Protein AF-0000000080328235 (afdb_homodimer)

Sequence (436 aa):
MTDGFEVPDTMATDRLPSVVSRVTALTDRLGVPHEEAFDVPRLSVESGVPEPVVKALLGGMPAGEPDLQARFLQRLDLLRHTRLKPNGRKYTQQEIADGAGMSRQQAGALINGDRRPTMEHCDAIQRFFKVHAGFLTAEDSEALTHILQHCEQELLQQLADRERASADAAADPLERLLQDHGVRGIAWRAAQLPTDQHRDKVAEWLDMLLESVKRPELMTDGFEVPDTMATDRLPSVVSRVTALTDRLGVPHEEAFDVPRLSVESGVPEPVVKALLGGMPAGEPDLQARFLQRLDLLRHTRLKPNGRKYTQQEIADGAGMSRQQAGALINGDRRPTMEHCDAIQRFFKVHAGFLTAEDSEALTHILQHCEQELLQQLADRERASADAAADPLERLLQDHGVRGIAWRAAQLPTDQHRDKVAEWLDMLLESVKRPEL

InterPro domains:
  IPR001387 Cro/C1-type, helix-turn-helix domain [PF01381] (89-134)
  IPR001387 Cro/C1-type, helix-turn-helix domain [PS50943] (89-136)
  IPR001387 Cro/C1-type, helix-turn-helix domain [SM00530] (75-136)
  IPR001387 Cro/C1-type, helix-turn-helix domain [cd00093] (79-136)
  IPR010982 Lambda repressor-like, DNA-binding domain superfamily [G3DSA:1.10.260.40] (67-214)
  IPR010982 Lambda repressor-like, DNA-binding domain superfamily [SSF47413] (87-145)

Organism: NCBI:txid40318

Foldseek 3Di:
DPPPVPVPPVVPQPFLVVLLVLLVVLCVVVVHDVCVLLVQVVLCLQLLNDSVQSVQVSVVHDDFDPDQLVLLLSSLVSLQQRLDDPVNHGDDLCNLCVQLVHDSVVSVCSNVSVDDDDPSSQVSNCVSSVHDPCSSGDTSRSSSSVVSVVSSVVSVVVVVVVVVVVVVVVVVVVVVVCVPVVVVVVVVVLVPDDDVVVNVVVVVVVVVVVVVVPDPPD/DPPPVPVPPVVPQPFLVVLLVLLVVLCVVVVHDPCVLLVQVVLCLQLLNDSVQSVQVSVVHDDFDPDQLVLLLSSLVSLQQRQDDPVNHGDDLCNLCVQLVHDSVVSVCSNVSVDDDDPSSQVSNCVSSVHDPCSSGDTSRSSSSVVSVVSSVVSVVVVVVVVVVVVVVVVPVVVVVCVPVVVVVVVVVLVPDDDVVVNVVVVVVVVVVVVVVPDPPD

Secondary structure (DSSP, 8-state):
--------GGGS---HHHHHHHHHHHHHHHT--HHHHT-HHHHHHHHT--HHHHHHHHTT---S---HHHHHHHHHHHHHHHS--TTSPPPPHHHHHHHHTS-HHHHHHHHHTSSPPBHHHHHHHHHHTT--TTTTTS-HHHHHHHHHHHHHHHHHHHHHHHHHHHHHHH--HHHHHTTSHHHHHHHHHHHT-SSHHHHHHHHHHHHHHHHHHHS---/--------GGGS---HHHHHHHHHHHHHHHT--HHHHT-HHHHHHHHT--HHHHHHHHTT---S---HHHHHHHHHHHHHHHS--TTSPPPPHHHHHHHHTS-HHHHHHHHHTSSPPBHHHHHHHHHHTT--TTTTTS-HHHHHHHHHHHHHHHHHHHHHHHHHHHHHHH--HHHHHTTSHHHHHHHHHHHT-SSHHHHHHHHHHHHHHHHHHHS---

pLDDT: mean 87.84, std 16.39, range [20.53, 98.25]

Solvent-accessible surface area (backbone atoms only — not comparable to full-atom values): 23922 Å² total; per-residue (Å²): 132,82,78,68,73,69,68,62,78,72,64,45,71,73,52,46,70,59,52,51,51,52,40,50,53,47,26,59,75,70,68,45,63,62,61,73,77,61,32,52,69,59,52,17,64,75,32,37,36,57,51,70,39,48,53,33,45,75,69,72,39,92,62,63,65,85,49,64,68,61,33,28,46,49,20,51,52,43,42,49,72,59,59,49,43,97,84,68,42,62,70,47,56,57,56,50,9,62,62,35,72,47,49,48,67,55,39,46,29,44,73,72,62,78,38,83,59,35,40,66,52,50,52,26,48,29,57,59,72,53,46,61,57,25,57,55,67,37,52,49,60,56,31,46,28,55,53,48,50,52,51,37,45,52,51,43,49,51,51,52,50,52,49,49,52,46,49,59,59,49,63,29,70,60,58,62,46,47,68,38,66,58,26,36,50,38,26,55,54,49,55,66,50,91,47,69,67,58,37,50,50,50,40,51,50,48,52,52,51,51,55,55,67,70,48,70,84,122,132,83,78,70,71,68,65,65,79,70,67,47,71,72,52,45,69,60,54,51,51,51,40,50,54,49,27,60,73,71,68,44,62,62,62,72,77,63,32,51,70,58,51,17,65,75,32,38,37,57,51,72,40,48,53,32,44,76,70,71,39,91,62,62,64,86,49,64,68,60,33,30,44,49,19,50,52,44,42,49,71,58,59,49,44,96,85,67,43,60,71,48,56,56,56,50,8,62,62,34,72,48,49,48,66,56,38,45,29,43,72,72,62,78,37,83,58,36,40,64,52,51,52,26,47,28,57,58,71,53,46,59,56,25,57,54,66,36,52,50,61,55,30,45,30,55,51,48,49,53,52,38,45,52,52,45,50,51,50,51,51,50,50,48,52,46,50,57,59,48,64,28,71,60,57,62,44,47,67,38,65,57,24,36,50,38,26,53,55,49,54,68,50,91,46,69,67,59,37,51,51,51,39,51,50,47,52,51,50,51,55,54,68,70,49,70,84,123

Nearest PDB structures (foldseek):
  2kpj-assembly1_A  TM=8.494E-01  e=3.371E-02  Agathobacter rectalis ATCC 33656
  1y7y-assembly1_B  TM=8.404E-01  e=3.933E-02  Aeromonas hydrophila
  3vk0-assembly2_B  TM=7.772E-01  e=2.476E-02  Neisseria meningitidis MC58
  3vk0-assembly1_A  TM=7.205E-01  e=2.352E-02  Neisseria meningitidis MC58
  3pxp-assembly1_A  TM=7.974E-01  e=6.922E-02  Chloroflexus aurantiacus J-10-fl

Radius of gyration: 30.79 Å; Cα contacts (8 Å, |Δi|>4): 489; chains: 2; bounding box: 63×102×69 Å

Structure (mmCIF, N/CA/C/O backbone):
data_AF-0000000080328235-model_v1
#
loop_
_entity.id
_entity.type
_entity.pdbx_description
1 polymer 'XRE family transcriptional regulator'
#
loop_
_atom_site.group_PDB
_atom_site.id
_atom_site.type_symbol
_atom_site.label_atom_id
_atom_site.label_alt_id
_atom_site.label_comp_id
_atom_site.label_asym_id
_atom_site.label_entity_id
_atom_site.label_seq_id
_atom_site.pdbx_PDB_ins_code
_atom_site.Cartn_x
_atom_site.Cartn_y
_atom_site.Cartn_z
_atom_site.occupancy
_atom_site.B_iso_or_equiv
_atom_site.auth_seq_id
_atom_site.auth_comp_id
_atom_site.auth_asym_id
_atom_site.auth_atom_id
_atom_site.pdbx_PDB_model_num
ATOM 1 N N . MET A 1 1 ? 31.859 -1.006 15.914 1 20.53 1 MET A N 1
ATOM 2 C CA . MET A 1 1 ? 31.578 -0.988 14.484 1 20.53 1 MET A CA 1
ATOM 3 C C . MET A 1 1 ? 30.078 -0.859 14.219 1 20.53 1 MET A C 1
ATOM 5 O O . MET A 1 1 ? 29.312 -1.772 14.523 1 20.53 1 MET A O 1
ATOM 9 N N . THR A 1 2 ? 29.391 0.352 14.508 1 27.3 2 THR A N 1
ATOM 10 C CA . THR A 1 2 ? 27.984 0.724 14.617 1 27.3 2 THR A CA 1
ATOM 11 C C . THR A 1 2 ? 27.25 0.453 13.305 1 27.3 2 THR A C 1
ATOM 13 O O . THR A 1 2 ? 27.625 0.967 12.25 1 27.3 2 THR A O 1
ATOM 16 N N . ASP A 1 3 ? 26.906 -0.789 13.031 1 29.7 3 ASP A N 1
ATOM 17 C CA . ASP A 1 3 ? 26.219 -1.269 11.844 1 29.7 3 ASP A CA 1
ATOM 18 C C . ASP A 1 3 ? 25.078 -0.331 11.453 1 29.7 3 ASP A C 1
ATOM 20 O O . ASP A 1 3 ? 24.109 -0.174 12.203 1 29.7 3 ASP A O 1
ATOM 24 N N . GLY A 1 4 ? 25.406 0.731 10.859 1 31.69 4 GLY A N 1
ATOM 25 C CA . GLY A 1 4 ? 24.562 1.78 10.312 1 31.69 4 GLY A CA 1
ATOM 26 C C . GLY A 1 4 ? 23.406 1.244 9.508 1 31.69 4 GLY A C 1
ATOM 27 O O . GLY A 1 4 ? 23.594 0.504 8.539 1 31.69 4 GLY A O 1
ATOM 28 N N . PHE A 1 5 ? 22.391 0.804 10.102 1 34.62 5 PHE A N 1
ATOM 29 C CA . PHE A 1 5 ? 21.188 0.38 9.414 1 34.62 5 PHE A CA 1
ATOM 30 C C . PHE A 1 5 ? 20.875 1.299 8.234 1 34.62 5 PHE A C 1
ATOM 32 O O . PHE A 1 5 ? 20.531 2.469 8.43 1 34.62 5 PHE A O 1
ATOM 39 N N . GLU A 1 6 ? 21.641 1.228 7.211 1 34.72 6 GLU A N 1
ATOM 40 C CA . GLU A 1 6 ? 21.234 1.952 6.012 1 34.72 6 GLU A CA 1
ATOM 41 C C . GLU A 1 6 ? 19.75 1.714 5.703 1 34.72 6 GLU A C 1
ATOM 43 O O . GLU A 1 6 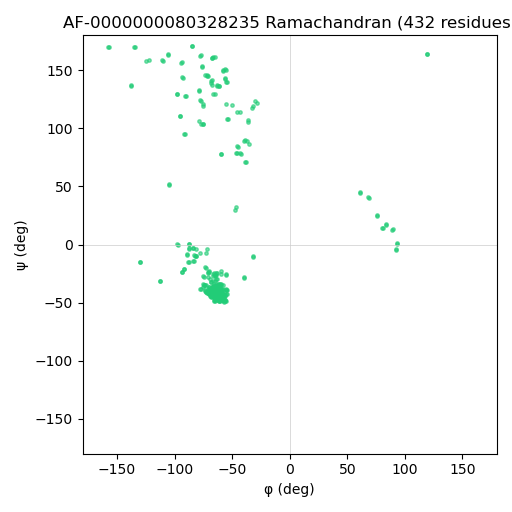? 19.312 0.568 5.59 1 34.72 6 GLU A O 1
ATOM 48 N N . VAL A 1 7 ? 18.969 2.43 6.293 1 40.97 7 VAL A N 1
ATOM 49 C CA . VAL A 1 7 ? 17.578 2.369 5.883 1 40.97 7 VAL A CA 1
ATOM 50 C C . VAL A 1 7 ? 17.484 2.258 4.359 1 40.97 7 VAL A C 1
ATOM 52 O O . VAL A 1 7 ? 18 3.113 3.639 1 40.97 7 VAL A O 1
ATOM 55 N N . PRO A 1 8 ? 17.484 1.154 3.797 1 37.41 8 PRO A N 1
ATOM 56 C CA . PRO A 1 8 ? 17.375 1.06 2.338 1 37.41 8 PRO A CA 1
ATOM 57 C C . PRO A 1 8 ? 16.531 2.178 1.732 1 37.41 8 PRO A C 1
ATOM 59 O O . PRO A 1 8 ? 15.594 2.664 2.373 1 37.41 8 PRO A O 1
ATOM 62 N N . ASP A 1 9 ? 17.141 3.004 0.854 1 36.88 9 ASP A N 1
ATOM 63 C CA . ASP A 1 9 ? 16.469 3.945 -0.038 1 36.88 9 ASP A CA 1
ATOM 64 C C . ASP A 1 9 ? 15.109 3.412 -0.475 1 36.88 9 ASP A C 1
ATOM 66 O O . ASP A 1 9 ? 14.492 3.961 -1.386 1 36.88 9 ASP A O 1
ATOM 70 N N . THR A 1 10 ? 14.867 2.229 -0.2 1 40.47 10 THR A N 1
ATOM 71 C CA . THR A 1 10 ? 13.656 1.538 -0.644 1 40.47 10 THR A CA 1
ATOM 72 C C . THR A 1 10 ? 12.406 2.238 -0.116 1 40.47 10 THR A C 1
ATOM 74 O O . THR A 1 10 ? 11.289 1.923 -0.531 1 40.47 10 THR A O 1
ATOM 77 N N . MET A 1 11 ? 12.586 2.982 0.962 1 42.47 11 MET A N 1
ATOM 78 C CA . MET A 1 11 ? 11.375 3.568 1.521 1 42.47 11 MET A CA 1
ATOM 79 C C . MET A 1 11 ? 10.859 4.695 0.634 1 42.47 11 MET A C 1
ATOM 81 O O . MET A 1 11 ? 9.922 5.406 1.007 1 42.47 11 MET A O 1
ATOM 85 N N . ALA A 1 12 ? 11.766 4.957 -0.363 1 47.06 12 ALA A N 1
ATOM 86 C CA . ALA A 1 12 ? 11.273 5.941 -1.32 1 47.06 12 ALA A CA 1
ATOM 87 C C . ALA A 1 12 ? 9.93 5.512 -1.904 1 47.06 12 ALA A C 1
ATOM 89 O O . ALA A 1 12 ? 9.695 4.32 -2.121 1 47.06 12 ALA A O 1
ATOM 90 N N . THR A 1 13 ? 9 6.367 -1.677 1 58.09 13 THR A N 1
ATOM 91 C CA . THR A 1 13 ? 7.668 6.195 -2.256 1 58.09 13 THR A CA 1
ATOM 92 C C . THR A 1 13 ? 7.762 5.605 -3.66 1 58.09 13 THR A C 1
ATOM 94 O O . THR A 1 13 ? 8.578 6.047 -4.473 1 58.09 13 THR A O 1
ATOM 97 N N . ASP A 1 14 ? 7.398 4.328 -3.855 1 66.19 14 ASP A N 1
ATOM 98 C CA . ASP A 1 14 ? 7.301 3.729 -5.184 1 66.19 14 ASP A CA 1
ATOM 99 C C . ASP A 1 14 ? 6.918 4.773 -6.23 1 66.19 14 ASP A C 1
ATOM 101 O O . ASP A 1 14 ? 5.977 5.543 -6.031 1 66.19 14 ASP A O 1
ATOM 105 N N . ARG A 1 15 ? 7.773 4.852 -7.223 1 83.06 15 ARG A N 1
ATOM 106 C CA . ARG A 1 15 ? 7.512 5.805 -8.297 1 83.06 15 ARG A CA 1
ATOM 107 C C . ARG A 1 15 ? 6.293 5.379 -9.117 1 83.06 15 ARG A C 1
ATOM 109 O O . ARG A 1 15 ? 6.066 4.188 -9.328 1 83.06 15 ARG A O 1
ATOM 116 N N . LEU A 1 16 ? 5.578 6.371 -9.445 1 94.31 16 LEU A N 1
ATOM 117 C CA . LEU A 1 16 ? 4.316 6.152 -10.148 1 94.31 16 LEU A CA 1
ATOM 118 C C . LEU A 1 16 ? 4.527 5.324 -11.406 1 94.31 16 LEU A C 1
ATOM 120 O O . LEU A 1 16 ? 3.816 4.344 -11.641 1 94.31 16 LEU A O 1
ATOM 124 N N . PRO A 1 17 ? 5.598 5.605 -12.195 1 93.31 17 PRO A N 1
ATOM 125 C CA . PRO A 1 17 ? 5.777 4.816 -13.422 1 93.31 17 PRO A CA 1
ATOM 126 C C . PRO A 1 17 ? 6.023 3.338 -13.141 1 93.31 17 PRO A C 1
ATOM 128 O O . PRO A 1 17 ? 5.574 2.479 -13.898 1 93.31 17 PRO A O 1
ATOM 131 N N . SER A 1 18 ? 6.719 3.053 -12.078 1 92.88 18 SER A N 1
ATOM 132 C CA . SER A 1 18 ? 7.008 1.664 -11.734 1 92.88 18 SER A CA 1
ATOM 133 C C . SER A 1 18 ? 5.73 0.906 -11.383 1 92.88 18 SER A C 1
ATOM 135 O O . SER A 1 18 ? 5.543 -0.234 -11.805 1 92.88 18 SER A O 1
ATOM 137 N N . VAL A 1 19 ? 4.895 1.552 -10.625 1 94.31 19 VAL A N 1
ATOM 138 C CA . VAL A 1 19 ? 3.662 0.883 -10.227 1 94.31 19 VAL A CA 1
ATOM 139 C C . VAL A 1 19 ? 2.742 0.731 -11.43 1 94.31 19 VAL A C 1
ATOM 141 O O . VAL A 1 19 ? 2.078 -0.296 -11.594 1 94.31 19 VAL A O 1
ATOM 144 N N . VAL A 1 20 ? 2.727 1.697 -12.297 1 96.38 20 VAL A N 1
ATOM 145 C CA . VAL A 1 20 ? 1.92 1.622 -13.508 1 96.38 20 VAL A CA 1
ATOM 146 C C . VAL A 1 20 ? 2.371 0.435 -14.359 1 96.38 20 VAL A C 1
ATOM 148 O O . VAL A 1 20 ? 1.543 -0.326 -14.867 1 96.38 20 VAL A O 1
ATOM 151 N N . SER A 1 21 ? 3.65 0.273 -14.453 1 94.56 21 SER A N 1
ATOM 152 C CA . SER A 1 21 ? 4.207 -0.832 -15.234 1 94.56 21 SER A CA 1
ATOM 153 C C . SER A 1 21 ? 3.822 -2.178 -14.625 1 94.56 21 SER A C 1
ATOM 155 O O . SER A 1 21 ? 3.428 -3.098 -15.344 1 94.56 21 SER A O 1
ATOM 157 N N . ARG A 1 22 ? 3.91 -2.238 -13.32 1 93 22 ARG A N 1
ATOM 158 C CA . ARG A 1 22 ? 3.6 -3.492 -12.641 1 93 22 ARG A CA 1
ATOM 159 C C . ARG A 1 22 ? 2.115 -3.82 -12.75 1 93 22 ARG A C 1
ATOM 161 O O . ARG A 1 22 ? 1.745 -4.973 -12.977 1 93 22 ARG A O 1
ATOM 168 N N . VAL A 1 23 ? 1.276 -2.863 -12.648 1 95.88 23 VAL A N 1
ATOM 169 C CA . VAL A 1 23 ? -0.163 -3.07 -12.766 1 95.88 23 VAL A CA 1
ATOM 170 C C . VAL A 1 23 ? -0.511 -3.49 -14.195 1 95.88 23 VAL A C 1
ATOM 172 O O . VAL A 1 23 ? -1.33 -4.391 -14.398 1 95.88 23 VAL A O 1
ATOM 175 N N . THR A 1 24 ? 0.156 -2.865 -15.117 1 95.94 24 THR A N 1
ATOM 176 C CA . THR A 1 24 ? -0.048 -3.219 -16.516 1 95.94 24 THR A CA 1
ATOM 177 C C . THR A 1 24 ? 0.326 -4.68 -16.766 1 95.94 24 THR A C 1
ATOM 179 O O . THR A 1 24 ? -0.441 -5.426 -17.391 1 95.94 24 THR A O 1
ATOM 182 N N . ALA A 1 25 ? 1.453 -5.043 -16.297 1 92.56 25 ALA A N 1
ATOM 183 C CA . ALA A 1 25 ? 1.926 -6.414 -16.484 1 92.56 25 ALA A CA 1
ATOM 184 C C . ALA A 1 25 ? 0.97 -7.414 -15.836 1 92.56 25 ALA A C 1
ATOM 186 O O . ALA A 1 25 ? 0.689 -8.469 -16.406 1 92.56 25 ALA A O 1
ATOM 187 N N . LEU A 1 26 ? 0.485 -7.094 -14.68 1 93.38 26 LEU A N 1
ATOM 188 C CA . LEU A 1 26 ? -0.417 -7.98 -13.953 1 93.38 26 LEU A CA 1
ATOM 189 C C . LEU A 1 26 ? -1.753 -8.109 -14.68 1 93.38 26 LEU A C 1
ATOM 191 O O . LEU A 1 26 ? -2.312 -9.203 -14.766 1 93.38 26 LEU A O 1
ATOM 195 N N . THR A 1 27 ? -2.246 -6.969 -15.133 1 96.06 27 THR A N 1
ATOM 196 C CA . THR A 1 27 ? -3.5 -7.016 -15.875 1 96.06 27 THR A CA 1
ATOM 197 C C . THR A 1 27 ? -3.355 -7.867 -17.141 1 96.06 27 THR A C 1
ATOM 199 O O . THR A 1 27 ? -4.262 -8.625 -17.484 1 96.06 27 THR A O 1
ATOM 202 N N . ASP A 1 28 ? -2.229 -7.801 -17.781 1 93.5 28 ASP A N 1
ATOM 203 C CA . ASP A 1 28 ? -1.952 -8.625 -18.953 1 93.5 28 ASP A CA 1
ATOM 204 C C . ASP A 1 28 ? -1.946 -10.109 -18.594 1 93.5 28 ASP A C 1
ATOM 206 O O . ASP A 1 28 ? -2.547 -10.93 -19.297 1 93.5 28 ASP A O 1
ATOM 210 N N . ARG A 1 29 ? -1.341 -10.422 -17.562 1 88.19 29 ARG A N 1
ATOM 211 C CA . ARG A 1 29 ? -1.216 -11.812 -17.125 1 88.19 29 ARG A CA 1
ATOM 212 C C . ARG A 1 29 ? -2.57 -12.383 -16.719 1 88.19 29 ARG A C 1
ATOM 214 O O . ARG A 1 29 ? -2.848 -13.562 -16.953 1 88.19 29 ARG A O 1
ATOM 221 N N . LEU A 1 30 ? -3.367 -11.594 -16.156 1 92.5 30 LEU A N 1
ATOM 222 C CA . LEU A 1 30 ? -4.656 -12.047 -15.641 1 92.5 30 LEU A CA 1
ATOM 223 C C . LEU A 1 30 ? -5.73 -11.969 -16.719 1 92.5 30 LEU A C 1
ATOM 225 O O . LEU A 1 30 ? -6.82 -12.523 -16.562 1 92.5 30 LEU A O 1
ATOM 229 N N . GLY A 1 31 ? -5.41 -11.258 -17.766 1 94.19 31 GLY A N 1
ATOM 230 C CA . GLY A 1 31 ? -6.395 -11.047 -18.828 1 94.19 31 GLY A CA 1
ATOM 231 C C . GLY A 1 31 ? -7.453 -10.031 -18.453 1 94.19 31 GLY A C 1
ATOM 232 O O . GLY A 1 31 ? -8.602 -10.125 -18.906 1 94.19 31 GLY A O 1
ATOM 233 N N . VAL A 1 32 ? -7.184 -9.188 -17.625 1 94.5 32 VAL A N 1
ATOM 234 C CA . VAL A 1 32 ? -8.07 -8.102 -17.219 1 94.5 32 VAL A CA 1
ATOM 235 C C . VAL A 1 32 ? -7.824 -6.875 -18.094 1 94.5 32 VAL A C 1
ATOM 237 O O . VAL A 1 32 ? -6.676 -6.477 -18.312 1 94.5 32 VAL A O 1
ATOM 240 N N . PRO A 1 33 ? -8.883 -6.332 -18.672 1 96.19 33 PRO A N 1
ATOM 241 C CA . PRO A 1 33 ? -8.688 -5.113 -19.469 1 96.19 33 PRO A CA 1
ATOM 242 C C . PRO A 1 33 ? -8.008 -3.998 -18.672 1 96.19 33 PRO A C 1
ATOM 244 O O . PRO A 1 33 ? -8.344 -3.783 -17.5 1 96.19 33 PRO A O 1
ATOM 247 N N . HIS A 1 34 ? -7.113 -3.289 -19.297 1 95.75 34 HIS A N 1
ATOM 248 C CA . HIS A 1 34 ? -6.363 -2.221 -18.641 1 95.75 34 HIS A CA 1
ATOM 249 C C . HIS A 1 34 ? -7.297 -1.141 -18.109 1 95.75 34 HIS A C 1
ATOM 251 O O . HIS A 1 34 ? -7.035 -0.557 -17.047 1 95.75 34 HIS A O 1
ATOM 257 N N . GLU A 1 35 ? -8.375 -0.883 -18.797 1 94.75 35 GLU A N 1
ATOM 258 C CA . GLU A 1 35 ? -9.312 0.173 -18.438 1 94.75 35 GLU A CA 1
ATOM 259 C C . GLU A 1 35 ? -9.969 -0.105 -17.094 1 94.75 35 GLU A C 1
ATOM 261 O O . GLU A 1 35 ? -10.445 0.816 -16.422 1 94.75 35 GLU A O 1
ATOM 266 N N . GLU A 1 36 ? -9.992 -1.363 -16.766 1 94.44 36 GLU A N 1
ATOM 267 C CA . GLU A 1 36 ? -10.562 -1.718 -15.469 1 94.44 36 GLU A CA 1
ATOM 268 C C . GLU A 1 36 ? -9.625 -1.328 -14.328 1 94.44 36 GLU A C 1
ATOM 270 O O . GLU A 1 36 ? -10.07 -0.881 -13.273 1 94.44 36 GLU A O 1
ATOM 275 N N . ALA A 1 37 ? -8.336 -1.539 -14.57 1 94.56 37 ALA A N 1
ATOM 276 C CA . ALA A 1 37 ? -7.344 -1.17 -13.562 1 94.56 37 ALA A CA 1
ATOM 277 C C . ALA A 1 37 ? -7.09 0.335 -13.57 1 94.56 37 ALA A C 1
ATOM 279 O O . ALA A 1 37 ? -6.926 0.947 -12.516 1 94.56 37 ALA A O 1
ATOM 280 N N . PHE A 1 38 ? -7.078 0.898 -14.75 1 97.62 38 PHE A N 1
ATOM 281 C CA . PHE A 1 38 ? -6.805 2.324 -14.883 1 97.62 38 PHE A CA 1
ATOM 282 C C . PHE A 1 38 ? -8.086 3.096 -15.172 1 97.62 38 PHE A C 1
ATOM 284 O O . PHE A 1 38 ? -8.141 3.873 -16.125 1 97.62 38 PHE A O 1
ATOM 291 N N . ASP A 1 39 ? -9.078 2.871 -14.344 1 97.44 39 ASP A N 1
ATOM 292 C CA . ASP A 1 39 ? -10.344 3.592 -14.422 1 97.44 39 ASP A CA 1
ATOM 293 C C . ASP A 1 39 ? -10.203 5.012 -13.883 1 97.44 39 ASP A C 1
ATOM 295 O O . ASP A 1 39 ? -10.266 5.23 -12.672 1 97.44 39 ASP A O 1
ATOM 299 N N . VAL A 1 40 ? -10.141 5.957 -14.734 1 97.81 40 VAL A N 1
ATOM 300 C CA . VAL A 1 40 ? -9.758 7.324 -14.406 1 97.81 40 VAL A CA 1
ATOM 301 C C . VAL A 1 40 ? -10.75 7.918 -13.406 1 97.81 40 VAL A C 1
ATOM 303 O O . VAL A 1 40 ? -10.359 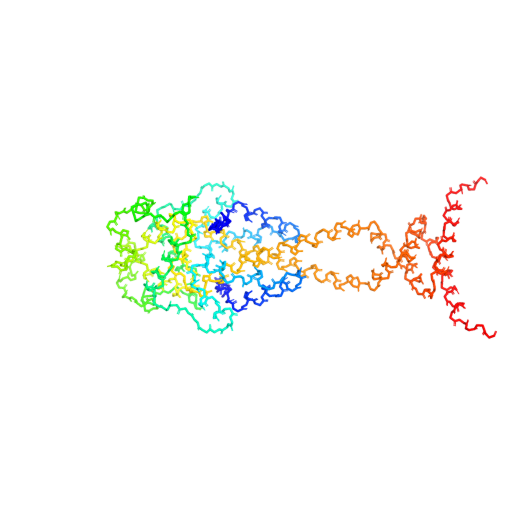8.461 -12.375 1 97.81 40 VAL A O 1
ATOM 306 N N . PRO A 1 41 ? -12.062 7.812 -13.617 1 97.56 41 PRO A N 1
ATOM 307 C CA . PRO A 1 41 ? -13.008 8.352 -12.633 1 97.56 41 PRO A CA 1
ATOM 308 C C . PRO A 1 41 ? -12.844 7.723 -11.258 1 97.56 41 PRO A C 1
ATOM 310 O O . PRO A 1 41 ? -12.859 8.43 -10.242 1 97.56 41 PRO A O 1
ATOM 313 N N . ARG A 1 42 ? -12.648 6.461 -11.25 1 97.25 42 ARG A N 1
ATOM 314 C CA . ARG A 1 42 ? -12.477 5.766 -9.977 1 97.25 42 ARG A CA 1
ATOM 315 C C . ARG A 1 42 ? -11.195 6.203 -9.281 1 97.25 42 ARG A C 1
ATOM 317 O O . ARG A 1 42 ? -11.195 6.477 -8.078 1 97.25 42 ARG A O 1
ATOM 324 N N . LEU A 1 43 ? -10.125 6.199 -10.055 1 97.81 43 LEU A N 1
ATOM 325 C CA . LEU A 1 43 ? -8.836 6.605 -9.5 1 97.81 43 LEU A CA 1
ATOM 326 C C . LEU A 1 43 ? -8.898 8.031 -8.977 1 97.81 43 LEU A C 1
ATOM 328 O O . LEU A 1 43 ? -8.289 8.352 -7.949 1 97.81 43 LEU A O 1
ATOM 332 N N . SER A 1 44 ? -9.602 8.883 -9.672 1 98.12 44 SER A N 1
ATOM 333 C CA . SER A 1 44 ? -9.781 10.266 -9.242 1 98.12 44 SER A CA 1
ATOM 334 C C . SER A 1 44 ? -10.5 10.336 -7.898 1 98.12 44 SER A C 1
ATOM 336 O O . SER A 1 44 ? -10.023 10.992 -6.969 1 98.12 44 SER A O 1
ATOM 338 N N . VAL A 1 45 ? -11.539 9.602 -7.762 1 97.06 45 VAL A N 1
ATOM 339 C CA . VAL A 1 45 ? -12.344 9.609 -6.547 1 97.06 45 VAL A CA 1
ATOM 340 C C . VAL A 1 45 ? -11.531 9.047 -5.383 1 97.06 45 VAL A C 1
ATOM 342 O O . VAL A 1 45 ? -11.484 9.641 -4.305 1 97.06 45 VAL A O 1
ATOM 345 N N . GLU A 1 46 ? -10.836 8.023 -5.605 1 96.25 46 GLU A N 1
ATOM 346 C CA . GLU A 1 46 ? -10.133 7.324 -4.535 1 96.25 46 GLU A CA 1
ATOM 347 C C . GLU A 1 46 ? -8.898 8.102 -4.086 1 96.25 46 GLU A C 1
ATOM 349 O O . GLU A 1 46 ? -8.57 8.117 -2.898 1 96.25 46 GLU A O 1
ATOM 354 N N . SER A 1 47 ? -8.258 8.742 -4.977 1 96.56 47 SER A N 1
ATOM 355 C CA . SER A 1 47 ? -7.012 9.445 -4.664 1 96.56 47 SER A CA 1
ATOM 356 C C . SER A 1 47 ? -7.273 10.906 -4.32 1 96.56 47 SER A C 1
ATOM 358 O O . SER A 1 47 ? -6.422 11.57 -3.721 1 96.56 47 SER A O 1
ATOM 360 N N . GLY A 1 48 ? -8.336 11.492 -4.75 1 96.94 48 GLY A N 1
ATOM 361 C CA . GLY A 1 48 ? -8.602 12.914 -4.621 1 96.94 48 GLY A CA 1
ATOM 362 C C . GLY A 1 48 ? -7.891 13.75 -5.668 1 96.94 48 GLY A C 1
ATOM 363 O O . GLY A 1 48 ? -7.785 14.977 -5.527 1 96.94 48 GLY A O 1
ATOM 364 N N . VAL A 1 49 ? -7.383 13.141 -6.703 1 98 49 VAL A N 1
ATOM 365 C CA . VAL A 1 49 ? -6.684 13.828 -7.785 1 98 49 VAL A CA 1
ATOM 366 C C . VAL A 1 49 ? -7.637 14.062 -8.953 1 98 49 VAL A C 1
ATOM 368 O O . VAL A 1 49 ? -8.336 13.148 -9.383 1 98 49 VAL A O 1
ATOM 371 N N . PRO A 1 50 ? -7.711 15.289 -9.453 1 98.12 50 PRO A N 1
ATOM 372 C CA . PRO A 1 50 ? -8.625 15.57 -10.562 1 98.12 50 PRO A CA 1
ATOM 373 C C . PRO A 1 50 ? -8.391 14.664 -11.766 1 98.12 50 PRO A C 1
ATOM 375 O O . PRO A 1 50 ? -7.25 14.305 -12.055 1 98.12 50 PRO A O 1
ATOM 378 N N . GLU A 1 51 ? -9.422 14.391 -12.523 1 98.12 51 GLU A N 1
ATOM 379 C CA . GLU A 1 51 ? -9.391 13.422 -13.617 1 98.12 51 GLU A CA 1
ATOM 380 C C . GLU A 1 51 ? -8.375 13.82 -14.68 1 98.12 51 GLU A C 1
ATOM 382 O O . GLU A 1 51 ? -7.605 12.984 -15.156 1 98.12 51 GLU A O 1
ATOM 387 N N . PRO A 1 52 ? -8.328 15.086 -15.062 1 98.19 52 PRO A N 1
ATOM 388 C CA . PRO A 1 52 ? -7.34 15.438 -16.078 1 98.19 52 PRO A CA 1
ATOM 389 C C . PRO A 1 52 ? -5.902 15.18 -15.625 1 98.19 52 PRO A C 1
ATOM 391 O O . PRO A 1 52 ? -5.051 14.805 -16.438 1 98.19 52 PRO A O 1
ATOM 394 N N . VAL A 1 53 ? -5.68 15.383 -14.391 1 98.25 53 VAL A N 1
ATOM 395 C CA . VAL A 1 53 ? -4.344 15.164 -13.844 1 98.25 53 VAL A CA 1
ATOM 396 C C . VAL A 1 53 ? -4.043 13.672 -13.797 1 98.25 53 VAL A C 1
ATOM 398 O O . VAL A 1 53 ? -2.939 13.242 -14.133 1 98.25 53 VAL A O 1
ATOM 401 N N . VAL A 1 54 ? -5.023 12.867 -13.391 1 98.25 54 VAL A N 1
ATOM 402 C CA . VAL A 1 54 ? -4.867 11.414 -13.383 1 98.25 54 VAL A CA 1
ATOM 403 C C . VAL A 1 54 ? -4.48 10.93 -14.773 1 98.25 54 VAL A C 1
ATOM 405 O O . VAL A 1 54 ? -3.521 10.172 -14.938 1 98.25 54 VAL A O 1
ATOM 408 N N . LYS A 1 55 ? -5.203 11.391 -15.75 1 97.88 55 LYS A N 1
ATOM 409 C CA . LYS A 1 55 ? -4.957 10.984 -17.125 1 97.88 55 LYS A CA 1
ATOM 410 C C . LYS A 1 55 ? -3.539 11.352 -17.562 1 97.88 55 LYS A C 1
ATOM 412 O O . LYS A 1 55 ? -2.838 10.531 -18.172 1 97.88 55 LYS A O 1
ATOM 417 N N . ALA A 1 56 ? -3.193 12.531 -17.234 1 98 56 ALA A N 1
ATOM 418 C CA . ALA A 1 56 ? -1.864 13.008 -17.609 1 98 56 ALA A CA 1
ATOM 419 C C . ALA A 1 56 ? -0.776 12.164 -16.953 1 98 56 ALA A C 1
ATOM 421 O O . ALA A 1 56 ? 0.16 11.719 -17.609 1 98 56 ALA A O 1
ATOM 422 N N . LEU A 1 57 ? -0.918 11.938 -15.695 1 97.44 57 LEU A N 1
ATOM 423 C CA . LEU A 1 57 ? 0.08 11.203 -14.93 1 97.44 57 LEU A CA 1
ATOM 424 C C . LEU A 1 57 ? 0.186 9.758 -15.414 1 97.44 57 LEU A C 1
ATOM 426 O O . LEU A 1 57 ? 1.288 9.219 -15.531 1 97.44 57 LEU A O 1
ATOM 430 N N . LEU A 1 58 ? -0.951 9.172 -15.688 1 96.75 58 LEU A N 1
ATOM 431 C CA . LEU A 1 58 ? -0.947 7.805 -16.188 1 96.75 58 LEU A CA 1
ATOM 432 C C . LEU A 1 58 ? -0.255 7.723 -17.547 1 96.75 58 LEU A C 1
ATOM 434 O O . LEU A 1 58 ? 0.336 6.699 -17.891 1 96.75 58 LEU A O 1
ATOM 438 N N . GLY A 1 59 ? -0.353 8.781 -18.234 1 95 59 GLY A N 1
ATOM 439 C CA . GLY A 1 59 ? 0.282 8.852 -19.547 1 95 59 GLY A CA 1
ATOM 440 C C . GLY A 1 59 ? 1.746 9.242 -19.484 1 95 59 GLY A C 1
ATOM 441 O O . GLY A 1 59 ? 2.412 9.359 -20.516 1 95 59 GLY A O 1
ATOM 442 N N . GLY A 1 60 ? 2.252 9.523 -18.344 1 93.69 60 GLY A N 1
ATOM 443 C CA . GLY A 1 60 ? 3.658 9.852 -18.172 1 93.69 60 GLY A CA 1
ATOM 444 C C . GLY A 1 60 ? 3.955 11.328 -18.328 1 93.69 60 GLY A C 1
ATOM 445 O O . GLY A 1 60 ? 5.117 11.727 -18.438 1 93.69 60 GLY A O 1
ATOM 446 N N . MET A 1 61 ? 2.979 12.141 -18.344 1 94.56 61 MET A N 1
ATOM 447 C CA . MET A 1 61 ? 3.146 13.586 -18.469 1 94.56 61 MET A CA 1
ATOM 448 C C . MET A 1 61 ? 3.215 14.25 -17.094 1 94.56 61 MET A C 1
ATOM 450 O O . MET A 1 61 ? 2.543 13.812 -16.156 1 94.56 61 MET A O 1
ATOM 454 N N . PRO A 1 62 ? 4.023 15.227 -17.047 1 92.88 62 PRO A N 1
ATOM 455 C CA . PRO A 1 62 ? 4.039 15.977 -15.797 1 92.88 62 PRO A CA 1
ATOM 456 C C . PRO A 1 62 ? 2.721 16.688 -15.516 1 92.88 62 PRO A C 1
ATOM 458 O O . PRO A 1 62 ? 2.121 17.266 -16.438 1 92.88 62 PRO A O 1
ATOM 461 N N . ALA A 1 63 ? 2.217 16.5 -14.359 1 95.12 63 ALA A N 1
ATOM 462 C CA . ALA A 1 63 ? 0.968 17.141 -13.953 1 95.12 63 ALA A CA 1
ATOM 463 C C . ALA A 1 63 ? 0.864 17.219 -12.438 1 95.12 63 ALA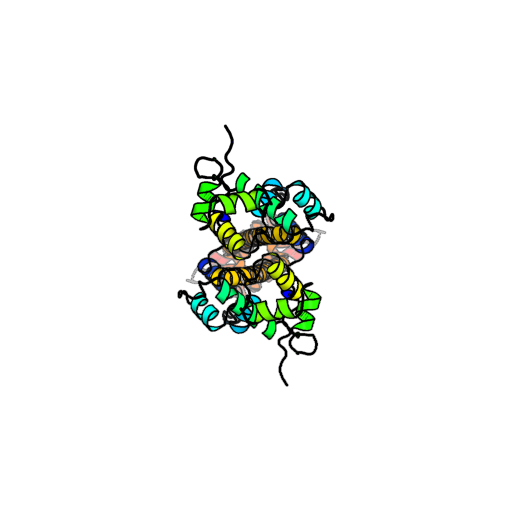 A C 1
ATOM 465 O O . ALA A 1 63 ? 1.696 16.656 -11.719 1 95.12 63 ALA A O 1
ATOM 466 N N . GLY A 1 64 ? -0.1 17.953 -12.023 1 93.88 64 GLY A N 1
ATOM 467 C CA . GLY A 1 64 ? -0.351 18.094 -10.602 1 93.88 64 GLY A CA 1
ATOM 468 C C . GLY A 1 64 ? -0.23 19.531 -10.109 1 93.88 64 GLY A C 1
ATOM 469 O O . GLY A 1 64 ? 0.34 20.375 -10.805 1 93.88 64 GLY A O 1
ATOM 470 N N . GLU A 1 65 ? -0.763 19.781 -8.93 1 95 65 GLU A N 1
ATOM 471 C CA . GLU A 1 65 ? -0.752 21.094 -8.297 1 95 65 GLU A CA 1
ATOM 472 C C . GLU A 1 65 ? 0.422 21.234 -7.332 1 95 65 GLU A C 1
ATOM 474 O O . GLU A 1 65 ? 0.446 20.594 -6.281 1 95 65 GLU A O 1
ATOM 479 N N . PRO A 1 66 ? 1.383 22.062 -7.691 1 93.62 66 PRO A N 1
ATOM 480 C CA . PRO A 1 66 ? 2.58 22.156 -6.852 1 93.62 66 PRO A CA 1
ATOM 481 C C . PRO A 1 66 ? 2.34 22.953 -5.566 1 93.62 66 PRO A C 1
ATOM 483 O O . PRO A 1 66 ? 3.029 22.734 -4.566 1 93.62 66 PRO A O 1
ATOM 486 N N . ASP A 1 67 ? 1.408 23.859 -5.559 1 95.5 67 ASP A N 1
ATOM 487 C CA . ASP A 1 67 ? 1.111 24.672 -4.379 1 95.5 67 ASP A CA 1
ATOM 488 C C . ASP A 1 67 ? 0.295 23.875 -3.361 1 95.5 67 ASP A C 1
ATOM 490 O O . ASP A 1 67 ? -0.806 23.406 -3.666 1 95.5 67 ASP A O 1
ATOM 494 N N . LEU A 1 68 ? 0.826 23.812 -2.189 1 95.44 68 LEU A N 1
ATOM 495 C CA . LEU A 1 68 ? 0.237 22.969 -1.151 1 95.44 68 LEU A CA 1
ATOM 496 C C . LEU A 1 68 ? -1.168 23.453 -0.798 1 95.44 68 LEU A C 1
ATOM 498 O O . LEU A 1 68 ? -2.088 22.641 -0.659 1 95.44 68 LEU A O 1
ATOM 502 N N . GLN A 1 69 ? -1.336 24.719 -0.718 1 95.38 69 GLN A N 1
ATOM 503 C CA . GLN A 1 69 ? -2.643 25.266 -0.363 1 95.38 69 GLN A CA 1
ATOM 504 C C . GLN A 1 69 ? -3.664 25 -1.466 1 95.38 69 GLN A C 1
ATOM 506 O O . GLN A 1 69 ? -4.805 24.625 -1.187 1 95.38 69 GLN A O 1
ATOM 511 N N . ALA A 1 70 ? -3.246 25.234 -2.65 1 96.62 70 ALA A N 1
ATOM 512 C CA . ALA A 1 70 ? -4.129 24.969 -3.787 1 96.62 70 ALA A CA 1
ATOM 513 C C . ALA A 1 70 ? -4.5 23.5 -3.873 1 96.62 70 ALA A C 1
ATOM 515 O O . ALA A 1 70 ? -5.645 23.156 -4.172 1 96.62 70 ALA A O 1
ATOM 516 N N . ARG A 1 71 ? -3.58 22.688 -3.645 1 96.56 71 ARG A N 1
ATOM 517 C CA . ARG A 1 71 ? -3.818 21.25 -3.689 1 96.56 71 ARG A CA 1
ATOM 518 C C . ARG A 1 71 ? -4.758 20.812 -2.57 1 96.56 71 ARG A C 1
ATOM 520 O O . ARG A 1 71 ? -5.645 19.984 -2.785 1 96.56 71 ARG A O 1
ATOM 527 N N . PHE A 1 72 ? -4.586 21.406 -1.413 1 97.75 72 PHE A N 1
ATOM 528 C CA . PHE A 1 72 ? -5.484 21.141 -0.292 1 97.75 72 PHE A CA 1
ATOM 529 C C . PHE A 1 72 ? -6.926 21.484 -0.661 1 97.75 72 PHE A C 1
ATOM 531 O O . PHE A 1 72 ? -7.832 20.688 -0.417 1 97.75 72 PHE A O 1
ATOM 538 N N . LEU A 1 73 ? -7.086 22.578 -1.218 1 97.88 73 LEU A N 1
ATOM 539 C CA . LEU A 1 73 ? -8.43 23.031 -1.588 1 97.88 73 LEU A CA 1
ATOM 540 C C . LEU A 1 73 ? -9.023 22.109 -2.65 1 97.88 73 LEU A C 1
ATOM 542 O O . LEU A 1 73 ? -10.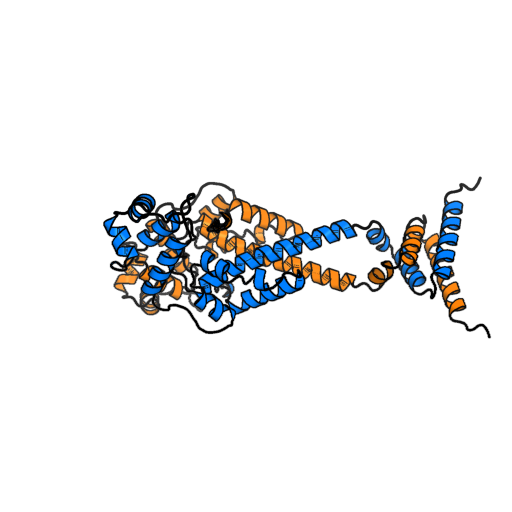211 21.781 -2.59 1 97.88 73 LEU A O 1
ATOM 546 N N . GLN A 1 74 ? -8.188 21.719 -3.574 1 97 74 GLN A N 1
ATOM 547 C CA . GLN A 1 74 ? -8.633 20.797 -4.617 1 97 74 GLN A CA 1
ATOM 548 C C . GLN A 1 74 ? -9.078 19.469 -4.023 1 97 74 GLN A C 1
ATOM 550 O O . GLN A 1 74 ? -10.125 18.938 -4.391 1 97 74 GLN A O 1
ATOM 555 N N . ARG A 1 75 ? -8.273 18.922 -3.111 1 97.81 75 ARG A N 1
ATOM 556 C CA . ARG A 1 75 ? -8.578 17.656 -2.465 1 97.81 75 ARG A CA 1
ATOM 557 C C . ARG A 1 75 ? -9.859 17.75 -1.641 1 97.81 75 ARG A C 1
ATOM 559 O O . ARG A 1 75 ? -10.703 16.859 -1.687 1 97.81 75 ARG A O 1
ATOM 566 N N . LEU A 1 76 ? -9.922 18.812 -0.877 1 97.88 76 LEU A N 1
ATOM 567 C CA . LEU A 1 76 ? -11.094 19 -0.024 1 97.88 76 LEU A CA 1
ATOM 568 C C . LEU A 1 76 ? -12.359 19.125 -0.86 1 97.88 76 LEU A C 1
ATOM 570 O O . LEU A 1 76 ? -13.398 18.547 -0.516 1 97.88 76 LEU A O 1
ATOM 574 N N . ASP A 1 77 ? -12.266 19.875 -1.912 1 97.25 77 ASP A N 1
ATOM 575 C CA . ASP A 1 77 ? -13.406 20.031 -2.809 1 97.25 77 ASP A CA 1
ATOM 576 C C . ASP A 1 77 ? -13.844 18.688 -3.385 1 97.25 77 ASP A C 1
ATOM 578 O O . ASP A 1 77 ? -15.031 18.359 -3.393 1 97.25 77 ASP A O 1
ATOM 582 N N . LEU A 1 78 ? -12.93 17.922 -3.842 1 96.88 78 LEU A N 1
ATOM 583 C CA . LEU A 1 78 ? -13.242 16.609 -4.406 1 96.88 78 LEU A CA 1
ATOM 584 C C . LEU A 1 78 ? -13.836 15.695 -3.346 1 96.88 78 LEU A C 1
ATOM 586 O O . LEU A 1 78 ? -14.758 14.93 -3.627 1 96.88 78 LEU A O 1
ATOM 590 N N . LEU A 1 79 ? -13.305 15.734 -2.102 1 96.75 79 LEU A N 1
ATOM 591 C CA . LEU A 1 79 ? -13.867 14.945 -1.011 1 96.75 79 LEU A CA 1
ATOM 592 C C . LEU A 1 79 ? -15.336 15.289 -0.784 1 96.75 79 LEU A C 1
ATOM 594 O O . LEU A 1 79 ? -16.172 14.398 -0.675 1 96.75 79 LEU A O 1
ATOM 598 N N . ARG A 1 80 ? -15.586 16.562 -0.763 1 97.19 80 ARG A N 1
ATOM 599 C CA . ARG A 1 80 ? -16.938 17.016 -0.488 1 97.19 80 ARG A CA 1
ATOM 600 C C . ARG A 1 80 ? -17.906 16.578 -1.587 1 97.19 80 ARG A C 1
ATOM 602 O O . ARG A 1 80 ? -19.078 16.328 -1.326 1 97.19 80 ARG A O 1
ATOM 609 N N . HIS A 1 81 ? -17.375 16.375 -2.764 1 96.62 81 HIS A N 1
ATOM 610 C CA . HIS A 1 81 ? -18.219 16.031 -3.906 1 96.62 81 HIS A CA 1
ATOM 611 C C . HIS A 1 81 ? -18.359 14.516 -4.055 1 96.62 81 HIS A C 1
ATOM 613 O O . HIS A 1 81 ? -19.297 14.031 -4.676 1 96.62 81 HIS A O 1
ATOM 619 N N . THR A 1 82 ? -17.438 13.812 -3.494 1 96.31 82 THR A N 1
ATOM 620 C CA . THR A 1 82 ? -17.422 12.391 -3.801 1 96.31 82 THR A CA 1
ATOM 621 C C . THR A 1 82 ? -17.781 11.57 -2.568 1 96.31 82 THR A C 1
ATOM 623 O O . THR A 1 82 ? -18.219 10.414 -2.686 1 96.31 82 THR A O 1
ATOM 626 N N . ARG A 1 83 ? -17.438 12.062 -1.387 1 96.25 83 ARG A N 1
ATOM 627 C CA . ARG A 1 83 ? -17.828 11.383 -0.155 1 96.25 83 ARG A CA 1
ATOM 628 C C . ARG A 1 83 ? -19.156 11.93 0.36 1 96.25 83 ARG A C 1
ATOM 630 O O . ARG A 1 83 ? -19.188 12.883 1.141 1 96.25 83 ARG A O 1
ATOM 637 N N . LEU A 1 84 ? -20.203 11.25 -0.011 1 96.06 84 LEU A N 1
ATOM 638 C CA . LEU A 1 84 ? -21.547 11.766 0.229 1 96.06 84 LEU A CA 1
ATOM 639 C C . LEU A 1 84 ? -22.219 11.023 1.374 1 96.06 84 LEU A C 1
ATOM 641 O O . LEU A 1 84 ? -21.781 9.93 1.755 1 96.06 84 LEU A O 1
ATOM 645 N N . LYS A 1 85 ? -23.312 11.617 1.897 1 95.12 85 LYS A N 1
ATOM 646 C CA . LYS A 1 85 ? -24.172 10.953 2.859 1 95.12 85 LYS A CA 1
ATOM 647 C C . LYS A 1 85 ? -24.891 9.766 2.221 1 95.12 85 LYS A C 1
ATOM 649 O O . LYS A 1 85 ? -24.922 9.633 0.995 1 95.12 85 LYS A O 1
ATOM 654 N N . PRO A 1 86 ? -25.375 8.906 3.096 1 93.38 86 PRO A N 1
ATOM 655 C CA . PRO A 1 86 ? -26.078 7.742 2.549 1 93.38 86 PRO A CA 1
ATOM 656 C C . PRO A 1 86 ? -27.219 8.133 1.618 1 93.38 86 PRO A C 1
ATOM 658 O O . PRO A 1 86 ? -27.562 7.383 0.701 1 93.38 86 PRO A O 1
ATOM 661 N N . ASN A 1 87 ? -27.75 9.242 1.779 1 94.75 87 ASN A N 1
ATOM 662 C CA . ASN A 1 87 ? -28.875 9.688 0.959 1 94.75 87 ASN A CA 1
ATOM 663 C C . ASN A 1 87 ? -28.391 10.375 -0.32 1 94.75 87 ASN A C 1
ATOM 665 O O . ASN A 1 87 ? -29.203 10.914 -1.078 1 94.75 87 ASN A O 1
ATOM 669 N N . GLY A 1 88 ? -27.156 10.484 -0.563 1 94.75 88 GLY A N 1
ATOM 670 C CA . GLY A 1 88 ? -26.578 10.992 -1.804 1 94.75 88 GLY A CA 1
ATOM 671 C C . GLY A 1 88 ? -26.281 12.477 -1.759 1 94.75 88 GLY A C 1
ATOM 672 O O . GLY A 1 88 ? -25.75 13.039 -2.723 1 94.75 88 GLY A O 1
ATOM 673 N N . ARG A 1 89 ? -26.562 13.078 -0.653 1 96.69 89 ARG A N 1
ATOM 674 C CA . ARG A 1 89 ? -26.344 14.516 -0.529 1 96.69 89 ARG A CA 1
ATOM 675 C C . ARG A 1 89 ? -24.969 14.805 0.068 1 96.69 89 ARG A C 1
ATOM 677 O O . ARG A 1 89 ? -24.406 13.969 0.783 1 96.69 89 ARG A O 1
ATOM 684 N N . LYS A 1 90 ? -24.516 16.016 -0.239 1 96.94 90 LYS A N 1
ATOM 685 C CA . LYS A 1 90 ? -23.25 16.469 0.323 1 96.94 90 LYS A CA 1
ATOM 686 C C . LYS A 1 90 ? -23.391 16.812 1.806 1 96.94 90 LYS A C 1
ATOM 688 O O . LYS A 1 90 ? -24.453 17.234 2.248 1 96.94 90 LYS A O 1
ATOM 693 N N . TYR A 1 91 ? -22.344 16.547 2.553 1 97.44 91 TYR A N 1
ATOM 694 C CA . TYR A 1 91 ? -22.297 17.047 3.92 1 97.44 91 TYR A CA 1
ATOM 695 C C . TYR A 1 91 ? -22.297 18.578 3.941 1 97.44 91 TYR A C 1
ATOM 697 O O . TYR A 1 91 ? -21.625 19.203 3.129 1 97.44 91 TYR A O 1
ATOM 705 N N . THR A 1 92 ? -23.062 19.141 4.84 1 96.75 92 THR A N 1
ATOM 706 C CA . THR A 1 92 ? -23.062 20.594 5 1 96.75 92 THR A CA 1
ATOM 707 C C . THR A 1 92 ? -21.828 21.047 5.773 1 96.75 92 THR A C 1
ATOM 709 O O . THR A 1 92 ? -21.156 20.234 6.406 1 96.75 92 THR A O 1
ATOM 712 N N . GLN A 1 93 ? -21.594 22.297 5.633 1 96.38 93 GLN A N 1
ATOM 713 C CA . GLN A 1 93 ? -20.484 22.891 6.375 1 96.38 93 GLN A CA 1
ATOM 714 C C . GLN A 1 93 ? -20.609 22.625 7.871 1 96.38 93 GLN A C 1
ATOM 716 O O . GLN A 1 93 ? -19.625 22.344 8.547 1 96.38 93 GLN A O 1
ATOM 721 N N . GLN A 1 94 ? -21.812 22.688 8.352 1 97.31 94 GLN A N 1
ATOM 722 C CA . GLN A 1 94 ? -22.078 22.469 9.766 1 97.31 94 GLN A CA 1
ATOM 723 C C . GLN A 1 94 ? -21.812 21.016 10.148 1 97.31 94 GLN A C 1
ATOM 725 O O . GLN A 1 94 ? -21.25 20.734 11.219 1 97.31 94 GLN A O 1
ATOM 730 N N . GLU A 1 95 ? -22.234 20.109 9.328 1 97.62 95 GLU A N 1
ATOM 731 C CA . GLU A 1 95 ? -22 18.703 9.594 1 97.62 95 GLU A CA 1
ATOM 732 C C . GLU A 1 95 ? -20.516 18.375 9.633 1 97.62 95 GLU A C 1
ATOM 734 O O . GLU A 1 95 ? -20.062 17.594 10.477 1 97.62 95 GLU A O 1
ATOM 739 N N . ILE A 1 96 ? -19.766 18.938 8.703 1 97.62 96 ILE A N 1
ATOM 740 C CA . ILE A 1 96 ? -18.312 18.75 8.664 1 97.62 96 ILE A CA 1
ATOM 741 C C . ILE A 1 96 ? -17.688 19.359 9.914 1 97.62 96 ILE A C 1
ATOM 743 O O . ILE A 1 96 ? -16.82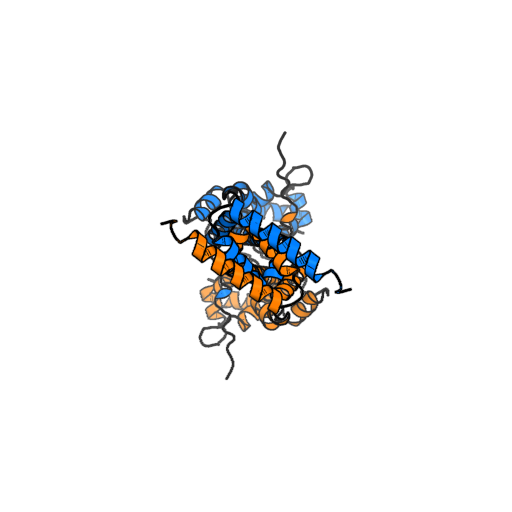8 18.734 10.555 1 97.62 96 ILE A O 1
ATOM 747 N N . ALA A 1 97 ? -18.094 20.609 10.305 1 97.88 97 ALA A N 1
ATOM 748 C CA . ALA A 1 97 ? -17.594 21.297 11.492 1 97.88 97 ALA A CA 1
ATOM 749 C C . ALA A 1 97 ? -17.812 20.453 12.742 1 97.88 97 ALA A C 1
ATOM 751 O O . ALA A 1 97 ? -16.891 20.219 13.523 1 97.88 97 ALA A O 1
ATOM 752 N N . ASP A 1 98 ? -19 19.938 12.891 1 97.38 98 ASP A N 1
ATOM 753 C CA . ASP A 1 98 ? -19.359 19.109 14.039 1 97.38 98 ASP A CA 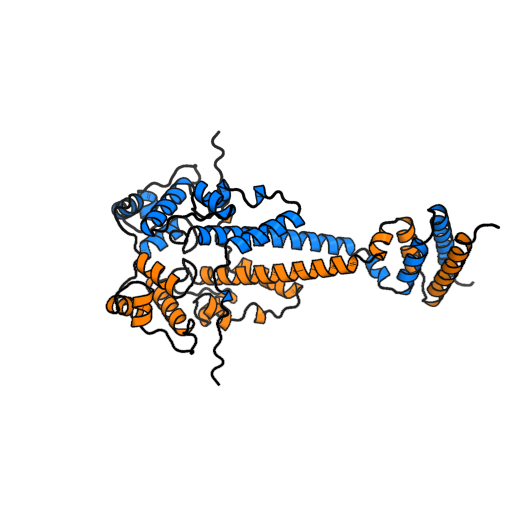1
ATOM 754 C C . ASP A 1 98 ? -18.547 17.828 14.078 1 97.38 98 ASP A C 1
ATOM 756 O O . ASP A 1 98 ? -18.016 17.453 15.125 1 97.38 98 ASP A O 1
ATOM 760 N N . GLY A 1 99 ? -18.438 17.188 12.922 1 96.38 99 GLY A N 1
ATOM 761 C CA . GLY A 1 99 ? -17.719 15.93 12.836 1 96.38 99 GLY A CA 1
ATOM 762 C C . GLY A 1 99 ? -16.219 16.078 13.031 1 96.38 99 GLY A C 1
ATOM 763 O O . GLY A 1 99 ? -15.555 15.156 13.516 1 96.38 99 GLY A O 1
ATOM 764 N N . ALA A 1 100 ? -15.727 17.203 12.664 1 95.81 100 ALA A N 1
ATOM 765 C CA . ALA A 1 100 ? -14.281 17.453 12.734 1 95.81 100 ALA A CA 1
ATOM 766 C C . ALA A 1 100 ? -13.914 18.203 14.008 1 95.81 100 ALA A C 1
ATOM 768 O O . ALA A 1 100 ? -12.75 18.516 14.234 1 95.81 100 ALA A O 1
ATOM 769 N N . GLY A 1 101 ? -14.883 18.516 14.812 1 95.5 101 GLY A N 1
ATOM 770 C CA . GLY A 1 101 ? -14.625 19.172 16.078 1 95.5 101 GLY A CA 1
ATOM 771 C C . GLY A 1 101 ? -14.133 20.594 15.922 1 95.5 101 GLY A C 1
ATOM 772 O O . GLY A 1 101 ? -13.164 21 16.578 1 95.5 101 GLY A O 1
ATOM 773 N N . MET A 1 102 ? -14.703 21.344 14.984 1 96.25 102 MET A N 1
ATOM 774 C CA . MET A 1 102 ? -14.359 22.75 14.789 1 96.25 102 MET A CA 1
ATOM 775 C C . MET A 1 102 ? -15.617 23.609 14.617 1 96.25 102 MET A C 1
ATOM 777 O O . MET A 1 102 ? -16.734 23.078 14.562 1 96.25 102 MET A O 1
ATOM 781 N N . SER A 1 103 ? -15.422 24.875 14.641 1 96.88 103 SER A N 1
ATOM 782 C CA . SER A 1 103 ? -16.562 25.766 14.461 1 96.88 103 SER A CA 1
ATOM 783 C C . SER A 1 103 ? -16.984 25.828 13 1 96.88 103 SER A C 1
ATOM 785 O O . SER A 1 103 ? -16.188 25.578 12.102 1 96.88 103 SER A O 1
ATOM 787 N N . ARG A 1 104 ? -18.25 26.109 12.789 1 97.06 104 ARG A N 1
ATOM 788 C CA . ARG A 1 104 ? -18.766 26.297 11.438 1 97.06 104 ARG A CA 1
ATOM 789 C C . ARG A 1 104 ? -17.969 27.359 10.688 1 97.06 104 ARG A C 1
ATOM 791 O O . ARG A 1 104 ? -17.688 27.203 9.5 1 97.06 104 ARG A O 1
ATOM 798 N N . GLN A 1 105 ? -17.594 28.422 11.375 1 96.94 105 GLN A N 1
ATOM 799 C CA . GLN A 1 105 ? -16.812 29.484 10.766 1 96.94 105 GLN A CA 1
ATOM 800 C C . GLN A 1 105 ? -15.438 28.984 10.328 1 96.94 105 GLN A C 1
ATOM 802 O O . GLN A 1 105 ? -14.969 29.312 9.234 1 96.94 105 GLN A O 1
ATOM 807 N N . GLN A 1 106 ? -14.836 28.156 11.133 1 96.38 106 GLN A N 1
ATOM 808 C CA . GLN A 1 106 ? -13.539 27.562 10.812 1 96.38 106 GLN A CA 1
ATOM 809 C C . GLN A 1 106 ? -13.633 26.656 9.594 1 96.38 106 GLN A C 1
ATOM 811 O O . GLN A 1 106 ? -12.82 26.75 8.672 1 96.38 106 GLN A O 1
ATOM 816 N N . ALA A 1 107 ? -14.602 25.797 9.617 1 97.31 107 ALA A N 1
ATOM 817 C CA . ALA A 1 107 ? -14.812 24.891 8.492 1 97.31 107 ALA A CA 1
ATOM 818 C C . ALA A 1 107 ? -15.039 25.672 7.199 1 97.31 107 ALA A C 1
ATOM 820 O O . ALA A 1 107 ? -14.461 25.344 6.164 1 97.31 107 ALA A O 1
ATOM 821 N N . GLY A 1 108 ? -15.883 26.641 7.277 1 97.44 108 GLY A N 1
ATOM 822 C CA . GLY A 1 108 ? -16.141 27.484 6.121 1 97.44 108 GLY A CA 1
ATOM 823 C C . GLY A 1 108 ? -14.898 28.172 5.598 1 97.44 108 GLY A C 1
ATOM 824 O O . GLY A 1 108 ? -14.688 28.25 4.387 1 97.44 108 GLY A O 1
ATOM 825 N N . ALA A 1 109 ? -14.133 28.719 6.48 1 97.62 109 ALA A N 1
ATOM 826 C CA . ALA A 1 109 ? -12.898 29.406 6.105 1 97.62 109 ALA A CA 1
ATOM 827 C C . ALA A 1 109 ? -11.93 28.438 5.402 1 97.62 109 ALA A C 1
ATOM 829 O O . ALA A 1 109 ? -11.242 28.828 4.461 1 97.62 109 ALA A O 1
ATOM 830 N N . LEU A 1 110 ? -11.859 27.188 5.855 1 96.88 110 LEU A N 1
ATOM 831 C CA . LEU A 1 110 ? -11 26.172 5.25 1 96.88 110 LEU A CA 1
ATOM 832 C C . LEU A 1 110 ? -11.516 25.766 3.873 1 96.88 110 LEU A C 1
ATOM 834 O O . LEU A 1 110 ? -10.742 25.672 2.922 1 96.88 110 LEU A O 1
ATOM 838 N N . ILE A 1 111 ? -12.812 25.609 3.787 1 96.94 111 ILE A N 1
ATOM 839 C CA . ILE A 1 111 ? -13.453 25.172 2.553 1 96.94 111 ILE A CA 1
ATOM 840 C C . ILE A 1 111 ? -13.305 26.234 1.48 1 96.94 111 ILE A C 1
ATOM 842 O O . ILE A 1 111 ? -13.039 25.938 0.315 1 96.94 111 ILE A O 1
ATOM 846 N N . ASN A 1 112 ? -13.375 27.469 1.888 1 96.56 112 ASN A N 1
ATOM 847 C CA . ASN A 1 112 ? -13.328 28.578 0.948 1 96.56 112 ASN A CA 1
ATOM 848 C C . ASN A 1 112 ? -11.898 29.047 0.681 1 96.56 112 ASN A C 1
ATOM 850 O O . ASN A 1 112 ? -11.656 29.844 -0.224 1 96.56 112 ASN A O 1
ATOM 854 N N . GLY A 1 113 ? -10.969 28.531 1.416 1 96.12 113 GLY A N 1
ATOM 855 C CA . GLY A 1 113 ? -9.57 28.891 1.214 1 96.12 113 GLY A CA 1
ATOM 856 C C . GLY A 1 113 ? -9.172 30.172 1.917 1 96.12 113 GLY A C 1
ATOM 857 O O . GLY A 1 113 ? -8.102 30.719 1.646 1 96.12 113 GLY A O 1
ATOM 858 N N . ASP A 1 114 ? -9.938 30.672 2.883 1 95.62 114 ASP A N 1
ATOM 859 C CA . ASP A 1 114 ? -9.68 31.906 3.604 1 95.62 114 ASP A CA 1
ATOM 860 C C . ASP A 1 114 ? -8.703 31.688 4.754 1 95.62 114 ASP A C 1
ATOM 862 O O . ASP A 1 114 ? -8.18 32.656 5.328 1 95.62 114 ASP A O 1
ATOM 866 N N . ARG A 1 115 ? -8.531 30.438 5.051 1 93.38 115 ARG A N 1
ATOM 867 C CA . ARG A 1 115 ? -7.621 30.062 6.133 1 93.38 115 ARG A CA 1
ATOM 868 C C . ARG A 1 115 ? -6.777 28.844 5.742 1 93.38 115 ARG A C 1
ATOM 870 O O . ARG A 1 115 ? -7.277 27.906 5.129 1 93.38 115 ARG A O 1
ATOM 877 N N . ARG A 1 116 ? -5.543 29 6.102 1 92.75 116 ARG A N 1
ATOM 878 C CA . ARG A 1 116 ? -4.664 27.844 5.91 1 92.75 116 ARG A CA 1
ATOM 879 C C . ARG A 1 116 ? -4.867 26.812 7.016 1 92.75 116 ARG A C 1
ATOM 881 O O . ARG A 1 116 ? -4.902 27.156 8.195 1 92.75 116 ARG A O 1
ATOM 888 N N . PRO A 1 117 ? -4.992 25.594 6.609 1 94.25 117 PRO A N 1
ATOM 889 C CA . PRO A 1 117 ? -5.254 24.578 7.621 1 94.25 117 PRO A CA 1
ATOM 890 C C . PRO A 1 117 ? -4.039 24.281 8.5 1 94.25 117 PRO A C 1
ATOM 892 O O . PRO A 1 117 ? -2.902 24.359 8.031 1 94.25 117 PRO A O 1
ATOM 895 N N . THR A 1 118 ? -4.316 24 9.75 1 93.69 118 THR A N 1
ATOM 896 C CA . THR A 1 118 ? -3.309 23.438 10.641 1 93.69 118 THR A CA 1
ATOM 897 C C . THR A 1 118 ? -3.248 21.922 10.5 1 93.69 118 THR A C 1
ATOM 899 O O . THR A 1 118 ? -4.078 21.328 9.812 1 93.69 118 THR A O 1
ATOM 902 N N . MET A 1 119 ? -2.266 21.375 11.117 1 93.56 119 MET A N 1
ATOM 903 C CA . MET A 1 119 ? -2.158 19.922 11.156 1 93.56 119 MET A CA 1
ATOM 904 C C . MET A 1 119 ? -3.408 19.312 11.773 1 93.56 119 MET A C 1
ATOM 906 O O . MET A 1 119 ? -3.912 18.297 11.281 1 93.56 119 MET A O 1
ATOM 910 N N . GLU A 1 120 ? -3.924 19.938 12.781 1 94.69 120 GLU A N 1
ATOM 911 C CA . GLU A 1 120 ? -5.109 19.453 13.477 1 94.69 120 GLU A CA 1
ATOM 912 C C . GLU A 1 120 ? -6.344 19.516 12.578 1 94.69 120 GLU A C 1
ATOM 914 O O . GLU A 1 120 ? -7.191 18.625 12.609 1 94.69 120 GLU A O 1
ATOM 919 N N . HIS A 1 121 ? -6.461 20.578 11.844 1 95.94 121 HIS A N 1
ATOM 920 C CA . HIS A 1 121 ? -7.562 20.688 10.898 1 95.94 121 HIS A CA 1
ATOM 921 C C . HIS A 1 121 ? -7.551 19.547 9.891 1 95.94 121 HIS A C 1
ATOM 923 O O . HIS A 1 121 ? -8.586 18.906 9.656 1 95.94 121 HIS A O 1
ATOM 929 N N . CYS A 1 122 ? -6.367 19.344 9.328 1 96.25 122 CYS A N 1
ATOM 930 C CA . CYS A 1 122 ? -6.242 18.297 8.32 1 96.25 122 CYS A CA 1
ATOM 931 C C . CYS A 1 122 ? -6.594 16.922 8.898 1 96.25 122 CYS A C 1
ATOM 933 O O . CYS A 1 122 ? -7.328 16.156 8.281 1 96.25 122 CYS A O 1
ATOM 935 N N . ASP A 1 123 ? -6.031 16.672 10.062 1 96.31 123 ASP A N 1
ATOM 936 C CA . ASP A 1 123 ? -6.301 15.398 10.734 1 96.31 123 ASP A CA 1
ATOM 937 C C . ASP A 1 123 ? -7.793 15.211 10.977 1 96.31 123 ASP A C 1
ATOM 939 O O . ASP A 1 123 ? -8.352 14.148 10.695 1 96.31 123 ASP A O 1
ATOM 943 N N . ALA A 1 124 ? -8.445 16.203 11.492 1 96.88 124 ALA A N 1
ATOM 944 C CA . ALA A 1 124 ? -9.867 16.141 11.828 1 96.88 124 ALA A CA 1
ATOM 945 C C . ALA A 1 124 ? -10.719 15.938 10.586 1 96.88 124 ALA A C 1
ATOM 947 O O . ALA A 1 124 ? -11.648 15.117 10.586 1 96.88 124 ALA A O 1
ATOM 948 N N . ILE A 1 125 ? -10.367 16.625 9.539 1 97.25 125 ILE A N 1
ATOM 949 C CA . ILE A 1 125 ? -11.125 16.531 8.297 1 97.25 125 ILE A CA 1
ATOM 950 C C . ILE A 1 125 ? -10.938 15.141 7.68 1 97.25 125 ILE A C 1
ATOM 952 O O . ILE A 1 125 ? -11.898 14.531 7.211 1 97.25 125 ILE A O 1
ATOM 956 N N . GLN A 1 126 ? -9.727 14.703 7.668 1 97 126 GLN A N 1
ATOM 957 C CA . GLN A 1 126 ? -9.43 13.383 7.117 1 97 126 GLN A CA 1
ATOM 958 C C . GLN A 1 126 ? -10.156 12.289 7.891 1 97 126 GLN A C 1
ATOM 960 O O . GLN A 1 126 ? -10.68 11.344 7.301 1 97 126 GLN A O 1
ATOM 965 N N . ARG A 1 127 ? -10.227 12.422 9.188 1 94.75 127 ARG A N 1
ATOM 966 C CA . ARG A 1 127 ? -10.961 11.469 10.008 1 94.75 127 ARG A CA 1
ATOM 967 C C . ARG A 1 127 ? -12.453 11.531 9.719 1 94.75 127 ARG A C 1
ATOM 969 O O . ARG A 1 127 ? -13.117 10.5 9.641 1 94.75 127 ARG A O 1
ATOM 976 N N . PHE A 1 128 ? -12.977 12.734 9.57 1 97.12 128 PHE A N 1
ATOM 977 C CA . PHE A 1 128 ? -14.398 12.906 9.273 1 97.12 128 PHE A CA 1
ATOM 978 C C . PHE A 1 128 ? -14.773 12.18 7.992 1 97.12 128 PHE A C 1
ATOM 980 O O . PHE A 1 128 ? -15.789 11.484 7.945 1 97.12 128 PHE A O 1
ATOM 987 N N . PHE A 1 129 ? -13.945 12.344 6.949 1 96.94 129 PHE A N 1
ATOM 988 C CA . PHE A 1 129 ? -14.242 11.773 5.641 1 96.94 129 PHE A CA 1
ATOM 989 C C . PHE A 1 129 ? -13.719 10.344 5.539 1 96.94 129 PHE A C 1
ATOM 991 O O . PHE A 1 129 ? -13.836 9.711 4.492 1 96.94 129 PHE A O 1
ATOM 998 N N . LYS A 1 130 ? -13.031 9.875 6.586 1 94.81 130 LYS A N 1
ATOM 999 C CA . LYS A 1 130 ? -12.516 8.508 6.688 1 94.81 130 LYS A CA 1
ATOM 1000 C C . LYS A 1 130 ? -11.523 8.211 5.57 1 94.81 130 LYS A C 1
ATOM 1002 O O . LYS A 1 130 ? -11.609 7.176 4.914 1 94.81 130 LYS A O 1
ATOM 1007 N N . VAL A 1 131 ? -10.656 9.156 5.355 1 95.31 131 VAL A N 1
ATOM 1008 C CA . VAL A 1 131 ? -9.562 8.938 4.406 1 95.31 131 VAL A CA 1
ATOM 1009 C C . VAL A 1 131 ? -8.242 8.844 5.16 1 95.31 131 VAL A C 1
ATOM 1011 O O . VAL A 1 131 ? -8.148 9.234 6.324 1 95.31 131 VAL A O 1
ATOM 1014 N N . HIS A 1 132 ? -7.289 8.234 4.551 1 94.56 132 HIS A N 1
ATOM 1015 C CA . HIS A 1 132 ? -6.008 7.988 5.203 1 94.56 132 HIS A CA 1
ATOM 1016 C C . HIS A 1 132 ? -5.258 9.289 5.453 1 94.56 132 HIS A C 1
ATOM 1018 O O . HIS A 1 132 ? -5.512 10.297 4.785 1 94.56 132 HIS A O 1
ATOM 1024 N N . ALA A 1 133 ? -4.305 9.227 6.375 1 95.5 133 ALA A N 1
ATOM 1025 C CA . ALA A 1 133 ? -3.438 10.367 6.66 1 95.5 133 ALA A CA 1
ATOM 1026 C C . ALA A 1 133 ? -2.629 10.758 5.426 1 95.5 133 ALA A C 1
ATOM 1028 O O . ALA A 1 133 ? -2.129 9.898 4.703 1 95.5 133 ALA A O 1
ATOM 1029 N N . GLY A 1 134 ? -2.539 12 5.168 1 96.12 134 GLY A N 1
ATOM 1030 C CA . GLY A 1 134 ? -1.797 12.5 4.023 1 96.12 134 GLY A CA 1
ATOM 1031 C C . GLY A 1 134 ? -2.658 12.688 2.787 1 96.12 134 GLY A C 1
ATOM 1032 O O . GLY A 1 134 ? -2.217 13.273 1.798 1 96.12 134 GLY A O 1
ATOM 1033 N N . PHE A 1 135 ? -3.914 12.289 2.887 1 97.44 135 PHE A N 1
ATOM 1034 C CA . PHE A 1 135 ? -4.809 12.391 1.739 1 97.44 135 PHE A CA 1
ATOM 1035 C C . PHE A 1 135 ? -4.898 13.828 1.242 1 97.44 135 PHE A C 1
ATOM 1037 O O . PHE A 1 135 ? -4.855 14.078 0.035 1 97.44 135 PHE A O 1
ATOM 1044 N N . LEU A 1 136 ? -4.996 14.773 2.127 1 97.5 136 LEU A N 1
ATOM 1045 C CA . LEU A 1 136 ? -5.285 16.156 1.777 1 97.5 136 LEU A CA 1
ATOM 1046 C C . LEU A 1 136 ? -4.023 16.875 1.311 1 97.5 136 LEU A C 1
ATOM 1048 O O . LEU A 1 136 ? -4.102 17.953 0.708 1 97.5 136 LEU A O 1
ATOM 1052 N N . THR A 1 137 ? -2.822 16.172 1.501 1 95.56 137 THR A N 1
ATOM 1053 C CA . THR A 1 137 ? -1.604 16.953 1.296 1 95.56 137 THR A CA 1
ATOM 1054 C C . THR A 1 137 ? -0.647 16.219 0.359 1 95.56 137 THR A C 1
ATOM 1056 O O . THR A 1 137 ? 0.303 16.812 -0.153 1 95.56 137 THR A O 1
ATOM 1059 N N . ALA A 1 138 ? -0.861 15 0.135 1 96.38 138 ALA A N 1
ATOM 1060 C CA . ALA A 1 138 ? 0.034 14.219 -0.723 1 96.38 138 ALA A CA 1
ATOM 1061 C C . ALA A 1 138 ? 0.163 14.867 -2.102 1 96.38 138 ALA A C 1
ATOM 1063 O O . ALA A 1 138 ? -0.813 15.391 -2.643 1 96.38 138 ALA A O 1
ATOM 1064 N N . GLU A 1 139 ? 1.389 14.781 -2.639 1 96.06 139 GLU A N 1
ATOM 1065 C CA . GLU A 1 139 ? 1.522 15.133 -4.051 1 96.06 139 GLU A CA 1
ATOM 1066 C C . GLU A 1 139 ? 0.623 14.266 -4.926 1 96.06 139 GLU A C 1
ATOM 1068 O O . GLU A 1 139 ? 0.368 13.102 -4.602 1 96.06 139 GLU A O 1
ATOM 1073 N N . ASP A 1 140 ? 0.194 14.836 -6.004 1 97.12 140 ASP A N 1
ATOM 1074 C CA . ASP A 1 140 ? -0.772 14.133 -6.844 1 97.12 140 ASP A CA 1
ATOM 1075 C C . ASP A 1 140 ? -0.222 12.789 -7.305 1 97.12 140 ASP A C 1
ATOM 1077 O O . ASP A 1 140 ? -0.937 11.781 -7.301 1 97.12 140 ASP A O 1
ATOM 1081 N N . SER A 1 141 ? 1.015 12.758 -7.715 1 96.38 141 SER A N 1
ATOM 1082 C CA . SER A 1 141 ? 1.623 11.5 -8.148 1 96.38 141 SER A CA 1
ATOM 1083 C C . SER A 1 141 ? 1.697 10.5 -7 1 96.38 141 SER A C 1
ATOM 1085 O O . SER A 1 141 ? 1.496 9.305 -7.203 1 96.38 141 SER A O 1
ATOM 1087 N N . GLU A 1 142 ? 1.992 10.977 -5.836 1 95.44 142 GLU A N 1
ATOM 1088 C CA . GLU A 1 142 ? 2.049 10.109 -4.66 1 95.44 142 GLU A CA 1
ATOM 1089 C C . GLU A 1 142 ? 0.676 9.531 -4.328 1 95.44 142 GLU A C 1
ATOM 1091 O O . GLU A 1 142 ? 0.555 8.352 -4.016 1 95.44 142 GLU A O 1
ATOM 1096 N N . ALA A 1 143 ? -0.294 10.414 -4.355 1 96.69 143 ALA A N 1
ATOM 1097 C CA . ALA A 1 143 ? -1.659 9.977 -4.078 1 96.69 143 ALA A CA 1
ATOM 1098 C C . ALA A 1 143 ? -2.096 8.891 -5.059 1 96.69 143 ALA A C 1
ATOM 1100 O O . ALA A 1 143 ? -2.67 7.875 -4.656 1 96.69 143 ALA A O 1
ATOM 1101 N N . LEU A 1 144 ? -1.8 9.125 -6.289 1 96.62 144 LEU A N 1
ATOM 1102 C CA . LEU A 1 144 ? -2.166 8.164 -7.32 1 96.62 144 LEU A CA 1
ATOM 1103 C C . LEU A 1 144 ? -1.399 6.855 -7.141 1 96.62 144 LEU A C 1
ATOM 1105 O O . LEU A 1 144 ? -1.963 5.773 -7.312 1 96.62 144 LEU A O 1
ATOM 1109 N N . THR A 1 145 ? -0.136 6.949 -6.848 1 95.12 145 THR A N 1
ATOM 1110 C CA . THR A 1 145 ? 0.688 5.77 -6.605 1 95.12 145 THR A CA 1
ATOM 1111 C C . THR A 1 145 ? 0.096 4.918 -5.484 1 95.12 145 THR A C 1
ATOM 1113 O O . THR A 1 145 ? 0.036 3.693 -5.598 1 95.12 145 THR A O 1
ATOM 1116 N N . HIS A 1 146 ? -0.319 5.594 -4.453 1 93.12 146 HIS A N 1
ATOM 1117 C CA . HIS A 1 146 ? -0.904 4.902 -3.311 1 93.12 146 HIS A CA 1
ATOM 1118 C C . HIS A 1 146 ? -2.115 4.078 -3.725 1 93.12 146 HIS A C 1
ATOM 1120 O O . HIS A 1 146 ? -2.232 2.908 -3.352 1 93.12 146 HIS A O 1
ATOM 1126 N N . ILE A 1 147 ? -2.961 4.594 -4.484 1 94.62 147 ILE A N 1
ATOM 1127 C CA . ILE A 1 147 ? -4.184 3.912 -4.895 1 94.62 147 ILE A CA 1
ATOM 1128 C C . ILE A 1 147 ? -3.842 2.777 -5.859 1 94.62 147 ILE A C 1
ATOM 1130 O O . ILE A 1 147 ? -4.422 1.693 -5.781 1 94.62 147 ILE A O 1
ATOM 1134 N N . LEU A 1 148 ? -2.902 3.049 -6.727 1 95.12 148 LEU A N 1
ATOM 1135 C CA . LEU A 1 148 ? -2.523 2.027 -7.695 1 95.12 148 LEU A CA 1
ATOM 1136 C C . LEU A 1 148 ? -1.833 0.854 -7.008 1 95.12 148 LEU A C 1
ATOM 1138 O O . LEU A 1 148 ? -1.932 -0.285 -7.469 1 95.12 148 LEU A O 1
ATOM 1142 N N . GLN A 1 149 ? -1.13 1.134 -5.965 1 92.12 149 GLN A N 1
ATOM 1143 C CA . GLN A 1 149 ? -0.527 0.054 -5.188 1 92.12 149 GLN A CA 1
ATOM 1144 C C . GLN A 1 149 ? -1.594 -0.875 -4.617 1 92.12 149 GLN A C 1
ATOM 1146 O O . GLN A 1 149 ? -1.391 -2.088 -4.539 1 92.12 149 GLN A O 1
ATOM 1151 N N . HIS A 1 150 ? -2.654 -0.303 -4.168 1 90.81 150 HIS A N 1
ATOM 1152 C CA . HIS A 1 150 ? -3.775 -1.113 -3.705 1 90.81 150 HIS A CA 1
ATOM 1153 C C . HIS A 1 150 ? -4.34 -1.972 -4.832 1 90.81 150 HIS A C 1
ATOM 1155 O O . HIS A 1 150 ? -4.641 -3.15 -4.629 1 90.81 150 HIS A O 1
ATOM 1161 N N . CYS A 1 151 ? -4.473 -1.352 -5.957 1 92.94 151 CYS A N 1
ATOM 1162 C CA . CYS A 1 151 ? -4.918 -2.092 -7.133 1 92.94 151 CYS A CA 1
ATOM 1163 C C . CYS A 1 151 ? -3.971 -3.246 -7.441 1 92.94 151 CYS A C 1
ATOM 1165 O O . CYS A 1 151 ? -4.414 -4.359 -7.734 1 92.94 151 CYS A O 1
ATOM 1167 N N . GLU A 1 152 ? -2.688 -2.936 -7.379 1 92.81 152 GLU A N 1
ATOM 1168 C CA . GLU A 1 152 ? -1.665 -3.951 -7.609 1 92.81 152 GLU A CA 1
ATOM 1169 C C . GLU A 1 152 ? -1.825 -5.125 -6.645 1 92.81 152 GLU A C 1
ATOM 1171 O O . GLU A 1 152 ? -1.713 -6.285 -7.047 1 92.81 152 GLU A O 1
ATOM 1176 N N . GLN A 1 153 ? -2.049 -4.816 -5.418 1 88.81 153 GLN A N 1
ATOM 1177 C CA . GLN A 1 153 ? -2.24 -5.84 -4.391 1 88.81 153 GLN A CA 1
ATOM 1178 C C . GLN A 1 153 ? -3.428 -6.734 -4.723 1 88.81 153 GLN A C 1
ATOM 1180 O O . GLN A 1 153 ? -3.344 -7.961 -4.598 1 88.81 153 GLN A O 1
ATOM 1185 N N . GLU A 1 154 ? -4.473 -6.121 -5.113 1 91.06 154 GLU A N 1
ATOM 1186 C CA . GLU A 1 154 ? -5.668 -6.875 -5.484 1 91.06 154 GLU A CA 1
ATOM 1187 C C . GLU A 1 154 ? -5.391 -7.805 -6.66 1 91.06 154 GLU A C 1
ATOM 1189 O O . GLU A 1 154 ? -5.828 -8.961 -6.664 1 91.06 154 GLU A O 1
ATOM 1194 N N . LEU A 1 155 ? -4.703 -7.312 -7.598 1 92.81 155 LEU A N 1
ATOM 1195 C CA . LEU A 1 155 ? -4.379 -8.102 -8.781 1 92.81 155 LEU A CA 1
ATOM 1196 C C . LEU A 1 155 ? -3.438 -9.25 -8.43 1 92.81 155 LEU A C 1
ATOM 1198 O O . LEU A 1 155 ? -3.584 -10.359 -8.945 1 92.81 155 LEU A O 1
ATOM 1202 N N . LEU A 1 156 ? -2.516 -9.008 -7.551 1 90.19 156 LEU A N 1
ATOM 1203 C CA . LEU A 1 156 ? -1.593 -10.047 -7.105 1 90.19 156 LEU A CA 1
ATOM 1204 C C . LEU A 1 156 ? -2.334 -11.141 -6.348 1 90.19 156 LEU A C 1
ATOM 1206 O O . LEU A 1 156 ? -2.023 -12.32 -6.496 1 90.19 156 LEU A O 1
ATOM 1210 N N . GLN A 1 157 ? -3.258 -10.742 -5.57 1 87.69 157 GLN A N 1
ATOM 1211 C CA . GLN A 1 157 ? -4.074 -11.711 -4.852 1 87.69 157 GLN A CA 1
ATOM 1212 C C . GLN A 1 157 ? -4.883 -12.57 -5.82 1 87.69 157 GLN A C 1
ATOM 1214 O O . GLN A 1 157 ? -4.992 -13.789 -5.637 1 87.69 157 GLN A O 1
ATOM 1219 N N . GLN A 1 158 ? -5.457 -11.906 -6.773 1 89.31 158 GLN A N 1
ATOM 1220 C CA . GLN A 1 158 ? -6.191 -12.641 -7.797 1 89.31 158 GLN A CA 1
ATOM 1221 C C . GLN A 1 158 ? -5.293 -13.648 -8.508 1 89.31 158 GLN A C 1
ATOM 1223 O O . GLN A 1 158 ? -5.703 -14.781 -8.766 1 89.31 158 GLN A O 1
ATOM 1228 N N . LEU A 1 159 ? -4.16 -13.25 -8.805 1 87.62 159 LEU A N 1
ATOM 1229 C CA . LEU A 1 159 ? -3.199 -14.125 -9.469 1 87.62 159 LEU A CA 1
ATOM 1230 C C . LEU A 1 159 ? -2.848 -15.312 -8.586 1 87.62 159 LEU A C 1
ATOM 1232 O O . LEU A 1 159 ? -2.822 -16.453 -9.047 1 87.62 159 LEU A O 1
ATOM 1236 N N . ALA A 1 160 ? -2.607 -15.086 -7.328 1 83.12 160 ALA A N 1
ATOM 1237 C CA . ALA A 1 160 ? -2.281 -16.141 -6.367 1 83.12 160 ALA A CA 1
ATOM 1238 C C . ALA A 1 160 ? -3.434 -17.125 -6.23 1 83.12 160 ALA A C 1
ATOM 1240 O O . ALA A 1 160 ? -3.211 -18.344 -6.156 1 83.12 160 ALA A O 1
ATOM 1241 N N . ASP A 1 161 ? -4.555 -16.578 -6.203 1 83.56 161 ASP A N 1
ATOM 1242 C CA . ASP A 1 161 ? -5.734 -17.438 -6.098 1 83.56 161 ASP A CA 1
ATOM 1243 C C . ASP A 1 161 ? -5.879 -18.328 -7.324 1 83.56 161 ASP A C 1
ATOM 1245 O O . ASP A 1 161 ? -6.223 -19.5 -7.207 1 83.56 161 ASP A O 1
ATOM 1249 N N . ARG A 1 162 ? -5.688 -17.766 -8.406 1 82.06 162 ARG A N 1
ATOM 1250 C CA . ARG A 1 162 ? -5.762 -18.516 -9.656 1 82.06 162 ARG A CA 1
ATOM 1251 C C . ARG A 1 162 ? -4.723 -19.641 -9.68 1 82.06 162 ARG A C 1
ATOM 1253 O O . ARG A 1 162 ? -5.02 -20.766 -10.086 1 82.06 162 ARG A O 1
ATOM 1260 N N . GLU A 1 163 ? -3.656 -19.328 -9.273 1 74.38 163 GLU A N 1
ATOM 1261 C CA . GLU A 1 163 ? -2.58 -20.328 -9.273 1 74.38 163 GLU A CA 1
ATOM 1262 C C . GLU A 1 163 ? -2.844 -21.422 -8.25 1 74.38 163 GLU A C 1
ATOM 1264 O O . GLU A 1 163 ? -2.547 -22.594 -8.5 1 74.38 163 GLU A O 1
ATOM 1269 N N . ARG A 1 164 ? -3.369 -21.062 -7.133 1 73.81 164 ARG A N 1
ATOM 1270 C CA . ARG A 1 164 ? -3.74 -22.047 -6.129 1 73.81 164 ARG A CA 1
ATOM 1271 C C . ARG A 1 164 ? -4.816 -22.984 -6.66 1 73.81 164 ARG A C 1
ATOM 1273 O O . ARG A 1 164 ? -4.738 -24.203 -6.465 1 73.81 164 ARG A O 1
ATOM 1280 N N . ALA A 1 165 ? -5.703 -22.391 -7.262 1 73.62 165 ALA A N 1
ATOM 1281 C CA . ALA A 1 165 ? -6.777 -23.188 -7.84 1 73.62 165 ALA A CA 1
ATOM 1282 C C . ALA A 1 165 ? -6.238 -24.156 -8.891 1 73.62 165 ALA A C 1
ATOM 1284 O O . ALA A 1 165 ? -6.68 -25.312 -8.969 1 73.62 165 ALA A O 1
ATOM 1285 N N . SER A 1 166 ? -5.344 -23.719 -9.617 1 68.56 166 SER A N 1
ATOM 1286 C CA . SER A 1 166 ? -4.727 -24.547 -10.641 1 68.56 166 SER A CA 1
ATOM 1287 C C . SER A 1 166 ? -3.9 -25.672 -10.016 1 68.56 166 SER A C 1
ATOM 1289 O O . SER A 1 166 ? -3.916 -26.797 -10.5 1 68.56 166 SER A O 1
ATOM 1291 N N . ALA A 1 167 ? -3.178 -25.25 -9.023 1 64.81 167 ALA A N 1
ATOM 1292 C CA . ALA A 1 167 ? -2.381 -26.25 -8.328 1 64.81 167 ALA A CA 1
ATOM 1293 C C . ALA A 1 167 ? -3.273 -27.312 -7.703 1 64.81 167 ALA A C 1
ATOM 1295 O O . ALA A 1 167 ? -2.939 -28.5 -7.723 1 64.81 167 ALA A O 1
ATOM 1296 N N . ASP A 1 168 ? -4.293 -26.859 -7.109 1 62.69 168 ASP A N 1
ATOM 1297 C CA . ASP A 1 168 ? -5.242 -27.812 -6.523 1 62.69 168 ASP A CA 1
ATOM 1298 C C . ASP A 1 168 ? -5.844 -28.719 -7.594 1 62.69 168 ASP A C 1
ATOM 1300 O O . ASP A 1 168 ? -6.059 -29.906 -7.355 1 62.69 168 ASP A O 1
ATOM 1304 N N . ALA A 1 169 ? -6.113 -28.062 -8.688 1 58.69 169 ALA A N 1
ATOM 1305 C CA . ALA A 1 169 ? -6.652 -28.828 -9.805 1 58.69 169 ALA A CA 1
ATOM 1306 C C . ALA A 1 169 ? -5.605 -29.781 -10.375 1 58.69 169 ALA A C 1
ATOM 1308 O O . ALA A 1 169 ? -5.938 -30.875 -10.844 1 58.69 169 ALA A O 1
ATOM 1309 N N . ALA A 1 170 ? -4.402 -29.219 -10.5 1 55.88 170 ALA A N 1
ATOM 1310 C CA . ALA A 1 170 ? -3.314 -30.062 -10.992 1 55.88 170 ALA A CA 1
ATOM 1311 C C . ALA A 1 170 ? -2.98 -31.172 -10 1 55.88 170 ALA A C 1
ATOM 1313 O O . ALA A 1 170 ? -2.293 -32.125 -10.352 1 55.88 170 ALA A O 1
ATOM 1314 N N . ALA A 1 171 ? -3.361 -30.828 -8.703 1 58.5 171 ALA A N 1
ATOM 1315 C CA . ALA A 1 171 ? -3.203 -32 -7.855 1 58.5 171 ALA A CA 1
ATOM 1316 C C . ALA A 1 171 ? -3.805 -33.25 -8.516 1 58.5 171 ALA A C 1
ATOM 1318 O O . ALA A 1 171 ? -4.934 -33.625 -8.219 1 58.5 171 ALA A O 1
ATOM 1319 N N . ASP A 1 172 ? -3.66 -33.125 -9.82 1 61.62 172 ASP A N 1
ATOM 1320 C CA . ASP A 1 172 ? -3.957 -34.281 -10.672 1 61.62 172 ASP A CA 1
ATOM 1321 C C . ASP A 1 172 ? -3.164 -35.5 -10.227 1 61.62 172 ASP A C 1
ATOM 1323 O O . ASP A 1 172 ? -1.937 -35.438 -10.125 1 61.62 172 ASP A O 1
ATOM 1327 N N . PRO A 1 173 ? -3.979 -36.406 -9.633 1 66.25 173 PRO A N 1
ATOM 1328 C CA . PRO A 1 173 ? -3.32 -37.625 -9.188 1 66.25 173 PRO A CA 1
ATOM 1329 C C . PRO A 1 173 ? -2.262 -38.125 -10.164 1 66.25 173 PRO A C 1
ATOM 1331 O O . PRO A 1 173 ? -1.243 -38.688 -9.758 1 66.25 173 PRO A O 1
ATOM 1334 N N . LEU A 1 174 ? -2.5 -37.781 -11.398 1 72.94 174 LEU A N 1
ATOM 1335 C CA . LEU A 1 174 ? -1.543 -38.25 -12.398 1 72.94 174 LEU A CA 1
ATOM 1336 C C . LEU A 1 174 ? -0.232 -37.469 -12.297 1 72.94 174 LEU A C 1
ATOM 1338 O O . LEU A 1 174 ? 0.845 -38.031 -12.484 1 72.94 174 LEU A O 1
ATOM 1342 N N . GLU A 1 175 ? -0.356 -36.219 -11.961 1 69.56 175 GLU A N 1
ATOM 1343 C CA . GLU A 1 175 ? 0.856 -35.406 -11.852 1 69.56 175 GLU A CA 1
ATOM 1344 C C . GLU A 1 175 ? 1.785 -35.969 -10.773 1 69.56 175 GLU A C 1
ATOM 1346 O O . GLU A 1 175 ? 3.008 -35.969 -10.938 1 69.56 175 GLU A O 1
ATOM 1351 N N . ARG A 1 176 ? 1.15 -36.375 -9.75 1 73.62 176 ARG A N 1
ATOM 1352 C CA . ARG A 1 176 ? 1.931 -37.031 -8.695 1 73.62 176 ARG A CA 1
ATOM 1353 C C . ARG A 1 176 ? 2.562 -38.312 -9.18 1 73.62 176 ARG A C 1
ATOM 1355 O O . ARG A 1 176 ? 3.705 -38.625 -8.836 1 73.62 176 ARG A O 1
ATOM 1362 N N . LEU A 1 177 ? 1.82 -39 -10.008 1 72.75 177 LEU A N 1
ATOM 1363 C CA . LEU A 1 177 ? 2.283 -40.281 -10.516 1 72.75 177 LEU A CA 1
ATOM 1364 C C . LEU A 1 177 ? 3.436 -40.094 -11.5 1 72.75 177 LEU A C 1
ATOM 1366 O O . LEU A 1 177 ? 4.316 -40.969 -11.594 1 72.75 177 LEU A O 1
ATOM 1370 N N . LEU A 1 178 ? 3.439 -38.938 -12.031 1 76.69 178 LEU A N 1
ATOM 1371 C CA . LEU A 1 178 ? 4.461 -38.656 -13.023 1 76.69 178 LEU A CA 1
ATOM 1372 C C . LEU A 1 178 ? 5.785 -38.281 -12.359 1 76.69 178 LEU A C 1
ATOM 1374 O O . LEU A 1 178 ? 6.809 -38.156 -13.023 1 76.69 178 LEU A O 1
ATOM 1378 N N . GLN A 1 179 ? 5.664 -38.219 -11.07 1 73.62 179 GLN A N 1
ATOM 1379 C CA . GLN A 1 179 ? 6.906 -38.031 -10.328 1 73.62 179 GLN A CA 1
ATOM 1380 C C . GLN A 1 179 ? 7.738 -39.312 -10.312 1 73.62 179 GLN A C 1
ATOM 1382 O O . GLN A 1 179 ? 8.945 -39.281 -10.07 1 73.62 179 GLN A O 1
ATOM 1387 N N . ASP A 1 180 ? 7.062 -40.469 -10.586 1 77.81 180 ASP A N 1
ATOM 1388 C CA . ASP A 1 180 ? 7.754 -41.719 -10.789 1 77.81 180 ASP A CA 1
ATOM 1389 C C . ASP A 1 180 ? 8.438 -41.781 -12.156 1 77.81 180 ASP A C 1
ATOM 1391 O O . ASP A 1 180 ? 7.77 -41.719 -13.188 1 77.81 180 ASP A O 1
ATOM 1395 N N . HIS A 1 181 ? 9.789 -41.969 -12.141 1 81 181 HIS A N 1
ATOM 1396 C CA . HIS A 1 181 ? 10.594 -41.906 -13.359 1 81 181 HIS A CA 1
ATOM 1397 C C . HIS A 1 181 ? 10.148 -42.969 -14.352 1 81 181 HIS A C 1
ATOM 1399 O O . HIS A 1 181 ? 10.195 -42.75 -15.57 1 81 181 HIS A O 1
ATOM 1405 N N . GLY A 1 182 ? 9.727 -44.125 -13.742 1 88.88 182 GLY A N 1
ATOM 1406 C CA . GLY A 1 182 ? 9.234 -45.156 -14.625 1 88.88 182 GLY A CA 1
ATOM 1407 C C . GLY A 1 182 ? 7.977 -44.781 -15.375 1 88.88 182 GLY A C 1
ATOM 1408 O O . GLY A 1 182 ? 7.879 -44.969 -16.594 1 88.88 182 GLY A O 1
ATOM 1409 N N . VAL A 1 183 ? 7.094 -44.188 -14.688 1 90.62 183 VAL A N 1
ATOM 1410 C CA . VAL A 1 183 ? 5.836 -43.75 -15.289 1 90.62 183 VAL A CA 1
ATOM 1411 C C . VAL A 1 183 ? 6.102 -42.625 -16.281 1 90.62 183 VAL A C 1
ATOM 1413 O O . VAL A 1 183 ? 5.52 -42.594 -17.359 1 90.62 183 VAL A O 1
ATOM 1416 N N . ARG A 1 184 ? 6.941 -41.781 -15.945 1 88.94 184 ARG A N 1
ATOM 1417 C CA . ARG A 1 184 ? 7.301 -40.656 -16.812 1 88.94 184 ARG A CA 1
ATOM 1418 C C . ARG A 1 184 ? 7.91 -41.156 -18.125 1 88.94 184 ARG A C 1
ATOM 1420 O O . ARG A 1 184 ? 7.574 -40.688 -19.203 1 88.94 184 ARG A O 1
ATOM 1427 N N . GLY A 1 185 ? 8.805 -42.125 -17.984 1 90.31 185 GLY A N 1
ATOM 1428 C CA . GLY A 1 185 ? 9.43 -42.688 -19.156 1 90.31 185 GLY A CA 1
ATOM 1429 C C . GLY A 1 185 ? 8.445 -43.344 -20.109 1 90.31 185 GLY A C 1
ATOM 1430 O O . GLY A 1 185 ? 8.555 -43.219 -21.328 1 90.31 185 GLY A O 1
ATOM 1431 N N . ILE A 1 186 ? 7.555 -44 -19.469 1 93.38 186 ILE A N 1
ATOM 1432 C CA . ILE A 1 186 ? 6.535 -44.688 -20.281 1 93.38 186 ILE A CA 1
ATOM 1433 C C . ILE A 1 186 ? 5.664 -43.625 -20.984 1 93.38 186 ILE A C 1
ATOM 1435 O O . ILE A 1 186 ? 5.379 -43.75 -22.172 1 93.38 186 ILE A O 1
ATOM 1439 N N . ALA A 1 187 ? 5.312 -42.625 -20.234 1 91.5 187 ALA A N 1
ATOM 1440 C CA . ALA A 1 187 ? 4.488 -41.562 -20.812 1 91.5 187 ALA A CA 1
ATOM 1441 C C . ALA A 1 187 ? 5.211 -40.875 -21.953 1 91.5 187 ALA A C 1
ATOM 1443 O O . ALA A 1 187 ? 4.609 -40.562 -22.984 1 91.5 187 ALA A O 1
ATOM 1444 N N . TRP A 1 188 ? 6.426 -40.656 -21.828 1 90.25 188 TRP A N 1
ATOM 1445 C CA . TRP A 1 188 ? 7.238 -39.969 -22.844 1 90.25 188 TRP A CA 1
ATOM 1446 C C . TRP A 1 188 ? 7.293 -40.781 -24.125 1 90.25 188 TRP A C 1
ATOM 1448 O O . TRP A 1 188 ? 7.141 -40.25 -25.219 1 90.25 188 TRP A O 1
ATOM 1458 N N . ARG A 1 189 ? 7.539 -42.125 -24.016 1 91.69 189 ARG A N 1
ATOM 1459 C CA . ARG A 1 189 ? 7.602 -43 -25.172 1 91.69 189 ARG A CA 1
ATOM 1460 C C . ARG A 1 189 ? 6.25 -43.094 -25.875 1 91.69 189 ARG A C 1
ATOM 1462 O O . ARG A 1 189 ? 6.176 -43.094 -27.094 1 91.69 189 ARG A O 1
ATOM 1469 N N . ALA A 1 190 ? 5.246 -43.125 -25.031 1 92.88 190 ALA A N 1
ATOM 1470 C CA . ALA A 1 190 ? 3.898 -43.219 -25.578 1 92.88 190 ALA A CA 1
ATOM 1471 C C . ALA A 1 190 ? 3.566 -41.969 -26.406 1 92.88 190 ALA A C 1
ATOM 1473 O O . ALA A 1 190 ? 2.867 -42.062 -27.422 1 92.88 190 ALA A O 1
ATOM 1474 N N . ALA A 1 191 ? 4.086 -40.906 -25.969 1 89.56 191 ALA A N 1
ATOM 1475 C CA . ALA A 1 191 ? 3.812 -39.656 -26.641 1 89.56 191 ALA A CA 1
ATOM 1476 C C . ALA A 1 191 ? 4.488 -39.594 -28.016 1 89.56 191 ALA A C 1
ATOM 1478 O O . ALA A 1 191 ? 4.082 -38.812 -28.875 1 89.56 191 ALA A O 1
ATOM 1479 N N . GLN A 1 192 ? 5.477 -40.344 -28.156 1 88.5 192 GLN A N 1
ATOM 1480 C CA . GLN A 1 192 ? 6.234 -40.344 -29.406 1 88.5 192 GLN A CA 1
ATOM 1481 C C . GLN A 1 192 ? 5.574 -41.219 -30.453 1 88.5 192 GLN A C 1
ATOM 1483 O O . GLN A 1 192 ? 5.992 -41.25 -31.625 1 88.5 192 GLN A O 1
ATOM 1488 N N . LEU A 1 193 ? 4.551 -42 -30.062 1 89.75 193 LEU A N 1
ATOM 1489 C CA . LEU A 1 193 ? 3.842 -42.844 -31.016 1 89.75 193 LEU A CA 1
ATOM 1490 C C . LEU A 1 193 ? 3.051 -42 -32 1 89.75 193 LEU A C 1
ATOM 1492 O O . LEU A 1 193 ? 2.438 -41 -31.625 1 89.75 193 LEU A O 1
ATOM 1496 N N . PRO A 1 194 ? 3.057 -42.375 -33.281 1 86.81 194 PRO A N 1
ATOM 1497 C CA . PRO A 1 194 ? 2.574 -41.469 -34.344 1 86.81 194 PRO A CA 1
ATOM 1498 C C . PRO A 1 194 ? 1.052 -41.375 -34.375 1 86.81 194 PRO A C 1
ATOM 1500 O O . PRO A 1 194 ? 0.504 -40.375 -34.844 1 86.81 194 PRO A O 1
ATOM 1503 N N . THR A 1 195 ? 0.271 -42.438 -34.125 1 88.75 195 THR A N 1
ATOM 1504 C CA . THR A 1 195 ? -1.179 -42.438 -34.281 1 88.75 195 THR A CA 1
ATOM 1505 C C . THR A 1 195 ? -1.88 -42.812 -32.969 1 88.75 195 THR A C 1
ATOM 1507 O O . THR A 1 195 ? -1.282 -43.438 -32.094 1 88.75 195 THR A O 1
ATOM 1510 N N . ASP A 1 196 ? -3.143 -42.406 -32.906 1 90.69 196 ASP A N 1
ATOM 1511 C CA . ASP A 1 196 ? -3.988 -42.75 -31.766 1 90.69 196 ASP A CA 1
ATOM 1512 C C . ASP A 1 196 ? -4.25 -44.25 -31.719 1 90.69 196 ASP A C 1
ATOM 1514 O O . ASP A 1 196 ? -4.41 -44.844 -30.641 1 90.69 196 ASP A O 1
ATOM 1518 N N . GLN A 1 197 ? -4.277 -44.812 -32.875 1 91.12 197 GLN A N 1
ATOM 1519 C CA . GLN A 1 197 ? -4.477 -46.25 -32.938 1 91.12 197 GLN A CA 1
ATOM 1520 C C . GLN A 1 197 ? -3.355 -46.969 -32.219 1 91.12 197 GLN A C 1
ATOM 1522 O O . GLN A 1 197 ? -3.607 -47.938 -31.484 1 91.12 197 GLN A O 1
ATOM 1527 N N . HIS A 1 198 ? -2.107 -46.531 -32.438 1 91.19 198 HIS A N 1
ATOM 1528 C CA . HIS A 1 198 ? -0.973 -47.125 -31.719 1 91.19 198 HIS A CA 1
ATOM 1529 C C . HIS A 1 198 ? -1.125 -46.969 -30.203 1 91.19 198 HIS A C 1
ATOM 1531 O O . HIS A 1 198 ? -0.891 -47.906 -29.453 1 91.19 198 HIS A O 1
ATOM 1537 N N . ARG A 1 199 ? -1.571 -45.875 -29.844 1 93.31 199 ARG A N 1
ATOM 1538 C CA . ARG A 1 199 ? -1.718 -45.594 -28.406 1 93.31 199 ARG A CA 1
ATOM 1539 C C . ARG A 1 199 ? -2.844 -46.406 -27.812 1 93.31 199 ARG A C 1
ATOM 1541 O O . ARG A 1 199 ? -2.725 -46.906 -26.688 1 93.31 199 ARG A O 1
ATOM 1548 N N . ASP A 1 200 ? -3.871 -46.562 -28.5 1 93.81 200 ASP A N 1
ATOM 1549 C CA . ASP A 1 200 ? -4.969 -47.406 -28.047 1 93.81 200 ASP A CA 1
ATOM 1550 C C . ASP A 1 200 ? -4.504 -48.844 -27.828 1 93.81 200 ASP A C 1
ATOM 1552 O O . ASP A 1 200 ? -4.883 -49.5 -26.859 1 93.81 200 ASP A O 1
ATOM 1556 N N . LYS A 1 201 ? -3.697 -49.344 -28.703 1 91.56 201 LYS A N 1
ATOM 1557 C CA . LYS A 1 201 ? -3.176 -50.688 -28.594 1 91.56 201 LYS A CA 1
ATOM 1558 C C . LYS A 1 201 ? -2.291 -50.844 -27.375 1 91.56 201 LYS A C 1
ATOM 1560 O O . LYS A 1 201 ? -2.344 -51.875 -26.688 1 91.56 201 LYS A O 1
ATOM 1565 N N . VAL A 1 202 ? -1.558 -49.906 -27.188 1 94.12 202 VAL A N 1
ATOM 1566 C CA . VAL A 1 202 ? -0.683 -49.938 -26.016 1 94.12 202 VAL A CA 1
ATOM 1567 C C . VAL A 1 202 ? -1.523 -49.938 -24.75 1 94.12 202 VAL A C 1
ATOM 1569 O O . VAL A 1 202 ? -1.242 -50.656 -23.797 1 94.12 202 VAL A O 1
ATOM 1572 N N . ALA A 1 203 ? -2.455 -49.125 -24.688 1 94.62 203 ALA A N 1
ATOM 1573 C CA . ALA A 1 203 ? -3.346 -49.062 -23.531 1 94.62 203 ALA A CA 1
ATOM 1574 C C . ALA A 1 203 ? -4.023 -50.406 -23.281 1 94.62 203 ALA A C 1
ATOM 1576 O O . ALA A 1 203 ? -4.117 -50.875 -22.141 1 94.62 203 ALA A O 1
ATOM 1577 N N . GLU A 1 204 ? -4.457 -51 -24.297 1 93.56 204 GLU A N 1
ATOM 1578 C CA . GLU A 1 204 ? -5.082 -52.312 -24.203 1 93.56 204 GLU A CA 1
ATOM 1579 C C . GLU A 1 204 ? -4.105 -53.344 -23.641 1 93.56 204 GLU A C 1
ATOM 1581 O O . GLU A 1 204 ? -4.477 -54.156 -22.812 1 93.56 204 GLU A O 1
ATOM 1586 N N . TRP A 1 205 ? -2.994 -53.281 -24.156 1 92.94 205 TRP A N 1
ATOM 1587 C CA . TRP A 1 205 ? -1.961 -54.219 -23.688 1 92.94 205 TRP A CA 1
ATOM 1588 C C . TRP A 1 205 ? -1.665 -54 -22.203 1 92.94 205 TRP A C 1
ATOM 1590 O O . TRP A 1 205 ? -1.478 -54.969 -21.453 1 92.94 205 TRP A O 1
ATOM 1600 N N . LEU A 1 206 ? -1.574 -52.812 -21.844 1 94.69 206 LEU A N 1
ATOM 1601 C CA . LEU A 1 206 ? -1.324 -52.5 -20.438 1 94.69 206 LEU A CA 1
ATOM 1602 C C . LEU A 1 206 ? -2.473 -53 -19.562 1 94.69 206 LEU A C 1
ATOM 1604 O O . LEU A 1 206 ? -2.248 -53.469 -18.453 1 94.69 206 LEU A O 1
ATOM 1608 N N . ASP A 1 207 ? -3.635 -52.875 -19.984 1 94 207 ASP A N 1
ATOM 1609 C CA . ASP A 1 207 ? -4.781 -53.375 -19.25 1 94 207 ASP A CA 1
ATOM 1610 C C . ASP A 1 207 ? -4.656 -54.906 -19.031 1 94 207 ASP A C 1
ATOM 1612 O O . ASP A 1 207 ? -4.953 -55.406 -17.953 1 94 207 ASP A O 1
ATOM 1616 N N . MET A 1 208 ? -4.258 -55.562 -20.062 1 91.56 208 MET A N 1
ATOM 1617 C CA . MET A 1 208 ? -4.051 -57 -19.984 1 91.56 208 MET A CA 1
ATOM 1618 C C . MET A 1 208 ? -2.959 -57.344 -18.969 1 91.56 208 MET A C 1
ATOM 1620 O O . MET A 1 208 ? -3.098 -58.281 -18.188 1 91.56 208 MET A O 1
ATOM 1624 N N . LEU A 1 209 ? -1.937 -56.562 -19.031 1 91.31 209 LEU A N 1
ATOM 1625 C CA . LEU A 1 209 ? -0.83 -56.781 -18.094 1 91.31 209 LEU A CA 1
ATOM 1626 C C . LEU A 1 209 ? -1.279 -56.562 -16.656 1 91.31 209 LEU A C 1
ATOM 1628 O O . LEU A 1 209 ? -0.902 -57.312 -15.766 1 91.31 209 LEU A O 1
ATOM 1632 N N . LEU A 1 210 ? -2.037 -55.625 -16.469 1 92.19 210 LEU A N 1
ATOM 1633 C CA . LEU A 1 210 ? -2.531 -55.312 -15.133 1 92.19 210 LEU A CA 1
ATOM 1634 C C . LEU A 1 210 ? -3.463 -56.406 -14.617 1 92.19 210 LEU A C 1
ATOM 1636 O O . LEU A 1 210 ? -3.443 -56.719 -13.43 1 92.19 210 LEU A O 1
ATOM 1640 N N . GLU A 1 211 ? -4.258 -56.938 -15.438 1 90.31 211 GLU A N 1
ATOM 1641 C CA . GLU A 1 211 ? -5.133 -58.062 -15.086 1 90.31 211 GLU A CA 1
ATOM 1642 C C . GLU A 1 211 ? -4.324 -59.312 -14.727 1 90.31 211 GLU A C 1
ATOM 1644 O O . GLU A 1 211 ? -4.688 -60.062 -13.812 1 90.31 211 GLU A O 1
ATOM 1649 N N . SER A 1 212 ? -3.26 -59.5 -15.383 1 87.25 212 SER A N 1
ATOM 1650 C CA . SER A 1 212 ? -2.406 -60.656 -15.156 1 87.25 212 SER A CA 1
ATOM 1651 C C . SER A 1 212 ? -1.651 -60.531 -13.836 1 87.25 212 SER A C 1
ATOM 1653 O O . SER A 1 212 ? -1.425 -61.531 -13.148 1 87.25 212 SER A O 1
ATOM 1655 N N . VAL A 1 213 ? -1.23 -59.375 -13.641 1 83.19 213 VAL A N 1
ATOM 1656 C CA . VAL A 1 213 ? -0.455 -59.125 -12.422 1 83.19 213 VAL A CA 1
ATOM 1657 C C . VAL A 1 213 ? -1.363 -59.25 -11.203 1 83.19 213 VAL A C 1
ATOM 1659 O O . VAL A 1 213 ? -0.933 -59.688 -10.141 1 83.19 213 VAL A O 1
ATOM 1662 N N . LYS A 1 214 ? -2.57 -58.781 -11.188 1 75.25 214 LYS A N 1
ATOM 1663 C CA . LYS A 1 214 ? -3.529 -58.906 -10.094 1 75.25 214 LYS A CA 1
ATOM 1664 C C . LYS A 1 214 ? -3.949 -60.344 -9.891 1 75.25 214 LYS A C 1
ATOM 1666 O O . LYS A 1 214 ? -4.371 -60.719 -8.797 1 75.25 214 LYS A O 1
ATOM 1671 N N . ARG A 1 215 ? -3.951 -61.281 -10.867 1 69.06 215 ARG A N 1
ATOM 1672 C CA . ARG A 1 215 ? -4.371 -62.688 -10.695 1 69.06 215 ARG A CA 1
ATOM 1673 C C . ARG A 1 215 ? -3.293 -63.5 -9.984 1 69.06 215 ARG A C 1
ATOM 1675 O O . ARG A 1 215 ? -2.148 -63.531 -10.445 1 69.06 215 ARG A O 1
ATOM 1682 N N . PRO A 1 216 ? -3.521 -63.781 -8.68 1 55.38 216 PRO A N 1
ATOM 1683 C CA . PRO A 1 216 ? -2.699 -64.75 -7.973 1 55.38 216 PRO A CA 1
ATOM 1684 C C . PRO A 1 216 ? -2.441 -66 -8.797 1 55.38 216 PRO A C 1
ATOM 1686 O O . PRO A 1 216 ? -3.256 -66.375 -9.656 1 55.38 216 PRO A O 1
ATOM 1689 N N . GLU A 1 217 ? -1.109 -66.25 -9.211 1 45.31 217 GLU A N 1
ATOM 1690 C CA . GLU A 1 217 ? -0.873 -67.625 -9.602 1 45.31 217 GLU A CA 1
ATOM 1691 C C . GLU A 1 217 ? -1.678 -68.625 -8.742 1 45.31 217 GLU A C 1
ATOM 1693 O O . GLU A 1 217 ? -1.597 -68.562 -7.508 1 45.31 217 GLU A O 1
ATOM 1698 N N . LEU A 1 218 ? -2.883 -68.938 -9.055 1 37.09 218 LEU A N 1
ATOM 1699 C CA . LEU A 1 218 ? -3.232 -70.25 -8.492 1 37.09 218 LEU A CA 1
ATOM 1700 C C . LEU A 1 218 ? -2.221 -71.312 -8.906 1 37.09 218 LEU A C 1
ATOM 1702 O O . LEU A 1 218 ? -1.757 -71.312 -10.047 1 37.09 218 LEU A O 1
ATOM 1706 N N . MET B 1 1 ? -32.125 8.859 -12.977 1 20.84 1 MET B N 1
ATOM 1707 C CA . MET B 1 1 ? -31.828 7.816 -11.992 1 20.84 1 MET B CA 1
ATOM 1708 C C . MET B 1 1 ? -30.328 7.797 -11.672 1 20.84 1 MET B C 1
ATOM 1710 O O . MET B 1 1 ? -29.516 7.453 -12.523 1 20.84 1 MET B O 1
ATOM 1714 N N . THR B 1 2 ? -29.734 8.852 -10.93 1 27.2 2 THR B N 1
ATOM 1715 C CA . THR B 1 2 ? -28.359 9.258 -10.672 1 27.2 2 THR B CA 1
ATOM 1716 C C . THR B 1 2 ? -27.578 8.148 -9.969 1 27.2 2 THR B C 1
ATOM 1718 O O . THR B 1 2 ? -27.984 7.688 -8.898 1 27.2 2 THR B O 1
ATOM 1721 N N . ASP B 1 3 ? -27.156 7.141 -10.711 1 29.23 3 ASP B N 1
ATOM 1722 C CA . ASP B 1 3 ? -26.406 5.977 -10.242 1 29.23 3 ASP B CA 1
ATOM 1723 C C . ASP B 1 3 ? -25.312 6.387 -9.258 1 29.23 3 ASP B C 1
ATOM 1725 O O . ASP B 1 3 ? -24.375 7.105 -9.617 1 29.23 3 ASP B O 1
ATOM 1729 N N . GLY B 1 4 ? -25.719 6.633 -8.07 1 31.23 4 GLY B N 1
ATOM 1730 C CA . GLY B 1 4 ? -24.938 6.992 -6.898 1 31.23 4 GLY B CA 1
ATOM 1731 C C . GLY B 1 4 ? -23.719 6.109 -6.703 1 31.23 4 GLY B C 1
ATOM 1732 O O . GLY B 1 4 ? -23.844 4.891 -6.57 1 31.23 4 GLY B O 1
ATOM 1733 N N . PHE B 1 5 ? -22.688 6.32 -7.406 1 33.75 5 PHE B N 1
ATOM 1734 C CA . PHE B 1 5 ? -21.422 5.617 -7.215 1 33.75 5 PHE B CA 1
ATOM 1735 C C . PHE B 1 5 ? -21.156 5.387 -5.734 1 33.75 5 PHE B C 1
ATOM 1737 O O . PHE B 1 5 ? -20.906 6.336 -4.988 1 33.75 5 PHE B O 1
ATOM 1744 N N . GLU B 1 6 ? -21.875 4.531 -5.113 1 34.19 6 GLU B N 1
ATOM 1745 C CA . GLU B 1 6 ? -21.484 4.16 -3.758 1 34.19 6 GLU B CA 1
ATOM 1746 C C . GLU B 1 6 ? -19.984 3.904 -3.664 1 34.19 6 GLU B C 1
ATOM 1748 O O . GLU B 1 6 ? -19.438 3.111 -4.434 1 34.19 6 GLU B O 1
ATOM 1753 N N . VAL B 1 7 ? -19.297 4.887 -3.504 1 40 7 VAL B N 1
ATOM 1754 C CA . VAL B 1 7 ? -17.891 4.66 -3.211 1 40 7 VAL B CA 1
ATOM 1755 C C . VAL B 1 7 ? -17.75 3.459 -2.281 1 40 7 VAL B C 1
ATOM 1757 O O . VAL B 1 7 ? -18.312 3.439 -1.186 1 40 7 VAL B O 1
ATOM 1760 N N . PRO B 1 8 ? -17.625 2.307 -2.732 1 36.44 8 PRO B N 1
ATOM 1761 C CA . PRO B 1 8 ? -17.469 1.174 -1.818 1 36.44 8 PRO B CA 1
ATOM 1762 C C . PRO B 1 8 ? -16.703 1.547 -0.547 1 36.44 8 PRO B C 1
ATOM 1764 O O . PRO B 1 8 ? -15.844 2.426 -0.575 1 36.44 8 PRO B O 1
ATOM 1767 N N . ASP B 1 9 ? -17.359 1.435 0.626 1 36.47 9 ASP B N 1
ATOM 1768 C CA . ASP B 1 9 ? -16.734 1.454 1.947 1 36.47 9 ASP B CA 1
ATOM 1769 C C . ASP B 1 9 ? -15.328 0.853 1.903 1 36.47 9 ASP B C 1
ATOM 1771 O O . ASP B 1 9 ? -14.75 0.548 2.945 1 36.47 9 ASP B O 1
ATOM 1775 N N . THR B 1 10 ? -14.992 0.276 0.86 1 39.94 10 THR B N 1
ATOM 1776 C CA . THR B 1 10 ? -13.75 -0.475 0.699 1 39.94 10 THR B CA 1
ATOM 1777 C C . THR B 1 10 ? -12.539 0.424 0.933 1 39.94 10 THR B C 1
ATOM 1779 O O . THR B 1 10 ? -11.414 -0.062 1.046 1 39.94 10 THR B O 1
ATOM 1782 N N . MET B 1 11 ? -12.727 1.703 0.708 1 41.84 11 MET B N 1
ATOM 1783 C CA . MET B 1 11 ? -11.508 2.5 0.833 1 41.84 11 MET B CA 1
ATOM 1784 C C . MET B 1 11 ? -11.078 2.619 2.293 1 41.84 11 MET B C 1
ATOM 1786 O O . MET B 1 11 ? -10.227 3.438 2.629 1 41.84 11 MET B O 1
ATOM 1790 N N . ALA B 1 12 ? -11.992 2.021 3.109 1 46.53 12 ALA B N 1
ATOM 1791 C CA . ALA B 1 12 ? -11.562 1.973 4.504 1 46.53 12 ALA B CA 1
ATOM 1792 C C . ALA B 1 12 ? -10.148 1.396 4.617 1 46.53 12 ALA B C 1
ATOM 1794 O O . ALA B 1 12 ? -9.789 0.482 3.873 1 46.53 12 ALA B O 1
ATOM 1795 N N . THR B 1 13 ? -9.32 2.225 5.156 1 57.84 13 THR B N 1
ATOM 1796 C CA . THR B 1 13 ? -7.953 1.822 5.469 1 57.84 13 THR B CA 1
ATOM 1797 C C . THR B 1 13 ? -7.91 0.371 5.941 1 57.84 13 THR B C 1
ATOM 1799 O O . THR B 1 13 ? -8.719 -0.039 6.777 1 57.84 13 THR B O 1
ATOM 1802 N N . ASP B 1 14 ? -7.438 -0.575 5.113 1 66.06 14 ASP B N 1
ATOM 1803 C CA . ASP B 1 14 ? -7.207 -1.952 5.539 1 66.06 14 ASP B CA 1
ATOM 1804 C C . ASP B 1 14 ? -6.875 -2.018 7.027 1 66.06 14 ASP B C 1
ATOM 1806 O O . ASP B 1 14 ? -6.016 -1.275 7.508 1 66.06 14 ASP B O 1
ATOM 1810 N N . ARG B 1 15 ? -7.703 -2.779 7.711 1 82.94 15 ARG B N 1
ATOM 1811 C CA . ARG B 1 15 ? -7.477 -2.939 9.148 1 82.94 15 ARG B CA 1
ATOM 1812 C C . ARG B 1 15 ? -6.195 -3.725 9.414 1 82.94 15 ARG B C 1
ATOM 1814 O O . ARG B 1 15 ? -5.855 -4.641 8.656 1 82.94 15 ARG B O 1
ATOM 1821 N N . LEU B 1 16 ? -5.562 -3.271 10.406 1 94.38 16 LEU B N 1
ATOM 1822 C CA . LEU B 1 16 ? -4.262 -3.834 10.75 1 94.38 16 LEU B CA 1
ATOM 1823 C C . LEU B 1 16 ? -4.355 -5.344 10.945 1 94.38 16 LEU B C 1
ATOM 1825 O O . LEU B 1 16 ? -3.551 -6.094 10.383 1 94.38 16 LEU B O 1
ATOM 1829 N N . PRO B 1 17 ? -5.418 -5.848 11.625 1 93.25 17 PRO B N 1
ATOM 1830 C CA . PRO B 1 17 ? -5.484 -7.297 11.828 1 93.25 17 PRO B CA 1
ATOM 1831 C C . PRO B 1 17 ? -5.609 -8.07 10.516 1 93.25 17 PRO B C 1
ATOM 1833 O O . PRO B 1 17 ? -5.059 -9.164 10.383 1 93.25 17 PRO B O 1
ATOM 1836 N N . SER B 1 18 ? -6.32 -7.516 9.578 1 92.88 18 SER B N 1
ATOM 1837 C CA . SER B 1 18 ? -6.5 -8.188 8.289 1 92.88 18 SER B CA 1
ATOM 1838 C C . SER B 1 18 ? -5.176 -8.305 7.543 1 92.88 18 SER B C 1
ATOM 1840 O O . SER B 1 18 ? -4.871 -9.352 6.969 1 92.88 18 SER B O 1
ATOM 1842 N N . VAL B 1 19 ? -4.426 -7.238 7.566 1 94.38 19 VAL B N 1
ATOM 1843 C CA . VAL B 1 19 ? -3.152 -7.266 6.852 1 94.38 19 VAL B CA 1
ATOM 1844 C C . VAL B 1 19 ? -2.178 -8.195 7.566 1 94.38 19 VAL B C 1
ATOM 1846 O O . VAL B 1 19 ? -1.422 -8.93 6.922 1 94.38 19 VAL B O 1
ATOM 1849 N N . VAL B 1 20 ? -2.213 -8.219 8.867 1 96.44 20 VAL B N 1
ATOM 1850 C CA . VAL B 1 20 ? -1.356 -9.117 9.641 1 96.44 20 VAL B CA 1
ATOM 1851 C C . VAL B 1 20 ? -1.671 -10.57 9.281 1 96.44 20 VAL B C 1
ATOM 1853 O O . VAL B 1 20 ? -0.761 -11.375 9.07 1 96.44 20 VAL B O 1
ATOM 1856 N N . SER B 1 21 ? -2.926 -10.859 9.164 1 94.56 21 SER B N 1
ATOM 1857 C CA . SER B 1 21 ? -3.352 -12.211 8.82 1 94.56 21 SER B CA 1
ATOM 1858 C C . SER B 1 21 ? -2.877 -12.594 7.422 1 94.56 21 SER B C 1
ATOM 1860 O O . SER B 1 21 ? -2.375 -13.703 7.215 1 94.56 21 SER B O 1
ATOM 1862 N N . ARG B 1 22 ? -3.012 -11.656 6.516 1 93 22 ARG B N 1
ATOM 1863 C CA . ARG B 1 22 ? -2.619 -11.93 5.137 1 93 22 ARG B CA 1
ATOM 1864 C C . ARG B 1 22 ? -1.108 -12.102 5.02 1 93 22 ARG B C 1
ATOM 1866 O O . ARG B 1 22 ? -0.629 -12.992 4.316 1 93 22 ARG B O 1
ATOM 1873 N N . VAL B 1 23 ? -0.362 -11.32 5.711 1 95.94 23 VAL B N 1
ATOM 1874 C CA . VAL B 1 23 ? 1.094 -11.422 5.691 1 95.94 23 VAL B CA 1
ATOM 1875 C C . VAL B 1 23 ? 1.53 -12.742 6.32 1 95.94 23 VAL B C 1
ATOM 1877 O O . VAL B 1 23 ? 2.432 -13.414 5.812 1 95.94 23 VAL B O 1
ATOM 1880 N N . THR B 1 24 ? 0.853 -13.094 7.371 1 96 24 THR B N 1
ATOM 1881 C CA . THR B 1 24 ? 1.14 -14.367 8.031 1 96 24 THR B CA 1
ATOM 1882 C C . THR B 1 24 ? 0.904 -15.531 7.082 1 96 24 THR B C 1
ATOM 1884 O O . THR B 1 24 ? 1.755 -16.422 6.949 1 96 24 THR B O 1
ATOM 1887 N N . ALA B 1 25 ? -0.208 -15.516 6.453 1 92.56 25 ALA B N 1
ATOM 1888 C CA . ALA B 1 25 ? -0.55 -16.594 5.52 1 92.56 25 ALA B CA 1
ATOM 1889 C C . ALA B 1 25 ? 0.464 -16.672 4.383 1 92.56 25 ALA B C 1
ATOM 1891 O O . ALA B 1 25 ? 0.858 -17.766 3.969 1 92.56 25 ALA B O 1
ATOM 1892 N N . LEU B 1 26 ? 0.878 -15.539 3.879 1 93.38 26 LEU B N 1
ATOM 1893 C CA . LEU B 1 26 ? 1.826 -15.492 2.771 1 93.38 26 LEU B CA 1
ATOM 1894 C C . LEU B 1 26 ? 3.193 -16.016 3.205 1 93.38 26 LEU B C 1
ATOM 1896 O O . LEU B 1 26 ? 3.85 -16.734 2.457 1 93.38 26 LEU B O 1
ATOM 1900 N N . THR B 1 27 ? 3.605 -15.578 4.395 1 96.12 27 THR B N 1
ATOM 1901 C CA . THR B 1 27 ? 4.887 -16.062 4.898 1 96.12 27 THR B CA 1
ATOM 1902 C C . THR B 1 27 ? 4.863 -17.578 5.07 1 96.12 27 THR B C 1
ATOM 1904 O O . THR B 1 27 ? 5.844 -18.266 4.77 1 96.12 27 THR B O 1
ATOM 1907 N N . ASP B 1 28 ? 3.758 -18.125 5.504 1 93.56 28 ASP B N 1
ATOM 1908 C CA . ASP B 1 28 ? 3.598 -19.562 5.637 1 93.56 28 ASP B CA 1
ATOM 1909 C C . ASP B 1 28 ? 3.707 -20.25 4.281 1 93.56 28 ASP B C 1
ATOM 1911 O O . ASP B 1 28 ? 4.402 -21.266 4.148 1 93.56 28 ASP B O 1
ATOM 1915 N N . ARG B 1 29 ? 3.098 -19.719 3.338 1 88.31 29 ARG B N 1
ATOM 1916 C CA . ARG B 1 29 ? 3.078 -20.312 2.002 1 88.31 29 ARG B CA 1
ATOM 1917 C C . ARG B 1 29 ? 4.465 -20.266 1.364 1 88.31 29 ARG B C 1
ATOM 1919 O O . ARG B 1 29 ? 4.852 -21.188 0.641 1 88.31 29 ARG B O 1
ATOM 1926 N N . LEU B 1 30 ? 5.16 -19.25 1.609 1 92.56 30 LEU B N 1
ATOM 1927 C CA . LEU B 1 30 ? 6.461 -19.047 0.983 1 92.56 30 LEU B CA 1
ATOM 1928 C C . LEU B 1 30 ? 7.566 -19.719 1.795 1 92.56 30 LEU B C 1
ATOM 1930 O O . LEU B 1 30 ? 8.688 -19.859 1.313 1 92.56 30 LEU B O 1
ATOM 1934 N N . GLY B 1 31 ? 7.234 -20.078 3.014 1 94.31 31 GLY B N 1
ATOM 1935 C CA . GLY B 1 31 ? 8.234 -20.641 3.898 1 94.31 31 GLY B CA 1
ATOM 1936 C C . GLY B 1 31 ? 9.188 -19.609 4.473 1 94.31 31 GLY B C 1
ATOM 1937 O O . GLY B 1 31 ? 10.352 -19.906 4.734 1 94.31 31 GLY B O 1
ATOM 1938 N N . VAL B 1 32 ? 8.812 -18.453 4.551 1 94.56 32 VAL B N 1
ATOM 1939 C CA . VAL B 1 32 ? 9.586 -17.359 5.141 1 94.56 32 VAL B CA 1
ATOM 1940 C C . VAL B 1 32 ? 9.266 -17.25 6.629 1 94.56 32 VAL B C 1
ATOM 1942 O O . VAL B 1 32 ? 8.094 -17.266 7.023 1 94.56 32 VAL B O 1
ATOM 1945 N N . PRO B 1 33 ? 10.289 -17.25 7.461 1 96.25 33 PRO B N 1
ATOM 1946 C CA . PRO B 1 33 ? 10.016 -17.062 8.891 1 96.25 33 PRO B CA 1
ATOM 1947 C C . PRO B 1 33 ? 9.211 -15.805 9.18 1 96.25 33 PRO B C 1
ATOM 1949 O O . PRO B 1 33 ? 9.477 -14.75 8.594 1 96.25 33 PRO B O 1
ATOM 1952 N N . HIS B 1 34 ? 8.289 -15.898 10.094 1 95.81 34 HIS B N 1
ATOM 1953 C CA . HIS B 1 34 ? 7.422 -14.773 10.445 1 95.81 34 HIS B CA 1
ATOM 1954 C C . HIS B 1 34 ? 8.234 -13.586 10.953 1 95.81 34 HIS B C 1
ATOM 1956 O O . HIS B 1 34 ? 7.883 -12.438 10.688 1 95.81 34 HIS B O 1
ATOM 1962 N N . GLU B 1 35 ? 9.305 -13.836 11.641 1 94.81 35 GLU B N 1
ATOM 1963 C CA . GLU B 1 35 ? 10.141 -12.805 12.242 1 94.81 35 GLU B CA 1
ATOM 1964 C C . GLU B 1 35 ? 10.766 -11.906 11.18 1 94.81 35 GLU B C 1
ATOM 1966 O O . GLU B 1 35 ? 11.125 -10.758 11.453 1 94.81 35 GLU B O 1
ATOM 1971 N N . GLU B 1 36 ? 10.883 -12.477 10.016 1 94.5 36 GLU B N 1
ATOM 1972 C CA . GLU B 1 36 ? 11.43 -11.68 8.922 1 94.5 36 GLU B CA 1
ATOM 1973 C C . GLU B 1 36 ? 10.414 -10.648 8.43 1 94.5 36 GLU B C 1
ATOM 1975 O O . GLU B 1 36 ? 10.781 -9.523 8.094 1 94.5 36 GLU B O 1
ATOM 1980 N N . ALA B 1 37 ? 9.172 -11.078 8.375 1 94.75 37 ALA B N 1
ATOM 1981 C CA . ALA B 1 37 ? 8.109 -10.164 7.953 1 94.75 37 ALA B CA 1
ATOM 1982 C C . ALA B 1 37 ? 7.727 -9.211 9.078 1 94.75 37 ALA B C 1
ATOM 1984 O O . ALA B 1 37 ? 7.465 -8.031 8.844 1 94.75 37 ALA B O 1
ATOM 1985 N N . PHE B 1 38 ? 7.719 -9.742 10.273 1 97.69 38 PHE B N 1
ATOM 1986 C CA . PHE B 1 38 ? 7.324 -8.938 11.43 1 97.69 38 PHE B CA 1
ATOM 1987 C C . PHE B 1 38 ? 8.539 -8.539 12.258 1 97.69 38 PHE B C 1
ATOM 1989 O O . PHE B 1 38 ? 8.57 -8.75 13.469 1 97.69 38 PHE B O 1
ATOM 1996 N N . ASP B 1 39 ? 9.523 -7.977 11.578 1 97.5 39 ASP B N 1
ATOM 1997 C CA . ASP B 1 39 ? 10.727 -7.457 12.227 1 97.5 39 ASP B CA 1
ATOM 1998 C C . ASP B 1 39 ? 10.438 -6.137 12.938 1 97.5 39 ASP B C 1
ATOM 2000 O O . ASP B 1 39 ? 10.438 -5.074 12.305 1 97.5 39 ASP B O 1
ATOM 2004 N N . VAL B 1 40 ? 10.328 -6.172 14.211 1 97.81 40 VAL B N 1
ATOM 2005 C CA . VAL B 1 40 ? 9.805 -5.062 15.008 1 97.81 40 VAL B CA 1
ATOM 2006 C C . VAL B 1 40 ? 10.711 -3.842 14.844 1 97.81 40 VAL B C 1
ATOM 2008 O O . VAL B 1 40 ? 10.234 -2.742 14.555 1 97.81 40 VAL B O 1
ATOM 2011 N N . PRO B 1 41 ? 12.031 -3.961 14.953 1 97.62 41 PRO B N 1
ATOM 2012 C CA . PRO B 1 41 ? 12.883 -2.785 14.75 1 97.62 41 PRO B CA 1
ATOM 2013 C C . PRO B 1 41 ? 12.719 -2.17 13.359 1 97.62 41 PRO B C 1
ATOM 2015 O O . PRO B 1 41 ? 12.641 -0.945 13.234 1 97.62 41 PRO B O 1
ATOM 2018 N N . ARG B 1 42 ? 12.641 -2.998 12.398 1 97.25 42 ARG B N 1
ATOM 2019 C CA . ARG B 1 42 ? 12.484 -2.506 11.039 1 97.25 42 ARG B CA 1
ATOM 2020 C C . ARG B 1 42 ? 11.141 -1.806 10.852 1 97.25 42 ARG B C 1
ATOM 2022 O O . ARG B 1 42 ? 11.078 -0.719 10.273 1 97.25 42 ARG B O 1
ATOM 2029 N N . LEU B 1 43 ? 10.109 -2.488 11.32 1 97.81 43 LEU B N 1
ATOM 2030 C CA . LEU B 1 43 ? 8.766 -1.917 11.211 1 97.81 43 LEU B CA 1
ATOM 2031 C C . LEU B 1 43 ? 8.688 -0.583 11.945 1 97.81 43 LEU B C 1
ATOM 2033 O O . LEU B 1 43 ? 8.016 0.344 11.484 1 97.81 43 LEU B O 1
ATOM 2037 N N . SER B 1 44 ? 9.336 -0.501 13.07 1 98.12 44 SER B N 1
ATOM 2038 C CA . SER B 1 44 ? 9.375 0.74 13.836 1 98.12 44 SER B CA 1
ATOM 2039 C C . SER B 1 44 ? 10.031 1.859 13.039 1 98.12 44 SER B C 1
ATOM 2041 O O . SER B 1 44 ? 9.469 2.947 12.898 1 98.12 44 SER B O 1
ATOM 2043 N N . VAL B 1 45 ? 11.133 1.58 12.438 1 97 45 VAL B N 1
ATOM 2044 C CA . VAL B 1 45 ? 11.891 2.568 11.672 1 97 45 VAL B CA 1
ATOM 2045 C C . VAL B 1 45 ? 11.086 3.008 10.453 1 97 45 VAL B C 1
ATOM 2047 O O . VAL B 1 45 ? 10.953 4.203 10.188 1 97 45 VAL B O 1
ATOM 2050 N N . GLU B 1 46 ? 10.492 2.111 9.805 1 96.25 46 GLU B N 1
ATOM 2051 C CA . GLU B 1 46 ? 9.812 2.402 8.547 1 96.25 46 GLU B CA 1
ATOM 2052 C C . GLU B 1 46 ? 8.5 3.143 8.789 1 96.25 46 GLU B C 1
ATOM 2054 O O . GLU B 1 46 ? 8.125 4.02 8.008 1 96.25 46 GLU B O 1
ATOM 2059 N N . SER B 1 47 ? 7.832 2.832 9.836 1 96.5 47 SER B N 1
ATOM 2060 C CA . SER B 1 47 ? 6.523 3.416 10.102 1 96.5 47 SER B CA 1
ATOM 2061 C C . SER B 1 47 ? 6.641 4.652 10.992 1 96.5 47 SER B C 1
ATOM 2063 O O . SER B 1 47 ? 5.715 5.461 11.062 1 96.5 47 SER B O 1
ATOM 2065 N N . GLY B 1 48 ? 7.66 4.801 11.758 1 96.94 48 GLY B N 1
ATOM 2066 C CA . GLY B 1 48 ? 7.797 5.852 12.75 1 96.94 48 GLY B CA 1
ATOM 2067 C C . GLY B 1 48 ? 7.059 5.547 14.039 1 96.94 48 GLY B C 1
ATOM 2068 O O . GLY B 1 48 ? 6.844 6.438 14.867 1 96.94 48 GLY B O 1
ATOM 2069 N N . VAL B 1 49 ? 6.648 4.32 14.242 1 98 49 VAL B N 1
ATOM 2070 C CA . VAL B 1 49 ? 5.934 3.893 15.438 1 98 49 VAL B CA 1
ATOM 2071 C C . VAL B 1 49 ? 6.906 3.248 16.422 1 98 49 VAL B C 1
ATOM 2073 O O . VAL B 1 49 ? 7.703 2.385 16.047 1 98 49 VAL B O 1
ATOM 2076 N N . PRO B 1 50 ? 6.887 3.672 17.688 1 98.12 50 PRO B N 1
ATOM 2077 C CA . PRO B 1 50 ? 7.816 3.096 18.656 1 98.12 50 PRO B CA 1
ATOM 2078 C C . PRO B 1 50 ? 7.703 1.576 18.75 1 98.12 50 PRO B C 1
ATOM 2080 O O . PRO B 1 50 ? 6.605 1.025 18.625 1 98.12 50 PRO B O 1
ATOM 2083 N N . GLU B 1 51 ? 8.773 0.92 19.094 1 98.12 51 GLU B N 1
ATOM 2084 C CA . GLU B 1 51 ? 8.875 -0.537 19.078 1 98.12 51 GLU B CA 1
ATOM 2085 C C . GLU B 1 51 ? 7.863 -1.165 20.031 1 98.12 51 GLU B C 1
ATOM 2087 O O . GLU B 1 51 ? 7.191 -2.137 19.688 1 98.12 51 GLU B O 1
ATOM 2092 N N . PRO B 1 52 ? 7.727 -0.622 21.234 1 98.19 52 PRO B N 1
ATOM 2093 C CA . PRO B 1 52 ? 6.746 -1.245 22.125 1 98.19 52 PRO B CA 1
ATOM 2094 C C . PRO B 1 52 ? 5.324 -1.189 21.578 1 98.19 52 PRO B C 1
ATOM 2096 O O . PRO B 1 52 ? 4.539 -2.117 21.781 1 98.19 52 PRO B O 1
ATOM 2099 N N . VAL B 1 53 ? 5.039 -0.154 20.906 1 98.25 53 VAL B N 1
ATOM 2100 C CA . VAL B 1 53 ? 3.713 0.003 20.328 1 98.25 53 VAL B CA 1
ATOM 2101 C C . VAL B 1 53 ? 3.543 -0.963 19.156 1 98.25 53 VAL B C 1
ATOM 2103 O O . VAL B 1 53 ? 2.496 -1.597 19.016 1 98.25 53 VAL B O 1
ATOM 2106 N N . VAL B 1 54 ? 4.566 -1.097 18.328 1 98.25 54 VAL B N 1
ATOM 2107 C CA . VAL B 1 54 ? 4.539 -2.051 17.219 1 98.25 54 VAL B CA 1
ATOM 2108 C C . VAL B 1 54 ? 4.25 -3.451 17.75 1 98.25 54 VAL B C 1
ATOM 2110 O O . VAL B 1 54 ? 3.367 -4.148 17.25 1 98.25 54 VAL B O 1
ATOM 2113 N N . LYS B 1 55 ? 4.969 -3.824 18.766 1 97.94 55 LYS B N 1
ATOM 2114 C CA . LYS B 1 55 ? 4.812 -5.148 19.359 1 97.94 55 LYS B CA 1
ATOM 2115 C C . LYS B 1 55 ? 3.387 -5.359 19.859 1 97.94 55 LYS B C 1
ATOM 2117 O O . LYS B 1 55 ? 2.783 -6.406 19.609 1 97.94 55 LYS B O 1
ATOM 2122 N N . ALA B 1 56 ? 2.922 -4.371 20.531 1 98 56 ALA B N 1
ATOM 2123 C CA . ALA B 1 56 ? 1.571 -4.465 21.078 1 98 56 ALA B CA 1
ATOM 2124 C C . ALA B 1 56 ? 0.534 -4.602 19.969 1 98 56 ALA B C 1
ATOM 2126 O O . ALA B 1 56 ? -0.333 -5.477 20.031 1 98 56 ALA B O 1
ATOM 2127 N N . LEU B 1 57 ? 0.646 -3.797 18.984 1 97.44 57 LEU B N 1
ATOM 2128 C CA . LEU B 1 57 ? -0.313 -3.781 17.891 1 97.44 57 LEU B CA 1
ATOM 2129 C C . LEU B 1 57 ? -0.274 -5.094 17.109 1 97.44 57 LEU B C 1
ATOM 2131 O O . LEU B 1 57 ? -1.319 -5.629 16.734 1 97.44 57 LEU B O 1
ATOM 2135 N N . LEU B 1 58 ? 0.917 -5.582 16.891 1 96.81 58 LEU B N 1
ATOM 2136 C CA . LEU B 1 58 ? 1.052 -6.852 16.188 1 96.81 58 LEU B CA 1
ATOM 2137 C C . LEU B 1 58 ? 0.424 -7.988 16.984 1 96.81 58 LEU B C 1
ATOM 2139 O O . LEU B 1 58 ? -0.062 -8.969 16.406 1 96.81 58 LEU B O 1
ATOM 2143 N N . GLY B 1 59 ? 0.456 -7.816 18.25 1 95.06 59 GLY B N 1
ATOM 2144 C CA . GLY B 1 59 ? -0.131 -8.812 19.125 1 95.06 59 GLY B CA 1
ATOM 2145 C C . GLY B 1 59 ? -1.626 -8.633 19.312 1 95.06 59 GLY B C 1
ATOM 2146 O O . GLY B 1 59 ? -2.26 -9.391 20.047 1 95.06 59 GLY B O 1
ATOM 2147 N N . GLY B 1 60 ? -2.201 -7.637 18.766 1 93.75 60 GLY B N 1
ATOM 2148 C CA . GLY B 1 60 ? -3.635 -7.41 18.828 1 93.75 60 GLY B CA 1
ATOM 2149 C C . GLY B 1 60 ? -4.055 -6.59 20.031 1 93.75 60 GLY B C 1
ATOM 2150 O O . GLY B 1 60 ? -5.246 -6.508 20.359 1 93.75 60 GLY B O 1
ATOM 2151 N N . MET B 1 61 ? -3.158 -5.984 20.688 1 94.56 61 MET B N 1
ATOM 2152 C CA . MET B 1 61 ? -3.449 -5.152 21.859 1 94.56 61 MET B CA 1
ATOM 2153 C C . MET B 1 61 ? -3.625 -3.693 21.453 1 94.56 61 MET B C 1
ATOM 2155 O O . MET B 1 61 ? -2.961 -3.215 20.531 1 94.56 61 MET B O 1
ATOM 2159 N N . PRO B 1 62 ? -4.512 -3.092 22.141 1 92.88 62 PRO B N 1
ATOM 2160 C CA . PRO B 1 62 ? -4.641 -1.655 21.875 1 92.88 62 PRO B CA 1
ATOM 2161 C C . PRO B 1 62 ? -3.398 -0.869 22.297 1 92.88 62 PRO B C 1
ATOM 2163 O O . PRO B 1 62 ? -2.82 -1.136 23.344 1 92.88 62 PRO B O 1
ATOM 2166 N N . ALA B 1 63 ? -2.91 -0.077 21.406 1 95.19 63 ALA B N 1
ATOM 2167 C CA . ALA B 1 63 ? -1.739 0.752 21.688 1 95.19 63 ALA B CA 1
ATOM 2168 C C . ALA B 1 63 ? -1.697 1.962 20.75 1 95.19 63 ALA B C 1
ATOM 2170 O O . ALA B 1 63 ? -2.504 2.068 19.828 1 95.19 63 ALA B O 1
ATOM 2171 N N . GLY B 1 64 ? -0.822 2.826 21.078 1 93.94 64 GLY B N 1
ATOM 2172 C CA . GLY B 1 64 ? -0.637 4.016 20.266 1 93.94 64 GLY B CA 1
ATOM 2173 C C . GLY B 1 64 ? -0.9 5.305 21.016 1 93.94 64 GLY B C 1
ATOM 2174 O O . GLY B 1 64 ? -1.517 5.289 22.094 1 93.94 64 GLY B O 1
ATOM 2175 N N . GLU B 1 65 ? -0.434 6.406 20.453 1 94.94 65 GLU B N 1
ATOM 2176 C CA . GLU B 1 65 ? -0.583 7.738 21.031 1 94.94 65 GLU B CA 1
ATOM 2177 C C . GLU B 1 65 ? -1.8 8.461 20.453 1 94.94 65 GLU B C 1
ATOM 2179 O O . GLU B 1 65 ? -1.81 8.828 19.266 1 94.94 65 GLU B O 1
ATOM 2184 N N . PRO B 1 66 ? -2.82 8.656 21.266 1 93.69 66 PRO B N 1
ATOM 2185 C CA . PRO B 1 66 ? -4.051 9.25 20.75 1 93.69 66 PRO B CA 1
ATOM 2186 C C . PRO B 1 66 ? -3.928 10.75 20.5 1 93.69 66 PRO B C 1
ATOM 2188 O O . PRO B 1 66 ? -4.633 11.305 19.656 1 93.69 66 PRO B O 1
ATOM 2191 N N . ASP B 1 67 ? -3.078 11.43 21.219 1 95.56 67 ASP B N 1
ATOM 2192 C CA . ASP B 1 67 ? -2.895 12.867 21.062 1 95.56 67 ASP B CA 1
ATOM 2193 C C . ASP B 1 67 ? -2.055 13.18 19.828 1 95.56 67 ASP B C 1
ATOM 2195 O O . ASP B 1 67 ? -0.906 12.742 19.734 1 95.56 67 ASP B O 1
ATOM 2199 N N . LEU B 1 68 ? -2.619 13.969 18.984 1 95.5 68 LEU B N 1
ATOM 2200 C CA . LEU B 1 68 ? -1.999 14.25 17.703 1 95.5 68 LEU B CA 1
ATOM 2201 C C . LEU B 1 68 ? -0.655 14.953 17.891 1 95.5 68 LEU B C 1
ATOM 2203 O O . LEU B 1 68 ? 0.325 14.602 17.219 1 95.5 68 LEU B O 1
ATOM 2207 N N . GLN B 1 69 ? -0.602 15.852 18.797 1 95.38 69 GLN B N 1
ATOM 2208 C CA . GLN B 1 69 ? 0.639 16.594 19.016 1 95.38 69 GLN B CA 1
ATOM 2209 C C . GLN B 1 69 ? 1.721 15.672 19.594 1 95.38 69 GLN B C 1
ATOM 2211 O O . GLN B 1 69 ? 2.877 15.734 19.156 1 95.38 69 GLN B O 1
ATOM 2216 N N . ALA B 1 70 ? 1.334 14.898 20.516 1 96.56 70 ALA B N 1
ATOM 2217 C CA . ALA B 1 70 ? 2.279 13.953 21.109 1 96.56 70 ALA B CA 1
ATOM 2218 C C . ALA B 1 70 ? 2.779 12.953 20.062 1 96.56 70 ALA B C 1
ATOM 2220 O O . ALA B 1 70 ? 3.963 12.609 20.047 1 96.56 70 ALA B O 1
ATOM 2221 N N . ARG B 1 71 ? 1.929 12.531 19.266 1 96.56 71 ARG B N 1
ATOM 2222 C CA . ARG B 1 71 ? 2.293 11.578 18.219 1 96.56 71 ARG B CA 1
ATOM 2223 C C . ARG B 1 71 ? 3.223 12.219 17.203 1 96.56 71 ARG B C 1
ATOM 2225 O O . ARG B 1 71 ? 4.184 11.594 16.75 1 96.56 71 ARG B O 1
ATOM 2232 N N . PHE B 1 72 ? 2.947 13.461 16.875 1 97.75 72 PHE B N 1
ATOM 2233 C CA . PHE B 1 72 ? 3.816 14.211 15.977 1 97.75 72 PHE B CA 1
ATOM 2234 C C . PHE B 1 72 ? 5.238 14.273 16.531 1 97.75 72 PHE B C 1
ATOM 2236 O O . PHE B 1 72 ? 6.199 14.016 15.797 1 97.75 72 PHE B O 1
ATOM 2243 N N . LEU B 1 73 ? 5.328 14.586 17.734 1 97.88 73 LEU B N 1
ATOM 2244 C CA . LEU B 1 73 ? 6.637 14.703 18.359 1 97.88 73 LEU B CA 1
ATOM 2245 C C . LEU B 1 73 ? 7.355 13.359 18.391 1 97.88 73 LEU B C 1
ATOM 2247 O O . LEU B 1 73 ? 8.562 13.289 18.141 1 97.88 73 LEU B O 1
ATOM 2251 N N . GLN B 1 74 ? 6.598 12.336 18.672 1 97 74 GLN B N 1
ATOM 2252 C CA . GLN B 1 74 ? 7.16 10.984 18.672 1 97 74 GLN B CA 1
ATOM 2253 C C . GLN B 1 74 ? 7.688 10.602 17.297 1 97 74 GLN B C 1
ATOM 2255 O O . GLN B 1 74 ? 8.789 10.07 17.172 1 97 74 GLN B O 1
ATOM 2260 N N . ARG B 1 75 ? 6.898 10.875 16.266 1 97.88 75 ARG B N 1
ATOM 2261 C CA . ARG B 1 75 ? 7.281 10.562 14.898 1 97.88 75 ARG B CA 1
ATOM 2262 C C . ARG B 1 75 ? 8.516 11.359 14.477 1 97.88 75 ARG B C 1
ATOM 2264 O O . ARG B 1 75 ? 9.43 10.812 13.859 1 97.88 75 ARG B O 1
ATOM 2271 N N . LEU B 1 76 ? 8.461 12.625 14.781 1 97.88 76 LEU B N 1
ATOM 2272 C CA . LEU B 1 76 ? 9.57 13.492 14.406 1 97.88 76 LEU B CA 1
ATOM 2273 C C . LEU B 1 76 ? 10.859 13.055 15.094 1 97.88 76 LEU B C 1
ATOM 2275 O O . LEU B 1 76 ? 11.922 13.031 14.477 1 97.88 76 LEU B O 1
ATOM 2279 N N . ASP B 1 77 ? 10.75 12.734 16.344 1 97.25 77 ASP B N 1
ATOM 2280 C CA . ASP B 1 77 ? 11.906 12.266 17.094 1 97.25 77 ASP B CA 1
ATOM 2281 C C . ASP B 1 77 ? 12.477 10.992 16.484 1 97.25 77 ASP B C 1
ATOM 2283 O O . ASP B 1 77 ? 13.695 10.875 16.297 1 97.25 77 ASP B O 1
ATOM 2287 N N . LEU B 1 78 ? 11.656 10.078 16.172 1 96.81 78 LEU B N 1
ATOM 2288 C CA . LEU B 1 78 ? 12.102 8.828 15.57 1 96.81 78 LEU B CA 1
ATOM 2289 C C . LEU B 1 78 ? 12.719 9.078 14.195 1 96.81 78 LEU B C 1
ATOM 2291 O O . LEU B 1 78 ? 13.719 8.445 13.844 1 96.81 78 LEU B O 1
ATOM 2295 N N . LEU B 1 79 ? 12.141 9.992 13.398 1 96.75 79 LEU B N 1
ATOM 2296 C CA . LEU B 1 79 ? 12.727 10.344 12.109 1 96.75 79 LEU B CA 1
ATOM 2297 C C . LEU B 1 79 ? 14.148 10.867 12.281 1 96.75 79 LEU B C 1
ATOM 2299 O O . LEU B 1 79 ? 15.062 10.445 11.57 1 96.75 79 LEU B O 1
ATOM 2303 N N . ARG B 1 80 ? 14.289 11.734 13.234 1 97.19 80 ARG B N 1
ATOM 2304 C CA . ARG B 1 80 ? 15.586 12.359 13.453 1 97.19 80 ARG B CA 1
ATOM 2305 C C . ARG B 1 80 ? 16.625 11.32 13.875 1 97.19 80 ARG B C 1
ATOM 2307 O O . ARG B 1 80 ? 17.812 11.461 13.562 1 97.19 80 ARG B O 1
ATOM 2314 N N . HIS B 1 81 ? 16.156 10.258 14.477 1 96.62 81 HIS B N 1
ATOM 2315 C CA . HIS B 1 81 ? 17.078 9.242 15 1 96.62 81 HIS B CA 1
ATOM 2316 C C . HIS B 1 81 ? 17.344 8.156 13.969 1 96.62 81 HIS B C 1
ATOM 2318 O O . HIS B 1 81 ? 18.359 7.453 14.047 1 96.62 81 HIS B O 1
ATOM 2324 N N . THR B 1 82 ? 16.469 8.039 13.031 1 96.25 82 THR B N 1
ATOM 2325 C CA . THR B 1 82 ? 16.594 6.879 12.164 1 96.25 82 THR B CA 1
ATOM 2326 C C . THR B 1 82 ? 16.969 7.305 10.75 1 96.25 82 THR B C 1
ATOM 2328 O O . THR B 1 82 ? 17.5 6.5 9.977 1 96.25 82 THR B O 1
ATOM 2331 N N . ARG B 1 83 ? 16.531 8.484 10.328 1 96.25 83 ARG B N 1
ATOM 2332 C CA . ARG B 1 83 ? 16.953 9.008 9.031 1 96.25 83 ARG B CA 1
ATOM 2333 C C . ARG B 1 83 ? 18.203 9.867 9.156 1 96.25 83 ARG B C 1
ATOM 2335 O O . ARG B 1 83 ? 18.125 11.078 9.359 1 96.25 83 ARG B O 1
ATOM 2342 N N . LEU B 1 84 ? 19.312 9.234 8.93 1 96.12 84 LEU B N 1
ATOM 2343 C CA . LEU B 1 84 ? 20.594 9.867 9.219 1 96.12 84 LEU B CA 1
ATOM 2344 C C . LEU B 1 84 ? 21.297 10.297 7.93 1 96.12 84 LEU B C 1
ATOM 2346 O O . LEU B 1 84 ? 20.938 9.836 6.84 1 96.12 84 LEU B O 1
ATOM 2350 N N . LYS B 1 85 ? 22.281 11.18 8.078 1 95.12 85 LYS B N 1
ATOM 2351 C CA . LYS B 1 85 ? 23.172 11.547 6.98 1 95.12 85 LYS B CA 1
ATOM 2352 C C . LYS B 1 85 ? 24.016 10.352 6.531 1 95.12 85 LYS B C 1
ATOM 2354 O O . LYS B 1 85 ? 24.109 9.352 7.246 1 95.12 85 LYS B O 1
ATOM 2359 N N . PRO B 1 86 ? 24.531 10.492 5.332 1 93.44 86 PRO B N 1
ATOM 2360 C CA . PRO B 1 86 ? 25.359 9.383 4.844 1 93.44 86 PRO B CA 1
ATOM 2361 C C . PRO B 1 86 ? 26.5 9.039 5.793 1 93.44 86 PRO B C 1
ATOM 2363 O O . PRO B 1 86 ? 26.938 7.891 5.84 1 93.44 86 PRO B O 1
ATOM 2366 N N . ASN B 1 87 ? 26.922 9.93 6.535 1 94.75 87 ASN B N 1
ATOM 2367 C CA . ASN B 1 87 ? 28.031 9.703 7.449 1 94.75 87 ASN B CA 1
ATOM 2368 C C . ASN B 1 87 ? 27.547 9.141 8.789 1 94.75 87 ASN B C 1
ATOM 2370 O O . ASN B 1 87 ? 28.344 9 9.727 1 94.75 87 ASN B O 1
ATOM 2374 N N . GLY B 1 88 ? 26.328 8.922 8.992 1 94.75 88 GLY B N 1
ATOM 2375 C CA . GLY B 1 88 ? 25.766 8.273 10.164 1 94.75 88 GLY B CA 1
ATOM 2376 C C . GLY B 1 88 ? 25.344 9.25 11.242 1 94.75 88 GLY B C 1
ATOM 2377 O O . GLY B 1 88 ? 24.812 8.844 12.281 1 94.75 88 GLY B O 1
ATOM 2378 N N . ARG B 1 89 ? 25.516 10.5 10.969 1 96.69 89 ARG B N 1
ATOM 2379 C CA . ARG B 1 89 ? 25.172 11.508 11.961 1 96.69 89 ARG B CA 1
ATOM 2380 C C . ARG B 1 89 ? 23.75 12.031 11.742 1 96.69 89 ARG B C 1
ATOM 2382 O O . ARG B 1 89 ? 23.234 11.977 10.625 1 96.69 89 ARG B O 1
ATOM 2389 N N . LYS B 1 90 ? 23.188 12.539 12.844 1 96.94 90 LYS B N 1
ATOM 2390 C CA . LYS B 1 90 ? 21.875 13.148 12.766 1 96.94 90 LYS B CA 1
ATOM 2391 C C . LYS B 1 90 ? 21.922 14.492 12.055 1 96.94 90 LYS B C 1
ATOM 2393 O O . LYS B 1 90 ? 22.922 15.203 12.133 1 96.94 90 LYS B O 1
ATOM 2398 N N . TYR B 1 91 ? 20.875 14.789 11.328 1 97.44 91 TYR B N 1
ATOM 2399 C CA . TYR B 1 91 ? 20.734 16.141 10.812 1 97.44 91 TYR B CA 1
ATOM 2400 C C . TYR B 1 91 ? 20.609 17.156 11.945 1 97.44 91 TYR B C 1
ATOM 2402 O O . TYR B 1 91 ? 19.922 16.906 12.93 1 97.44 91 TYR B O 1
ATOM 2410 N N . THR B 1 92 ? 21.297 18.266 11.82 1 96.75 92 THR B N 1
ATOM 2411 C CA . THR B 1 92 ? 21.156 19.328 12.805 1 96.75 92 THR B CA 1
ATOM 2412 C C . THR B 1 92 ? 19.859 20.109 12.594 1 96.75 92 THR B C 1
ATOM 2414 O O . THR B 1 92 ? 19.234 20 11.539 1 96.75 92 THR B O 1
ATOM 2417 N N . GLN B 1 93 ? 19.516 20.812 13.617 1 96.5 93 GLN B N 1
ATOM 2418 C CA . GLN B 1 93 ? 18.344 21.672 13.539 1 96.5 93 GLN B CA 1
ATOM 2419 C C . GLN B 1 93 ? 18.438 22.641 12.367 1 96.5 93 GLN B C 1
ATOM 2421 O O . GLN B 1 93 ? 17.453 22.875 11.664 1 96.5 93 GLN B O 1
ATOM 2426 N N . GLN B 1 94 ? 19.609 23.141 12.141 1 97.38 94 GLN B N 1
ATOM 2427 C CA . GLN B 1 94 ? 19.844 24.078 11.055 1 97.38 94 GLN B CA 1
ATOM 2428 C C . GLN B 1 94 ? 19.688 23.406 9.695 1 97.38 94 GLN B C 1
ATOM 2430 O O . GLN B 1 94 ? 19.109 23.984 8.766 1 97.38 94 GLN B O 1
ATOM 2435 N N . GLU B 1 95 ? 20.203 22.234 9.57 1 97.62 95 GLU B N 1
ATOM 2436 C CA . GLU B 1 95 ? 20.094 21.484 8.32 1 97.62 95 GLU B CA 1
ATOM 2437 C C . GLU B 1 95 ? 18.625 21.172 7.992 1 97.62 95 GLU B C 1
ATOM 2439 O O . GLU B 1 95 ? 18.219 21.266 6.836 1 97.62 95 GLU B O 1
ATOM 2444 N N . ILE B 1 96 ? 17.875 20.781 8.992 1 97.62 96 ILE B N 1
ATOM 2445 C CA . ILE B 1 96 ? 16.453 20.516 8.82 1 97.62 96 ILE B CA 1
ATOM 2446 C C . ILE B 1 96 ? 15.719 21.797 8.43 1 97.62 96 ILE B C 1
ATOM 2448 O O . ILE B 1 96 ? 14.906 21.797 7.508 1 97.62 96 ILE B O 1
ATOM 2452 N N . ALA B 1 97 ? 16 22.938 9.141 1 97.94 97 ALA B N 1
ATOM 2453 C CA . ALA B 1 97 ? 15.398 24.234 8.852 1 97.94 97 ALA B CA 1
ATOM 2454 C C . ALA B 1 97 ? 15.648 24.641 7.406 1 97.94 97 ALA B C 1
ATOM 2456 O O . ALA B 1 97 ? 14.711 25.016 6.688 1 97.94 97 ALA B O 1
ATOM 2457 N N . ASP B 1 98 ? 16.875 24.516 6.965 1 97.44 98 ASP B N 1
ATOM 2458 C CA . ASP B 1 98 ? 17.266 24.875 5.609 1 97.44 98 ASP B CA 1
ATOM 2459 C C . ASP B 1 98 ? 16.562 24 4.578 1 97.44 98 ASP B C 1
ATOM 2461 O O . ASP B 1 98 ? 16.016 24.5 3.59 1 97.44 98 ASP B O 1
ATOM 2465 N N . GLY B 1 99 ? 16.531 22.703 4.855 1 96.38 99 GLY B N 1
ATOM 2466 C CA . GLY B 1 99 ? 15.93 21.766 3.928 1 96.38 99 GLY B CA 1
ATOM 2467 C C . GLY B 1 99 ? 14.422 21.875 3.857 1 96.38 99 GLY B C 1
ATOM 2468 O O . GLY B 1 99 ? 13.82 21.594 2.82 1 96.38 99 GLY B O 1
ATOM 2469 N N . ALA B 1 100 ? 13.852 22.297 4.93 1 95.81 100 ALA B N 1
ATOM 2470 C CA . ALA B 1 100 ? 12.398 22.375 5.012 1 95.81 100 ALA B CA 1
ATOM 2471 C C . ALA B 1 100 ? 11.914 23.797 4.73 1 95.81 100 ALA B C 1
ATOM 2473 O O . ALA B 1 100 ? 10.719 24.078 4.777 1 95.81 100 ALA B O 1
ATOM 2474 N N . GLY B 1 101 ? 12.812 24.703 4.465 1 95.44 101 GLY B N 1
ATOM 2475 C CA . GLY B 1 101 ? 12.453 26.062 4.121 1 95.44 101 GLY B CA 1
ATOM 2476 C C . GLY B 1 101 ? 11.844 26.828 5.285 1 95.44 101 GLY B C 1
ATOM 2477 O O . GLY B 1 101 ? 10.82 27.5 5.125 1 95.44 101 GLY B O 1
ATOM 2478 N N . MET B 1 102 ? 12.391 26.656 6.484 1 96.25 102 MET B N 1
ATOM 2479 C CA . MET B 1 102 ? 11.938 27.406 7.656 1 96.25 102 MET B CA 1
ATOM 2480 C C . MET B 1 102 ? 13.117 27.922 8.461 1 96.25 102 MET B C 1
ATOM 2482 O O . MET B 1 102 ? 14.273 27.625 8.141 1 96.25 102 MET B O 1
ATOM 2486 N N . SER B 1 103 ? 12.812 28.75 9.383 1 96.88 103 SER B N 1
ATOM 2487 C CA . SER B 1 103 ? 13.883 29.297 10.219 1 96.88 103 SER B CA 1
ATOM 2488 C C . SER B 1 103 ? 14.359 28.266 11.242 1 96.88 103 SER B C 1
ATOM 2490 O O . SER B 1 103 ? 13.609 27.359 11.609 1 96.88 103 SER B O 1
ATOM 2492 N N . ARG B 1 104 ? 15.602 28.406 11.648 1 97.12 104 ARG B N 1
ATOM 2493 C CA . ARG B 1 104 ? 16.141 27.547 12.695 1 97.12 104 ARG B CA 1
ATOM 2494 C C . ARG B 1 104 ? 15.289 27.609 13.953 1 97.12 104 ARG B C 1
ATOM 2496 O O . ARG B 1 104 ? 15.07 26.594 14.609 1 97.12 104 ARG B O 1
ATOM 2503 N N . GLN B 1 105 ? 14.797 28.781 14.273 1 96.94 105 GLN B N 1
ATOM 2504 C CA . GLN B 1 105 ? 13.953 28.953 15.453 1 96.94 105 GLN B CA 1
ATOM 2505 C C . GLN B 1 105 ? 12.641 28.188 15.305 1 96.94 105 GLN B C 1
ATOM 2507 O O . GLN B 1 105 ? 12.195 27.531 16.25 1 96.94 105 GLN B O 1
ATOM 2512 N N . GLN B 1 106 ? 12.078 28.203 14.133 1 96.44 106 GLN B N 1
ATOM 2513 C CA . GLN B 1 106 ? 10.852 27.469 13.859 1 96.44 106 GLN B CA 1
ATOM 2514 C C . GLN B 1 106 ? 11.07 25.953 13.969 1 96.44 106 GLN B C 1
ATOM 2516 O O . GLN B 1 106 ? 10.289 25.25 14.609 1 96.44 106 GLN B O 1
ATOM 2521 N N . ALA B 1 107 ? 12.102 25.516 13.344 1 97.38 107 ALA B N 1
ATOM 2522 C CA . ALA B 1 107 ? 12.438 24.094 13.406 1 97.38 107 ALA B CA 1
ATOM 2523 C C . ALA B 1 107 ? 12.641 23.641 14.844 1 97.38 107 ALA B C 1
ATOM 2525 O O . ALA B 1 107 ? 12.133 22.594 15.25 1 97.38 107 ALA B O 1
ATOM 2526 N N . GLY B 1 108 ? 13.391 24.391 15.562 1 97.5 108 GLY B N 1
ATOM 2527 C CA . GLY B 1 108 ? 13.625 24.094 16.969 1 97.5 108 GLY B CA 1
ATOM 2528 C C . GLY B 1 108 ? 12.344 24.047 17.781 1 97.5 108 GLY B C 1
ATOM 2529 O O . GLY B 1 108 ? 12.172 23.172 18.625 1 97.5 108 GLY B O 1
ATOM 2530 N N . ALA B 1 109 ? 11.5 25 17.578 1 97.62 109 ALA B N 1
ATOM 2531 C CA . ALA B 1 109 ? 10.227 25.047 18.297 1 97.62 109 ALA B CA 1
ATOM 2532 C C . ALA B 1 109 ? 9.375 23.812 18 1 97.62 109 ALA B C 1
ATOM 2534 O O . ALA B 1 109 ? 8.688 23.297 18.875 1 97.62 109 ALA B O 1
ATOM 2535 N N . LEU B 1 110 ? 9.406 23.328 16.75 1 96.88 110 LEU B N 1
ATOM 2536 C CA . LEU B 1 110 ? 8.664 22.141 16.344 1 96.88 110 LEU B CA 1
ATOM 2537 C C . LEU B 1 110 ? 9.266 20.875 16.969 1 96.88 110 LEU B C 1
ATOM 2539 O O . LEU B 1 110 ? 8.539 20.031 17.484 1 96.88 110 LEU B O 1
ATOM 2543 N N . ILE B 1 111 ? 10.57 20.812 16.953 1 96.94 111 ILE B N 1
ATOM 2544 C CA . ILE B 1 111 ? 11.289 19.656 17.453 1 96.94 111 ILE B CA 1
ATOM 2545 C C . ILE B 1 111 ? 11.094 19.531 18.969 1 96.94 111 ILE B C 1
ATOM 2547 O O . ILE B 1 111 ? 10.906 18.438 19.484 1 96.94 111 ILE B O 1
ATOM 2551 N N . ASN B 1 112 ? 11.031 20.656 19.625 1 96.56 112 ASN B N 1
ATOM 2552 C CA . ASN B 1 112 ? 10.93 20.672 21.078 1 96.56 112 ASN B CA 1
ATOM 2553 C C . ASN B 1 112 ? 9.477 20.641 21.547 1 96.56 112 ASN B C 1
ATOM 2555 O O . ASN B 1 112 ? 9.195 20.453 22.734 1 96.56 112 ASN B O 1
ATOM 2559 N N . GLY B 1 113 ? 8.562 20.781 20.656 1 96.06 113 GLY B N 1
ATOM 2560 C CA . GLY B 1 113 ? 7.148 20.734 20.984 1 96.06 113 GLY B CA 1
ATOM 2561 C C . GLY B 1 113 ? 6.609 22.062 21.484 1 96.06 113 GLY B C 1
ATOM 2562 O O . GLY B 1 113 ? 5.516 22.125 22.047 1 96.06 113 GLY B O 1
ATOM 2563 N N . ASP B 1 114 ? 7.301 23.188 21.25 1 95.62 114 ASP B N 1
ATOM 2564 C CA . ASP B 1 114 ? 6.906 24.516 21.703 1 95.62 114 ASP B CA 1
ATOM 2565 C C . ASP B 1 114 ? 5.906 25.156 20.734 1 95.62 114 ASP B C 1
ATOM 2567 O O . ASP B 1 114 ? 5.281 26.172 21.062 1 95.62 114 ASP B O 1
ATOM 2571 N N . ARG B 1 115 ? 5.836 24.547 19.594 1 93.31 115 ARG B N 1
ATOM 2572 C CA . ARG B 1 115 ? 4.926 25.047 18.562 1 93.31 115 ARG B CA 1
ATOM 2573 C C . ARG B 1 115 ? 4.203 23.891 17.875 1 93.31 115 ARG B C 1
ATOM 2575 O O . ARG B 1 115 ? 4.812 22.859 17.578 1 93.31 115 ARG B O 1
ATOM 2582 N N . ARG B 1 116 ? 2.941 24.141 17.703 1 92.75 116 ARG B N 1
ATOM 2583 C CA . ARG B 1 116 ? 2.174 23.172 16.922 1 92.75 116 ARG B CA 1
ATOM 2584 C C . ARG B 1 116 ? 2.422 23.359 15.43 1 92.75 116 ARG B C 1
ATOM 2586 O O . ARG B 1 116 ? 2.377 24.469 14.914 1 92.75 116 ARG B O 1
ATOM 2593 N N . PRO B 1 117 ? 2.676 22.281 14.781 1 94.31 117 PRO B N 1
ATOM 2594 C CA . PRO B 1 117 ? 2.988 22.391 13.359 1 94.31 117 PRO B CA 1
ATOM 2595 C C . PRO B 1 117 ? 1.771 22.766 12.516 1 94.31 117 PRO B C 1
ATOM 2597 O O . PRO B 1 117 ? 0.65 22.344 12.828 1 94.31 117 PRO B O 1
ATOM 2600 N N . THR B 1 118 ? 2.018 23.531 11.5 1 93.81 118 THR B N 1
ATOM 2601 C CA . THR B 1 118 ? 1.031 23.766 10.445 1 93.81 118 THR B CA 1
ATOM 2602 C C . THR B 1 118 ? 1.104 22.656 9.398 1 93.81 118 THR B C 1
ATOM 2604 O O . THR B 1 118 ? 2.006 21.812 9.43 1 93.81 118 THR B O 1
ATOM 2607 N N . MET B 1 119 ? 0.154 22.688 8.531 1 93.62 119 MET B N 1
ATOM 2608 C CA . MET B 1 119 ? 0.17 21.766 7.406 1 93.62 119 MET B CA 1
ATOM 2609 C C . MET B 1 119 ? 1.444 21.938 6.586 1 93.62 119 MET B C 1
ATOM 2611 O O . MET B 1 119 ? 2.049 20.938 6.164 1 93.62 119 MET B O 1
ATOM 2615 N N . GLU B 1 120 ? 1.86 23.141 6.434 1 94.69 120 GLU B N 1
ATOM 2616 C CA . GLU B 1 120 ? 3.057 23.438 5.652 1 94.69 120 GLU B CA 1
ATOM 2617 C C . GLU B 1 120 ? 4.312 22.922 6.344 1 94.69 120 GLU B C 1
ATOM 2619 O O . GLU B 1 120 ? 5.23 22.422 5.684 1 94.69 120 GLU B O 1
ATOM 2624 N N . HIS B 1 121 ? 4.375 23.078 7.625 1 95.94 121 HIS B N 1
ATOM 2625 C CA . HIS B 1 121 ? 5.496 22.531 8.383 1 95.94 121 HIS B CA 1
ATOM 2626 C C . HIS B 1 121 ? 5.621 21.031 8.18 1 95.94 121 HIS B C 1
ATOM 2628 O O . HIS B 1 121 ? 6.711 20.516 7.898 1 95.94 121 HIS B O 1
ATOM 2634 N N . CYS B 1 122 ? 4.48 20.375 8.344 1 96.25 122 CYS B N 1
ATOM 2635 C CA . CYS B 1 122 ? 4.484 18.922 8.211 1 96.25 122 CYS B CA 1
ATOM 2636 C C . CYS B 1 122 ? 4.93 18.5 6.816 1 96.25 122 CYS B C 1
ATOM 2638 O O . CYS B 1 122 ? 5.754 17.594 6.672 1 96.25 122 CYS B O 1
ATOM 2640 N N . ASP B 1 123 ? 4.34 19.156 5.836 1 96.31 123 ASP B N 1
ATOM 2641 C CA . ASP B 1 123 ? 4.691 18.859 4.453 1 96.31 123 ASP B CA 1
ATOM 2642 C C . ASP B 1 123 ? 6.188 19.047 4.211 1 96.31 123 ASP B C 1
ATOM 2644 O O . ASP B 1 123 ? 6.84 18.188 3.617 1 96.31 123 ASP B O 1
ATOM 2648 N N . ALA B 1 124 ? 6.734 20.125 4.648 1 96.88 124 ALA B N 1
ATOM 2649 C CA . ALA B 1 124 ? 8.141 20.469 4.434 1 96.88 124 ALA B CA 1
ATOM 2650 C C . ALA B 1 124 ? 9.055 19.469 5.129 1 96.88 124 ALA B C 1
ATOM 2652 O O . ALA B 1 124 ? 10.047 19.016 4.547 1 96.88 124 ALA B O 1
ATOM 2653 N N . ILE B 1 125 ? 8.688 19.094 6.316 1 97.25 125 ILE B N 1
ATOM 2654 C CA . ILE B 1 125 ? 9.5 18.172 7.09 1 97.25 125 ILE B CA 1
ATOM 2655 C C . ILE B 1 125 ? 9.453 16.781 6.449 1 97.25 125 ILE B C 1
ATOM 2657 O O . ILE B 1 125 ? 10.477 16.109 6.336 1 97.25 125 ILE B O 1
ATOM 2661 N N . GLN B 1 126 ? 8.281 16.391 6.07 1 97 126 GLN B N 1
ATOM 2662 C CA . GLN B 1 126 ? 8.125 15.086 5.426 1 97 126 GLN B CA 1
ATOM 2663 C C . GLN B 1 126 ? 8.914 15.016 4.121 1 97 126 GLN B C 1
ATOM 2665 O O . GLN B 1 126 ? 9.539 14 3.818 1 97 126 GLN B O 1
ATOM 2670 N N . ARG B 1 127 ? 8.914 16.078 3.381 1 94.75 127 ARG B N 1
ATOM 2671 C CA . ARG B 1 127 ? 9.695 16.141 2.15 1 94.75 127 ARG B CA 1
ATOM 2672 C C . ARG B 1 127 ? 11.195 16.094 2.449 1 94.75 127 ARG B C 1
ATOM 2674 O O . ARG B 1 127 ? 11.945 15.414 1.749 1 94.75 127 ARG B O 1
ATOM 2681 N N . PHE B 1 128 ? 11.617 16.812 3.467 1 97.12 128 PHE B N 1
ATOM 2682 C CA . PHE B 1 128 ? 13.023 16.828 3.846 1 97.12 128 PHE B CA 1
ATOM 2683 C C . PHE B 1 128 ? 13.523 15.422 4.16 1 97.12 128 PHE B C 1
ATOM 2685 O O . PHE B 1 128 ? 14.586 15.016 3.701 1 97.12 128 PHE B O 1
ATOM 2692 N N . PHE B 1 129 ? 12.719 14.664 4.934 1 96.94 129 PHE B N 1
ATOM 2693 C CA . PHE B 1 129 ? 13.117 13.328 5.371 1 96.94 129 PHE B CA 1
ATOM 2694 C C . PHE B 1 129 ? 12.727 12.281 4.344 1 96.94 129 PHE B C 1
ATOM 2696 O O . PHE B 1 129 ? 12.938 11.086 4.555 1 96.94 129 PHE B O 1
ATOM 2703 N N . LYS B 1 130 ? 12.047 12.703 3.271 1 94.81 130 LYS B N 1
ATOM 2704 C CA . LYS B 1 130 ? 11.648 11.844 2.156 1 94.81 130 LYS B CA 1
ATOM 2705 C C . LYS B 1 130 ? 10.727 10.727 2.623 1 94.81 130 LYS B C 1
ATOM 2707 O O . LYS B 1 130 ? 10.93 9.562 2.275 1 94.81 130 LYS B O 1
ATOM 2712 N N . VAL B 1 131 ? 9.781 11.109 3.441 1 95.25 131 VAL B N 1
ATOM 2713 C CA . VAL B 1 131 ? 8.758 10.156 3.857 1 95.25 131 VAL B CA 1
ATOM 2714 C C . VAL B 1 131 ? 7.414 10.547 3.234 1 95.25 131 VAL B C 1
ATOM 2716 O O . VAL B 1 131 ? 7.246 11.672 2.756 1 95.25 131 VAL B O 1
ATOM 2719 N N . HIS B 1 132 ? 6.543 9.602 3.148 1 94.56 132 HIS B N 1
ATOM 2720 C CA . HIS B 1 132 ? 5.262 9.82 2.486 1 94.56 132 HIS B CA 1
ATOM 2721 C C . HIS B 1 132 ? 4.391 10.797 3.275 1 94.56 132 HIS B C 1
ATOM 2723 O O . HIS B 1 132 ? 4.586 10.969 4.48 1 94.56 132 HIS B O 1
ATOM 2729 N N . ALA B 1 133 ? 3.408 11.375 2.578 1 95.5 133 ALA B N 1
ATOM 2730 C CA . ALA B 1 133 ? 2.436 12.258 3.219 1 95.5 133 ALA B CA 1
ATOM 2731 C C . ALA B 1 133 ? 1.646 11.516 4.293 1 95.5 133 ALA B C 1
ATOM 2733 O O . ALA B 1 133 ? 1.252 10.359 4.098 1 95.5 133 ALA B O 1
ATOM 2734 N N . GLY B 1 134 ? 1.459 12.117 5.391 1 96.12 134 GLY B N 1
ATOM 2735 C CA . GLY B 1 134 ? 0.721 11.516 6.492 1 96.12 134 GLY B CA 1
ATOM 2736 C C . GLY B 1 134 ? 1.61 10.773 7.473 1 96.12 134 GLY B C 1
ATOM 2737 O O . GLY B 1 134 ? 1.159 10.375 8.547 1 96.12 134 GLY B O 1
ATOM 2738 N N . PHE B 1 135 ? 2.9 10.703 7.16 1 97.44 135 PHE B N 1
ATOM 2739 C CA . PHE B 1 135 ? 3.826 9.977 8.023 1 97.44 135 PHE B CA 1
ATOM 2740 C C . PHE B 1 135 ? 3.809 10.547 9.438 1 97.44 135 PHE B C 1
ATOM 2742 O O . PHE B 1 135 ? 3.791 9.789 10.414 1 97.44 135 PHE B O 1
ATOM 2749 N N . LEU B 1 136 ? 3.789 11.844 9.57 1 97.56 136 LEU B N 1
ATOM 2750 C CA . LEU B 1 136 ? 3.971 12.508 10.859 1 97.56 136 LEU B CA 1
ATOM 2751 C C . LEU B 1 136 ? 2.67 12.516 11.656 1 97.56 136 LEU B C 1
ATOM 2753 O O . LEU B 1 136 ? 2.678 12.758 12.867 1 97.56 136 LEU B O 1
ATOM 2757 N N . THR B 1 137 ? 1.535 12.102 10.953 1 95.56 137 THR B N 1
ATOM 2758 C CA . THR B 1 137 ? 0.264 12.352 11.625 1 95.56 137 THR B CA 1
ATOM 2759 C C . THR B 1 137 ? -0.587 11.078 11.648 1 95.56 137 THR B C 1
ATOM 2761 O O . THR B 1 137 ? -1.562 11 12.398 1 95.56 137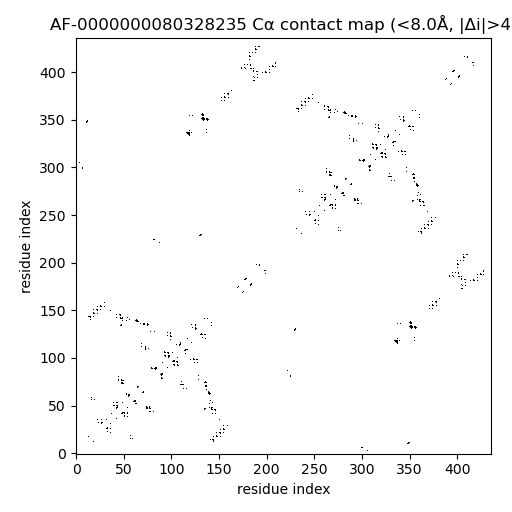 THR B O 1
ATOM 2764 N N . ALA B 1 138 ? -0.265 10.133 10.891 1 96.44 138 ALA B N 1
ATOM 2765 C CA . ALA B 1 138 ? -1.053 8.906 10.828 1 96.44 138 ALA B CA 1
ATOM 2766 C C . ALA B 1 138 ? -1.184 8.273 12.211 1 96.44 138 ALA B C 1
ATOM 2768 O O . ALA B 1 138 ? -0.233 8.281 13 1 96.44 138 ALA B O 1
ATOM 2769 N N . GLU B 1 139 ? -2.375 7.715 12.445 1 96.12 139 GLU B N 1
ATOM 2770 C CA . GLU B 1 139 ? -2.488 6.871 13.633 1 96.12 139 GLU B CA 1
ATOM 2771 C C . GLU B 1 139 ? -1.483 5.723 13.594 1 96.12 139 GLU B C 1
ATOM 2773 O O . GLU B 1 139 ? -1.139 5.234 12.516 1 96.12 139 GLU B O 1
ATOM 2778 N N . ASP B 1 140 ? -1.069 5.316 14.75 1 97.19 140 ASP B N 1
ATOM 2779 C CA . ASP B 1 140 ? -0.016 4.309 14.812 1 97.19 140 ASP B CA 1
ATOM 2780 C C . ASP B 1 140 ? -0.432 3.035 14.078 1 97.19 140 ASP B C 1
ATOM 2782 O O . ASP B 1 140 ? 0.366 2.445 13.352 1 97.19 140 ASP B O 1
ATOM 2786 N N . SER B 1 141 ? -1.641 2.6 14.273 1 96.38 141 SER B N 1
ATOM 2787 C CA . SER B 1 141 ? -2.123 1.403 13.586 1 96.38 141 SER B CA 1
ATOM 2788 C C . SER B 1 141 ? -2.154 1.606 12.078 1 96.38 141 SER B C 1
ATOM 2790 O O . SER B 1 141 ? -1.843 0.688 11.32 1 96.38 141 SER B O 1
ATOM 2792 N N . GLU B 1 142 ? -2.529 2.764 11.656 1 95.44 142 GLU B N 1
ATOM 2793 C CA . GLU B 1 142 ? -2.559 3.084 10.234 1 95.44 142 GLU B CA 1
ATOM 2794 C C . GLU B 1 142 ? -1.153 3.074 9.633 1 95.44 142 GLU B C 1
ATOM 2796 O O . GLU B 1 142 ? -0.941 2.549 8.539 1 95.44 142 GLU B O 1
ATOM 2801 N N . ALA B 1 143 ? -0.265 3.707 10.352 1 96.75 143 ALA B N 1
ATOM 2802 C CA . ALA B 1 143 ? 1.122 3.746 9.891 1 96.75 143 ALA B CA 1
ATOM 2803 C C . ALA B 1 143 ? 1.688 2.338 9.734 1 96.75 143 ALA B C 1
ATOM 2805 O O . ALA B 1 143 ? 2.334 2.031 8.734 1 96.75 143 ALA B O 1
ATOM 2806 N N . LEU B 1 144 ? 1.426 1.547 10.711 1 96.62 144 LEU B N 1
ATOM 2807 C CA . LEU B 1 144 ? 1.912 0.172 10.68 1 96.62 144 LEU B CA 1
ATOM 2808 C C . LEU B 1 144 ? 1.256 -0.609 9.547 1 96.62 144 LEU B C 1
ATOM 2810 O O . LEU B 1 144 ? 1.917 -1.397 8.867 1 96.62 144 LEU B O 1
ATOM 2814 N N . THR B 1 145 ? -0.028 -0.439 9.375 1 95.19 145 THR B N 1
ATOM 2815 C CA . THR B 1 145 ? -0.753 -1.093 8.289 1 95.19 145 THR B CA 1
ATOM 2816 C C . THR B 1 145 ? -0.13 -0.753 6.941 1 95.19 145 THR B C 1
ATOM 2818 O O . THR B 1 145 ? 0.042 -1.63 6.094 1 95.19 145 THR B O 1
ATOM 2821 N N . HIS B 1 146 ? 0.183 0.496 6.789 1 93.25 146 HIS B N 1
ATOM 2822 C CA . HIS B 1 146 ? 0.784 0.961 5.547 1 93.25 146 HIS B CA 1
ATOM 2823 C C . HIS B 1 146 ? 2.078 0.212 5.246 1 93.25 146 HIS B C 1
ATOM 2825 O O . HIS B 1 146 ? 2.281 -0.258 4.125 1 93.25 146 HIS B O 1
ATOM 2831 N N . ILE B 1 147 ? 2.908 0.056 6.168 1 94.62 147 ILE B N 1
ATOM 2832 C CA . ILE B 1 147 ? 4.199 -0.594 5.973 1 94.62 147 ILE B CA 1
ATOM 2833 C C . ILE B 1 147 ? 3.996 -2.088 5.738 1 94.62 147 ILE B C 1
ATOM 2835 O O . ILE B 1 147 ? 4.668 -2.688 4.895 1 94.62 147 ILE B O 1
ATOM 2839 N N . LEU B 1 148 ? 3.068 -2.646 6.469 1 95.19 148 LEU B N 1
ATOM 2840 C CA . LEU B 1 148 ? 2.818 -4.078 6.32 1 95.19 148 LEU B CA 1
ATOM 2841 C C . LEU B 1 148 ? 2.205 -4.383 4.961 1 95.19 148 LEU B C 1
ATOM 2843 O O . LEU B 1 148 ? 2.42 -5.465 4.406 1 95.19 148 LEU B O 1
ATOM 2847 N N . GLN B 1 149 ? 1.433 -3.477 4.449 1 92.06 149 GLN B N 1
ATOM 2848 C CA . GLN B 1 149 ? 0.898 -3.646 3.104 1 92.06 149 GLN B CA 1
ATOM 2849 C C . GLN B 1 149 ? 2.02 -3.729 2.072 1 92.06 149 GLN B C 1
ATOM 2851 O O . GLN B 1 149 ? 1.923 -4.477 1.1 1 92.06 149 GLN B O 1
ATOM 2856 N N . HIS B 1 150 ? 3.012 -2.918 2.248 1 90.88 150 HIS B N 1
ATOM 2857 C CA . HIS B 1 150 ? 4.18 -2.998 1.381 1 90.88 150 HIS B CA 1
ATOM 2858 C C . HIS B 1 150 ? 4.859 -4.359 1.494 1 90.88 150 HIS B C 1
ATOM 2860 O O . HIS B 1 150 ? 5.254 -4.945 0.485 1 90.88 150 HIS B O 1
ATOM 2866 N N . CYS B 1 151 ? 4.98 -4.801 2.713 1 92.94 151 CYS B N 1
ATOM 2867 C CA . CYS B 1 151 ? 5.531 -6.129 2.941 1 92.94 151 CYS B CA 1
ATOM 2868 C C . CYS B 1 151 ? 4.703 -7.195 2.234 1 92.94 151 CYS B C 1
ATOM 2870 O O . CYS B 1 151 ? 5.254 -8.102 1.604 1 92.94 151 CYS B O 1
ATOM 2872 N N . GLU B 1 152 ? 3.396 -7.055 2.377 1 92.88 152 GLU B N 1
ATOM 2873 C CA . GLU B 1 152 ? 2.477 -7.977 1.717 1 92.88 152 GLU B CA 1
ATOM 2874 C C . GLU B 1 152 ? 2.705 -8 0.208 1 92.88 152 GLU B C 1
ATOM 2876 O O . GLU B 1 152 ? 2.709 -9.07 -0.407 1 92.88 152 GLU B O 1
ATOM 2881 N N . GLN B 1 153 ? 2.852 -6.855 -0.365 1 88.88 153 GLN B N 1
ATOM 2882 C CA . GLN B 1 153 ? 3.092 -6.73 -1.798 1 88.88 153 GLN B CA 1
ATOM 2883 C C . GLN B 1 153 ? 4.367 -7.461 -2.209 1 88.88 153 GLN B C 1
ATOM 2885 O O . GLN B 1 153 ? 4.387 -8.172 -3.217 1 88.88 153 GLN B O 1
ATOM 2890 N N . GLU B 1 154 ? 5.367 -7.273 -1.445 1 91.19 154 GLU B N 1
ATOM 2891 C CA . GLU B 1 154 ? 6.633 -7.938 -1.726 1 91.19 154 GLU B CA 1
ATOM 2892 C C . GLU B 1 154 ? 6.484 -9.453 -1.668 1 91.19 154 GLU B C 1
ATOM 2894 O O . GLU B 1 154 ? 7.02 -10.172 -2.518 1 91.19 154 GLU B O 1
ATOM 2899 N N . LEU B 1 155 ? 5.793 -9.898 -0.707 1 92.94 155 LEU B N 1
ATOM 2900 C CA . LEU B 1 155 ? 5.586 -11.336 -0.538 1 92.94 155 LEU B CA 1
ATOM 2901 C C . LEU B 1 155 ? 4.734 -11.898 -1.672 1 92.94 155 LEU B C 1
ATOM 2903 O O . LEU B 1 155 ? 4.996 -13 -2.162 1 92.94 155 LEU B O 1
ATOM 2907 N N . LEU B 1 156 ? 3.762 -11.156 -2.104 1 90.31 156 LEU B N 1
ATOM 2908 C CA . LEU B 1 156 ? 2.918 -11.578 -3.217 1 90.31 156 LEU B CA 1
ATOM 2909 C C . LEU B 1 156 ? 3.723 -11.648 -4.512 1 90.31 156 LEU B C 1
ATOM 2911 O O . LEU B 1 156 ? 3.523 -12.555 -5.32 1 90.31 156 LEU B O 1
ATOM 2915 N N . GLN B 1 157 ? 4.574 -10.727 -4.676 1 87.75 157 GLN B N 1
ATOM 2916 C CA . GLN B 1 157 ? 5.445 -10.742 -5.848 1 87.75 157 GLN B CA 1
ATOM 2917 C C . GLN B 1 157 ? 6.363 -11.969 -5.832 1 87.75 157 GLN B C 1
ATOM 2919 O O . GLN B 1 157 ? 6.57 -12.609 -6.863 1 87.75 157 GLN B O 1
ATOM 2924 N N . GLN B 1 158 ? 6.91 -12.211 -4.684 1 89.38 158 GLN B N 1
ATOM 2925 C CA . GLN B 1 158 ? 7.746 -13.398 -4.539 1 89.38 158 GLN B CA 1
ATOM 2926 C C . GLN B 1 158 ? 6.965 -14.664 -4.875 1 89.38 158 GLN B C 1
ATOM 2928 O O . GLN B 1 158 ? 7.484 -15.562 -5.543 1 89.38 158 GLN B O 1
ATOM 2933 N N . LEU B 1 159 ? 5.812 -14.719 -4.414 1 87.69 159 LEU B N 1
ATOM 2934 C CA . LEU B 1 159 ? 4.961 -15.875 -4.684 1 87.69 159 LEU B CA 1
ATOM 2935 C C . LEU B 1 159 ? 4.676 -16 -6.176 1 87.69 159 LEU B C 1
ATOM 2937 O O . LEU B 1 159 ? 4.77 -17.109 -6.734 1 87.69 159 LEU B O 1
ATOM 2941 N N . ALA B 1 160 ? 4.375 -14.93 -6.836 1 83.25 160 ALA B N 1
ATOM 2942 C CA . ALA B 1 160 ? 4.102 -14.922 -8.266 1 83.25 160 ALA B CA 1
ATOM 2943 C C . ALA B 1 160 ? 5.328 -15.359 -9.062 1 83.25 160 ALA B C 1
ATOM 2945 O O . ALA B 1 160 ? 5.211 -16.109 -10.039 1 83.25 160 ALA B O 1
ATOM 2946 N N . ASP B 1 161 ? 6.395 -14.891 -8.617 1 83.62 161 ASP B N 1
ATOM 2947 C CA . ASP B 1 161 ? 7.641 -15.266 -9.281 1 83.62 161 ASP B CA 1
ATOM 2948 C C . ASP B 1 161 ? 7.91 -16.766 -9.148 1 83.62 161 ASP B C 1
ATOM 2950 O O . ASP B 1 161 ? 8.344 -17.406 -10.102 1 83.62 161 ASP B O 1
ATOM 2954 N N . ARG B 1 162 ? 7.719 -17.219 -8.023 1 82.31 162 ARG B N 1
ATOM 2955 C CA . ARG B 1 162 ? 7.906 -18.641 -7.781 1 82.31 162 ARG B CA 1
ATOM 2956 C C . ARG B 1 162 ? 6.969 -19.469 -8.648 1 82.31 162 ARG B C 1
ATOM 2958 O O . ARG B 1 162 ? 7.379 -20.484 -9.219 1 82.31 162 ARG B O 1
ATOM 2965 N N . GLU B 1 163 ? 5.863 -19.062 -8.727 1 74.44 163 GLU B N 1
ATOM 2966 C CA . GLU B 1 163 ? 4.875 -19.797 -9.516 1 74.44 163 GLU B CA 1
ATOM 2967 C C . GLU B 1 163 ? 5.195 -19.719 -11.008 1 74.44 163 GLU B C 1
ATOM 2969 O O . GLU B 1 163 ? 5.012 -20.688 -11.742 1 74.44 163 GLU B O 1
ATOM 2974 N N . ARG B 1 164 ? 5.645 -18.594 -11.445 1 74.12 164 ARG B N 1
ATOM 2975 C CA . ARG B 1 164 ? 6.066 -18.453 -12.836 1 74.12 164 ARG B CA 1
ATOM 2976 C C . ARG B 1 164 ? 7.234 -19.375 -13.148 1 74.12 164 ARG B C 1
ATOM 2978 O O . ARG B 1 164 ? 7.254 -20.016 -14.195 1 74.12 164 ARG B O 1
ATOM 2985 N N . ALA B 1 165 ? 8.086 -19.359 -12.266 1 73.62 165 ALA B N 1
ATOM 2986 C CA . ALA B 1 165 ? 9.25 -20.234 -12.445 1 73.62 165 ALA B CA 1
ATOM 2987 C C . ALA B 1 165 ? 8.836 -21.703 -12.516 1 73.62 165 ALA B C 1
ATOM 2989 O O . ALA B 1 165 ? 9.383 -22.469 -13.312 1 73.62 165 ALA B O 1
ATOM 2990 N N . SER B 1 166 ? 7.941 -22.031 -11.742 1 68.81 166 SER B N 1
ATOM 2991 C CA . SER B 1 166 ? 7.434 -23.391 -11.727 1 68.81 166 SER B CA 1
ATOM 2992 C C . SER B 1 166 ? 6.684 -23.719 -13.008 1 68.81 166 SER B C 1
ATOM 2994 O O . SER B 1 166 ? 6.816 -24.828 -13.547 1 68.81 166 SER B O 1
ATOM 2996 N N . ALA B 1 167 ? 5.887 -22.766 -13.375 1 65.25 167 ALA B N 1
ATOM 2997 C CA . ALA B 1 167 ? 5.156 -22.953 -14.625 1 65.25 167 ALA B CA 1
ATOM 2998 C C . ALA B 1 167 ? 6.113 -23.094 -15.805 1 65.25 167 ALA B C 1
ATOM 3000 O O . ALA B 1 167 ? 5.887 -23.906 -16.703 1 65.25 167 ALA B O 1
ATOM 3001 N N . ASP B 1 168 ? 7.07 -22.281 -15.805 1 62.81 168 ASP B N 1
ATOM 3002 C CA . ASP B 1 168 ? 8.078 -22.375 -16.859 1 62.81 168 ASP B CA 1
ATOM 3003 C C . ASP B 1 168 ? 8.797 -23.719 -16.812 1 62.81 168 ASP B C 1
ATOM 3005 O O . ASP B 1 168 ? 9.102 -24.297 -17.859 1 62.81 168 ASP B O 1
ATOM 3009 N N . ALA B 1 169 ? 9.031 -24.094 -15.602 1 59.12 169 ALA B N 1
ATOM 3010 C CA . ALA B 1 169 ? 9.68 -25.391 -15.43 1 59.12 169 ALA B CA 1
ATOM 3011 C C . ALA B 1 169 ? 8.742 -26.531 -15.82 1 59.12 169 ALA B C 1
ATOM 3013 O O . ALA B 1 169 ? 9.188 -27.562 -16.328 1 59.12 169 ALA B O 1
ATOM 3014 N N . ALA B 1 170 ? 7.504 -26.344 -15.383 1 56.12 170 ALA B N 1
ATOM 3015 C CA . ALA B 1 170 ? 6.512 -27.344 -15.742 1 56.12 170 ALA B CA 1
ATOM 3016 C C . ALA B 1 170 ? 6.258 -27.344 -17.25 1 56.12 170 ALA B C 1
ATOM 3018 O O . ALA B 1 170 ? 5.688 -28.297 -17.781 1 56.12 170 ALA B O 1
ATOM 3019 N N . ALA B 1 171 ? 6.555 -26.109 -17.828 1 58.72 171 ALA B N 1
ATOM 3020 C CA . ALA B 1 171 ? 6.508 -26.234 -19.281 1 58.72 171 ALA B CA 1
ATOM 3021 C C . ALA B 1 171 ? 7.281 -27.469 -19.734 1 58.72 171 ALA B C 1
ATOM 3023 O O . ALA B 1 171 ? 8.398 -27.359 -20.25 1 58.72 171 ALA B O 1
ATOM 3024 N N . ASP B 1 172 ? 7.219 -28.375 -18.797 1 61.81 172 ASP B N 1
ATOM 3025 C CA . ASP B 1 172 ? 7.695 -29.734 -19.062 1 61.81 172 ASP B CA 1
ATOM 3026 C C . ASP B 1 172 ? 7.02 -30.312 -20.312 1 61.81 172 ASP B C 1
ATOM 3028 O O . ASP B 1 172 ? 5.789 -30.344 -20.391 1 61.81 172 ASP B O 1
ATOM 3032 N N . PRO B 1 173 ? 7.883 -30.391 -21.328 1 66.25 173 PRO B N 1
ATOM 3033 C CA . PRO B 1 173 ? 7.34 -30.953 -22.562 1 66.25 173 PRO B CA 1
ATOM 3034 C C . PRO B 1 173 ? 6.395 -32.125 -22.312 1 66.25 173 PRO B C 1
ATOM 3036 O O . PRO B 1 173 ? 5.418 -32.312 -23.047 1 66.25 173 PRO B O 1
ATOM 3039 N N . LEU B 1 174 ? 6.664 -32.781 -21.234 1 72.88 174 LEU B N 1
ATOM 3040 C CA . LEU B 1 174 ? 5.82 -33.938 -20.953 1 72.88 174 LEU B CA 1
ATOM 3041 C C . LEU B 1 174 ? 4.43 -33.5 -20.5 1 72.88 174 LEU B C 1
ATOM 3043 O O . LEU B 1 174 ? 3.432 -34.125 -20.828 1 72.88 174 LEU B O 1
ATOM 3047 N N . GLU B 1 175 ? 4.402 -32.406 -19.781 1 69.62 175 GLU B N 1
ATOM 3048 C CA . GLU B 1 175 ? 3.104 -31.922 -19.312 1 69.62 175 GLU B CA 1
ATOM 3049 C C . GLU B 1 175 ? 2.186 -31.594 -20.484 1 69.62 175 GLU B C 1
ATOM 3051 O O . GLU B 1 175 ? 0.981 -31.844 -20.422 1 69.62 175 GLU B O 1
ATOM 3056 N N . ARG B 1 176 ? 2.812 -31.031 -21.438 1 73.69 176 ARG B N 1
ATOM 3057 C CA . ARG B 1 176 ? 2.053 -30.75 -22.656 1 73.69 176 ARG B CA 1
ATOM 3058 C C . ARG B 1 176 ? 1.591 -32.031 -23.328 1 73.69 176 ARG B C 1
ATOM 3060 O O . ARG B 1 176 ? 0.47 -32.125 -23.828 1 73.69 176 ARG B O 1
ATOM 3067 N N . LEU B 1 177 ? 2.434 -33.031 -23.25 1 72.69 177 LEU B N 1
ATOM 3068 C CA . LEU B 1 177 ? 2.137 -34.312 -23.891 1 72.69 177 LEU B CA 1
ATOM 3069 C C . LEU B 1 177 ? 1.023 -35.031 -23.156 1 72.69 177 LEU B C 1
ATOM 3071 O O . LEU B 1 177 ? 0.243 -35.781 -23.766 1 72.69 177 LEU B O 1
ATOM 3075 N N . LEU B 1 178 ? 0.926 -34.688 -21.953 1 76.75 178 LEU B N 1
ATOM 3076 C CA . LEU B 1 178 ? -0.071 -35.312 -21.109 1 76.75 178 LEU B CA 1
ATOM 3077 C C . LEU B 1 178 ? -1.457 -34.75 -21.344 1 76.75 178 LEU B C 1
ATOM 3079 O O . LEU B 1 178 ? -2.455 -35.25 -20.859 1 76.75 178 LEU B O 1
ATOM 3083 N N . GLN B 1 179 ? -1.41 -33.719 -22.156 1 73.75 179 GLN B N 1
ATOM 3084 C CA . GLN B 1 179 ? -2.701 -33.188 -22.562 1 73.75 179 GLN B CA 1
ATOM 3085 C C . GLN B 1 179 ? -3.389 -34.125 -23.562 1 73.75 179 GLN B C 1
ATOM 3087 O O . GLN B 1 179 ? -4.605 -34.031 -23.75 1 73.75 179 GLN B O 1
ATOM 3092 N N . ASP B 1 180 ? -2.578 -35 -24.203 1 77.69 180 ASP B N 1
ATOM 3093 C CA . ASP B 1 180 ? -3.115 -36.062 -25.062 1 77.69 180 ASP B CA 1
ATOM 3094 C C . ASP B 1 180 ? -3.717 -37.188 -24.219 1 77.69 180 ASP B C 1
ATOM 3096 O O . ASP B 1 180 ? -3.008 -37.844 -23.453 1 77.69 180 ASP B O 1
ATOM 3100 N N . HIS B 1 181 ? -5.051 -37.438 -24.406 1 80.88 181 HIS B N 1
ATOM 3101 C CA . HIS B 1 181 ? -5.797 -38.406 -23.609 1 80.88 181 HIS B CA 1
ATOM 3102 C C . HIS B 1 181 ? -5.188 -39.781 -23.719 1 80.88 181 HIS B C 1
ATOM 3104 O O . HIS B 1 181 ? -5.199 -40.562 -22.75 1 80.88 181 HIS B O 1
ATOM 3110 N N . GLY B 1 182 ? -4.668 -40.062 -24.938 1 88.81 182 GLY B N 1
ATOM 3111 C CA . GLY B 1 182 ? -4.02 -41.344 -25.094 1 88.81 182 GLY B CA 1
ATOM 3112 C C . GLY B 1 182 ? -2.777 -41.5 -24.234 1 88.81 182 GLY B C 1
ATOM 3113 O O . GLY B 1 182 ? -2.596 -42.531 -23.578 1 88.81 182 GLY B O 1
ATOM 3114 N N . VAL B 1 183 ? -2.004 -40.5 -24.234 1 90.56 183 VAL B N 1
ATOM 3115 C CA . VAL B 1 183 ? -0.774 -40.531 -23.453 1 90.56 183 VAL B CA 1
ATOM 3116 C C . VAL B 1 183 ? -1.111 -40.562 -21.969 1 90.56 183 VAL B C 1
ATOM 3118 O O . VAL B 1 183 ? -0.479 -41.281 -21.188 1 90.56 183 VAL B O 1
ATOM 3121 N N . ARG B 1 184 ? -2.053 -39.844 -21.609 1 89 184 ARG B N 1
ATOM 3122 C CA . ARG B 1 184 ? -2.49 -39.781 -20.219 1 89 184 ARG B CA 1
ATOM 3123 C C . ARG B 1 184 ? -2.969 -41.156 -19.75 1 89 184 ARG B C 1
ATOM 3125 O O . ARG B 1 184 ? -2.637 -41.594 -18.641 1 89 184 ARG B O 1
ATOM 3132 N N . GLY B 1 185 ? -3.76 -41.781 -20.578 1 90.19 185 GLY B N 1
ATOM 3133 C CA . GLY B 1 185 ? -4.266 -43.094 -20.266 1 90.19 185 GLY B CA 1
ATOM 3134 C C . GLY B 1 185 ? -3.164 -44.125 -20.078 1 90.19 185 GLY B C 1
ATOM 3135 O O . GLY B 1 185 ? -3.234 -44.969 -19.172 1 90.19 185 GLY B O 1
ATOM 3136 N N . ILE B 1 186 ? -2.234 -44 -20.938 1 93.38 186 ILE B N 1
ATOM 3137 C CA . ILE B 1 186 ? -1.108 -44.938 -20.859 1 93.38 186 ILE B CA 1
ATOM 3138 C C . ILE B 1 186 ? -0.325 -44.656 -19.562 1 93.38 186 ILE B C 1
ATOM 3140 O O . ILE B 1 186 ? 0.032 -45.594 -18.844 1 93.38 186 ILE B O 1
ATOM 3144 N N . ALA B 1 187 ? -0.128 -43.406 -19.297 1 91.44 187 ALA B N 1
ATOM 3145 C CA . ALA B 1 187 ? 0.604 -43.062 -18.078 1 91.44 187 ALA B CA 1
ATOM 3146 C C . ALA B 1 187 ? -0.138 -43.531 -16.828 1 91.44 187 ALA B C 1
ATOM 3148 O O . ALA B 1 187 ? 0.478 -44.031 -15.891 1 91.44 187 ALA B O 1
ATOM 3149 N N . TRP B 1 188 ? -1.372 -43.406 -16.812 1 90.25 188 TRP B N 1
ATOM 3150 C CA . TRP B 1 188 ? -2.203 -43.812 -15.688 1 90.25 188 TRP B CA 1
ATOM 3151 C C . TRP B 1 188 ? -2.107 -45.312 -15.438 1 90.25 188 TRP B C 1
ATOM 3153 O O . TRP B 1 188 ? -1.963 -45.75 -14.297 1 90.25 188 TRP B O 1
ATOM 3163 N N . ARG B 1 189 ? -2.221 -46.125 -16.484 1 91.69 189 ARG B N 1
ATOM 3164 C CA . ARG B 1 189 ? -2.133 -47.562 -16.391 1 91.69 189 ARG B CA 1
ATOM 3165 C C . ARG B 1 189 ? -0.745 -48 -15.922 1 91.69 189 ARG B C 1
ATOM 3167 O O . ARG B 1 189 ? -0.615 -48.906 -15.094 1 91.69 189 ARG B O 1
ATOM 3174 N N . ALA B 1 190 ? 0.228 -47.312 -16.469 1 92.88 190 ALA B N 1
ATOM 3175 C CA . ALA B 1 190 ? 1.602 -47.625 -16.094 1 92.88 190 ALA B CA 1
ATOM 3176 C C . ALA B 1 190 ? 1.835 -47.375 -14.609 1 92.88 190 ALA B C 1
ATOM 3178 O O . ALA B 1 190 ? 2.592 -48.094 -13.961 1 92.88 190 ALA B O 1
ATOM 3179 N N . ALA B 1 191 ? 1.174 -46.406 -14.141 1 89.5 191 ALA B N 1
ATOM 3180 C CA . ALA B 1 191 ? 1.339 -46.031 -12.742 1 89.5 191 ALA B CA 1
ATOM 3181 C C . ALA B 1 191 ? 0.729 -47.094 -11.812 1 89.5 191 ALA B C 1
ATOM 3183 O O . ALA B 1 191 ? 1.09 -47.188 -10.641 1 89.5 191 ALA B O 1
ATOM 3184 N N . GLN B 1 192 ? -0.158 -47.812 -12.32 1 88.5 192 GLN B N 1
ATOM 3185 C CA . GLN B 1 192 ? -0.853 -48.812 -11.523 1 88.5 192 GLN B CA 1
ATOM 3186 C C . GLN B 1 192 ? -0.047 -50.125 -11.438 1 88.5 192 GLN B C 1
ATOM 3188 O O . GLN B 1 192 ? -0.407 -51.031 -10.695 1 88.5 192 GLN B O 1
ATOM 3193 N N . LEU B 1 193 ? 1.037 -50.219 -12.242 1 89.75 193 LEU B N 1
ATOM 3194 C CA . LEU B 1 193 ? 1.88 -51.406 -12.203 1 89.75 193 LEU B CA 1
ATOM 3195 C C . LEU B 1 193 ? 2.623 -51.531 -10.875 1 89.75 193 LEU B C 1
ATOM 3197 O O . LEU B 1 193 ? 3.105 -50.5 -10.352 1 89.75 193 LEU B O 1
ATOM 3201 N N . PRO B 1 194 ? 2.713 -52.719 -10.289 1 86.81 194 PRO B N 1
ATOM 3202 C CA . PRO B 1 194 ? 3.146 -52.844 -8.898 1 86.81 194 PRO B CA 1
ATOM 3203 C C . PRO B 1 194 ? 4.652 -52.656 -8.727 1 86.81 194 PRO B C 1
ATOM 3205 O O . PRO B 1 194 ? 5.105 -52.281 -7.648 1 86.81 194 PRO B O 1
ATOM 3208 N N . THR B 1 195 ? 5.531 -53.062 -9.68 1 88.94 195 THR B N 1
ATOM 3209 C CA . THR B 1 195 ? 6.973 -53.031 -9.477 1 88.94 195 THR B CA 1
ATOM 3210 C C . THR B 1 195 ? 7.648 -52.219 -10.594 1 88.94 195 THR B C 1
ATOM 3212 O O . THR B 1 195 ? 7.082 -52.062 -11.672 1 88.94 195 THR B O 1
ATOM 3215 N N . ASP B 1 196 ? 8.852 -51.75 -10.273 1 90.69 196 ASP B N 1
ATOM 3216 C CA . ASP B 1 196 ? 9.672 -51.062 -11.258 1 90.69 196 ASP B CA 1
ATOM 3217 C C . ASP B 1 196 ? 10.094 -52 -12.391 1 90.69 196 ASP B C 1
ATOM 3219 O O . ASP B 1 196 ? 10.266 -51.562 -13.531 1 90.69 196 ASP B O 1
ATOM 3223 N N . GLN B 1 197 ? 10.242 -53.219 -12.023 1 91.19 197 GLN B N 1
ATOM 3224 C CA . GLN B 1 197 ? 10.602 -54.188 -13.055 1 91.19 197 GLN B CA 1
ATOM 3225 C C . GLN B 1 197 ? 9.531 -54.25 -14.141 1 91.19 197 GLN B C 1
ATOM 3227 O O . GLN B 1 197 ? 9.852 -54.312 -15.336 1 91.19 197 GLN B O 1
ATOM 3232 N N . HIS B 1 198 ? 8.25 -54.25 -13.727 1 91.19 198 HIS B N 1
ATOM 3233 C CA . HIS B 1 198 ? 7.156 -54.219 -14.688 1 91.19 198 HIS B CA 1
ATOM 3234 C C . HIS B 1 198 ? 7.219 -53 -15.57 1 91.19 198 HIS B C 1
ATOM 3236 O O . HIS B 1 198 ? 7.051 -53.062 -16.781 1 91.19 198 HIS B O 1
ATOM 3242 N N . ARG B 1 199 ? 7.52 -51.938 -14.969 1 93.38 199 ARG B N 1
ATOM 3243 C CA . ARG B 1 199 ? 7.57 -50.688 -15.703 1 93.38 199 ARG B CA 1
ATOM 3244 C C . ARG B 1 199 ? 8.75 -50.656 -16.672 1 93.38 199 ARG B C 1
ATOM 3246 O O . ARG B 1 199 ? 8.633 -50.156 -17.797 1 93.38 199 ARG B O 1
ATOM 3253 N N . ASP B 1 200 ? 9.82 -51.156 -16.266 1 93.81 200 ASP B N 1
ATOM 3254 C CA . ASP B 1 200 ? 10.977 -51.25 -17.141 1 93.81 200 ASP B CA 1
ATOM 3255 C C . ASP B 1 200 ? 10.664 -52.094 -18.375 1 93.81 200 ASP B C 1
ATOM 3257 O O . ASP B 1 200 ? 11.062 -51.75 -19.484 1 93.81 200 ASP B O 1
ATOM 3261 N N . LYS B 1 201 ? 9.953 -53.156 -18.203 1 91.56 201 LYS B N 1
ATOM 3262 C CA . LYS B 1 201 ? 9.578 -54.031 -19.312 1 91.56 201 LYS B CA 1
ATOM 3263 C C . LYS B 1 201 ? 8.656 -53.312 -20.297 1 91.56 201 LYS B C 1
ATOM 3265 O O . LYS B 1 201 ? 8.789 -53.469 -21.5 1 91.56 201 LYS B O 1
ATOM 3270 N N . VAL B 1 202 ? 7.809 -52.625 -19.75 1 94.12 202 VAL B N 1
ATOM 3271 C CA . VAL B 1 202 ? 6.891 -51.875 -20.594 1 94.12 202 VAL B CA 1
ATOM 3272 C C . VAL B 1 202 ? 7.66 -50.812 -21.391 1 94.12 202 VAL B C 1
ATOM 3274 O O . VAL B 1 202 ? 7.418 -50.625 -22.578 1 94.12 202 VAL B O 1
ATOM 3277 N N . ALA B 1 203 ? 8.5 -50.156 -20.781 1 94.62 203 ALA B N 1
ATOM 3278 C CA . ALA B 1 203 ? 9.32 -49.156 -21.453 1 94.62 203 ALA B CA 1
ATOM 3279 C C . ALA B 1 203 ? 10.125 -49.812 -22.594 1 94.62 203 ALA B C 1
ATOM 3281 O O . ALA B 1 203 ? 10.211 -49.219 -23.688 1 94.62 203 ALA B O 1
ATOM 3282 N N . GLU B 1 204 ? 10.672 -50.875 -22.328 1 93.56 204 GLU B N 1
ATOM 3283 C CA . GLU B 1 204 ? 11.43 -51.594 -23.344 1 93.56 204 GLU B CA 1
ATOM 3284 C C . GLU B 1 204 ? 10.539 -51.969 -24.531 1 93.56 204 GLU B C 1
ATOM 3286 O O . GLU B 1 204 ? 10.961 -51.875 -25.688 1 93.56 204 GLU B O 1
ATOM 3291 N N . TRP B 1 205 ? 9.461 -52.438 -24.219 1 93 205 TRP B N 1
ATOM 3292 C CA . TRP B 1 205 ? 8.508 -52.812 -25.266 1 93 205 TRP B CA 1
ATOM 3293 C C . TRP B 1 205 ? 8.125 -51.625 -26.109 1 93 205 TRP B C 1
ATOM 3295 O O . TRP B 1 205 ? 8.008 -51.719 -27.328 1 93 205 TRP B O 1
ATOM 3305 N N . LEU B 1 206 ? 7.883 -50.562 -25.484 1 94.69 206 LEU B N 1
ATOM 3306 C CA . LEU B 1 206 ? 7.535 -49.344 -26.188 1 94.69 206 LEU B CA 1
ATOM 3307 C C . LEU B 1 206 ? 8.688 -48.875 -27.078 1 94.69 206 LEU B C 1
ATOM 3309 O O . LEU B 1 206 ? 8.461 -48.406 -28.203 1 94.69 206 LEU B O 1
ATOM 3313 N N . ASP B 1 207 ? 9.859 -49 -26.641 1 94.06 207 ASP B N 1
ATOM 3314 C CA . ASP B 1 207 ? 11.023 -48.656 -27.469 1 94.06 207 ASP B CA 1
ATOM 3315 C C . ASP B 1 207 ? 11.047 -49.5 -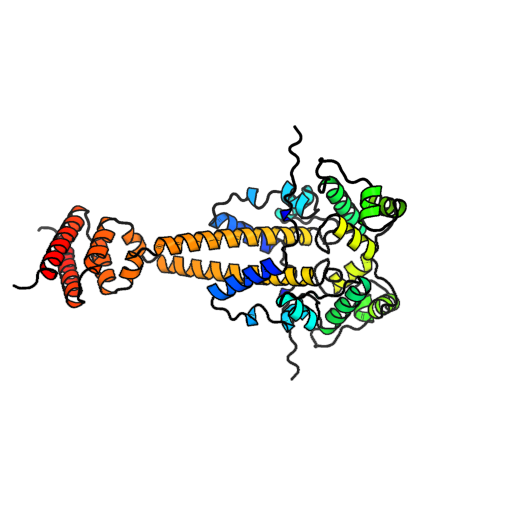28.734 1 94.06 207 ASP B C 1
ATOM 3317 O O . ASP B 1 207 ? 11.344 -49 -29.828 1 94.06 207 ASP B O 1
ATOM 3321 N N . MET B 1 208 ? 10.773 -50.75 -28.562 1 91.5 208 MET B N 1
ATOM 3322 C CA . MET B 1 208 ? 10.719 -51.656 -29.703 1 91.5 208 MET B CA 1
ATOM 3323 C C . MET B 1 208 ? 9.625 -51.25 -30.688 1 91.5 208 MET B C 1
ATOM 3325 O O . MET B 1 208 ? 9.828 -51.281 -31.906 1 91.5 208 MET B O 1
ATOM 3329 N N . LEU B 1 209 ? 8.516 -50.906 -30.125 1 91.31 209 LEU B N 1
ATOM 3330 C CA . LEU B 1 209 ? 7.391 -50.469 -30.953 1 91.31 209 LEU B CA 1
ATOM 3331 C C . LEU B 1 209 ? 7.746 -49.188 -31.734 1 91.31 209 LEU B C 1
ATOM 3333 O O . LEU B 1 209 ? 7.41 -49.094 -32.906 1 91.31 209 LEU B O 1
ATOM 3337 N N . LEU B 1 210 ? 8.391 -48.375 -31.125 1 92.12 210 LEU B N 1
ATOM 3338 C CA . LEU B 1 210 ? 8.789 -47.094 -31.75 1 92.12 210 LEU B CA 1
ATOM 3339 C C . LEU B 1 210 ? 9.805 -47.344 -32.875 1 92.12 210 LEU B C 1
ATOM 3341 O O . LEU B 1 210 ? 9.766 -46.688 -33.906 1 92.12 210 LEU B O 1
ATOM 3345 N N . GLU B 1 211 ? 10.688 -48.25 -32.688 1 90.19 211 GLU B N 1
ATOM 3346 C CA . GLU B 1 211 ? 11.664 -48.625 -33.719 1 90.19 211 GLU B CA 1
ATOM 3347 C C . GLU B 1 211 ? 10.977 -49.25 -34.906 1 90.19 211 GLU B C 1
ATOM 3349 O O . GLU B 1 211 ? 11.367 -49.031 -36.062 1 90.19 211 GLU B O 1
ATOM 3354 N N . SER B 1 212 ? 9.961 -49.969 -34.688 1 87.06 212 SER B N 1
ATOM 3355 C CA . SER B 1 212 ? 9.227 -50.656 -35.719 1 87.06 212 SER B CA 1
ATOM 3356 C C . SER B 1 212 ? 8.398 -49.688 -36.562 1 87.06 212 SER B C 1
ATOM 3358 O O . SER B 1 212 ? 8.25 -49.875 -37.781 1 87.06 212 SER B O 1
ATOM 3360 N N . VAL B 1 213 ? 7.852 -48.812 -35.844 1 83.12 213 VAL B N 1
ATOM 3361 C CA . VAL B 1 213 ? 6.996 -47.844 -36.531 1 83.12 213 VAL B CA 1
ATOM 3362 C C . VAL B 1 213 ? 7.852 -46.906 -37.375 1 83.12 213 VAL B C 1
ATOM 3364 O O . VAL B 1 213 ? 7.422 -46.469 -38.469 1 83.12 213 VAL B O 1
ATOM 3367 N N . LYS B 1 214 ? 9 -46.438 -36.969 1 75.19 214 LYS B N 1
ATOM 3368 C CA . LYS B 1 214 ? 9.914 -45.625 -37.75 1 75.19 214 LYS B CA 1
ATOM 3369 C C . LYS B 1 214 ? 10.477 -46.375 -38.938 1 75.19 214 LYS B C 1
ATOM 3371 O O . LYS B 1 214 ? 10.875 -45.75 -39.938 1 75.19 214 LYS B O 1
ATOM 3376 N N . ARG B 1 215 ? 10.641 -47.719 -39.031 1 69.06 215 ARG B N 1
ATOM 3377 C CA . ARG B 1 215 ? 11.195 -48.438 -40.156 1 69.06 215 ARG B CA 1
ATOM 3378 C C . ARG B 1 215 ? 10.172 -48.594 -41.25 1 69.06 215 ARG B C 1
ATOM 3380 O O . ARG B 1 215 ? 9.07 -49.125 -41.031 1 69.06 215 ARG B O 1
ATOM 3387 N N . PRO B 1 216 ? 10.336 -47.812 -42.375 1 55.31 216 PRO B N 1
ATOM 3388 C CA . PRO B 1 216 ? 9.57 -48.031 -43.594 1 55.31 216 PRO B CA 1
ATOM 3389 C C . PRO B 1 216 ? 9.516 -49.5 -43.969 1 55.31 216 PRO B C 1
ATOM 3391 O O . PRO B 1 216 ? 10.422 -50.281 -43.656 1 55.31 216 PRO B O 1
ATOM 3394 N N . GLU B 1 217 ? 8.234 -50.125 -43.906 1 45.75 217 GLU B N 1
ATOM 3395 C CA . GLU B 1 217 ? 8.172 -51.375 -44.656 1 45.75 217 GLU B CA 1
ATOM 3396 C C . GLU B 1 217 ? 9.008 -51.25 -45.938 1 45.75 217 GLU B C 1
ATOM 3398 O O . GLU B 1 217 ? 8.844 -50.344 -46.719 1 45.75 217 GLU B O 1
ATOM 3403 N N . LEU B 1 218 ? 10.266 -51.562 -45.906 1 37.03 218 LEU B N 1
ATOM 3404 C CA . LEU B 1 218 ? 10.711 -51.969 -47.25 1 37.03 218 LEU B CA 1
ATOM 3405 C C . LEU B 1 218 ? 9.883 -53.156 -47.75 1 37.03 218 LEU B C 1
ATOM 3407 O O . LEU B 1 218 ? 9.516 -54.062 -47 1 37.03 218 LEU B O 1
#